Protein AF-0000000067996525 (afdb_homodimer)

InterPro domains:
  IPR005900 6-phosphogluconolactonase, DevB-type [TIGR01198] (11-217)
  IPR005900 6-phosphogluconolactonase, DevB-type [cd01400] (18-246)
  IPR006148 Glucosamine/galactosamine-6-phosphate isomerase [PF01182] (11-219)
  IPR037171 NagB/RpiA transferase-like [SSF100950] (8-218)
  IPR039104 6-phosphogluconolactonase [PTHR11054] (10-235)

pLDDT: mean 97.34, std 2.39, range [84.0, 98.94]

Radius of gyration: 24.31 Å; Cα contacts (8 Å, |Δi|>4): 1209; chains: 2; bounding box: 45×73×51 Å

Nearest PDB structures (foldseek):
  3ico-assembly2_B  TM=9.596E-01  e=7.341E-30  Mycobacterium tuberculosis
  3tx2-assembly1_A  TM=9.517E-01  e=4.190E-28  Mycobacteroides abscessus ATCC 19977
  4tm7-assembly1_A  TM=9.467E-01  e=6.052E-28  Mycolicibacterium smegmatis MC2 155
  3oc6-assembly1_A  TM=9.452E-01  e=4.736E-28  Mycolicibacterium smegmatis MC2 155
  1y89-assembly1_B  TM=8.451E-01  e=5.159E-20  Vibrio cholerae O1 biovar El Tor str. N16961

Organism: NCBI:txid85336

Secondary structure (DSSP, 8-state):
-PPPEEEEESSHHHHHHHHHHHHHHHHHHHHHHHS-EEEEE--HHHHHHHHHHHHH-GGGGGS-GGGEEEEESEEE-S-TT-TT-HHHHHIIIIIHHHT--GGGB-PPPPTTT-SSHHHHHHHHHHHHHTTPPTT-SS--EEEEEE---TT--BTTB-TTSSGGG--S-SEEEE-S-SSSSS-EEEE-HHHHHSEEEEEEEE-SGGGHHHHHHHHHHHTS-GGG--HHHHHH-GGGG---SSEEEEEEEGGG--/-PPPEEEEESSHHHHHHHHHHHHHHHHHHHHHHHS-EEEEE--HHHHHHHHHHHHH-GGGGGS-GGGEEEEESEEE-S-TT-TT-HHHHHIIIIIHHHT--GGGB-PPPPTTT-SSHHHHHHHHHHHHHTTPPTT-SS--EEEEEE---TT--BTTB-TTSSGGG--S-SEEEE-S-SSSSS-EEEE-HHHHHSEEEEEEEE-SGGGHHHHHHHHHHHTS-GGG--HHHHHH-GGGG---SSEEEEEEEGGG--

Sequence (508 aa):
MPKPVLVPHHDKAQLRLAGATRIINVAATAVAARGIAHISLTGGTMGIAVLAGIAEHPLAETVDWSRVHFWWSDERFVAAGHADRNEQQARDAWLTSLGLPEGNLHVMGAADVFDTAEAAAAAYSQELARFAPAGELSPLFTLTLLGMGPDGHIASLFPARDEILHAEGVALAIHDSPKPPPTRVTLTLPVINFSERIWFLVAGSDKAEATSRLQAAAALPESELTAQILTETPAAGARGLLETLVLVTDDALGMPKPVLVPHHDKAQLRLAGATRIINVAATAVAARGIAHISLTGGTMGIAVLAGIAEHPLAETVDWSRVHFWWSDERFVAAGHADRNEQQARDAWLTSLGLPEGNLHVMGAADVFDTAEAAAAAYSQELARFAPAGELSPLFTLTLLGMGPDGHIASLFPARDEILHAEGVALAIHDSPKPPPTRVTLTLPVINFSERIWFLVAGSDKAEATSRLQAAAALPESELTAQILTETPAAGARGLLETLVLVTDDALG

Solvent-accessible surface area (backbone atoms only — not comparable to full-atom values): 25072 Å² total; per-residue (Å²): 100,46,54,54,30,60,36,66,24,82,36,67,68,52,42,25,51,53,48,17,53,51,49,42,52,52,46,27,47,36,30,50,62,69,60,40,32,32,37,27,40,40,41,63,72,58,43,36,46,17,43,33,37,32,66,70,36,81,65,47,74,56,35,70,58,77,37,39,33,40,35,56,41,39,37,47,49,42,46,77,82,36,82,76,27,31,67,43,45,42,33,73,44,29,52,59,80,67,64,58,55,73,91,27,61,52,73,69,49,25,48,78,78,27,95,41,48,56,56,19,15,53,51,39,32,51,57,32,38,74,58,22,54,91,95,47,69,36,41,69,21,54,31,31,43,34,44,58,44,54,63,14,18,29,70,70,29,47,44,84,42,65,63,58,70,38,73,73,74,46,41,37,54,38,70,76,42,96,51,86,69,35,40,24,28,18,50,24,50,61,54,61,30,42,10,40,24,29,38,34,47,38,69,41,59,71,26,16,66,27,43,51,52,35,52,60,46,32,74,43,58,67,93,68,62,44,71,65,52,33,23,56,26,28,48,55,66,66,38,6,64,69,33,17,38,33,40,29,18,44,51,14,72,102,100,46,54,54,31,62,36,66,24,83,37,68,70,52,42,23,51,52,48,18,53,51,51,43,52,52,47,27,49,36,31,49,63,68,62,41,34,33,36,26,40,40,40,62,71,58,42,34,47,16,43,32,39,29,67,71,37,81,65,45,73,58,35,68,60,77,36,38,32,40,38,56,40,38,38,49,50,43,46,77,81,37,82,76,26,31,65,43,46,41,32,74,44,29,54,59,81,65,63,57,56,74,91,28,60,52,72,70,52,26,48,77,79,29,94,41,48,56,56,20,15,54,51,40,34,52,56,32,39,74,59,22,54,92,94,45,69,37,42,70,22,54,31,32,43,33,42,57,43,55,63,13,19,30,70,68,30,45,43,84,41,65,64,58,68,36,73,72,73,47,41,38,53,37,68,75,43,96,51,85,69,36,41,23,28,20,50,25,51,62,52,61,28,43,10,41,25,28,39,34,48,39,69,40,60,71,26,16,68,26,43,50,52,36,54,62,46,33,74,42,58,68,92,66,62,43,70,65,53,31,23,56,25,28,48,53,64,67,39,6,64,70,32,17,38,34,41,27,18,46,53,14,73,101

Structure (mmCIF, N/CA/C/O backbone):
data_AF-0000000067996525-model_v1
#
loop_
_entity.id
_entity.type
_entity.pdbx_description
1 polymer 6-phosphogluconolactonase
#
loop_
_atom_site.group_PDB
_atom_site.id
_atom_site.type_symbol
_atom_site.label_atom_id
_atom_site.label_alt_id
_atom_site.label_comp_id
_atom_site.label_asym_id
_atom_site.label_entity_id
_atom_site.label_seq_id
_atom_site.pdbx_PDB_ins_code
_atom_site.Cartn_x
_atom_site.Cartn_y
_atom_site.Cartn_z
_atom_site.occupancy
_atom_site.B_iso_or_equiv
_atom_site.auth_seq_id
_atom_site.auth_comp_id
_atom_site.auth_asym_id
_atom_site.auth_atom_id
_atom_site.pdbx_PDB_model_num
ATOM 1 N N . MET A 1 1 ? -6.309 13.578 -10.078 1 89.12 1 MET A N 1
ATOM 2 C CA . MET A 1 1 ? -5.801 12.758 -8.984 1 89.12 1 MET A CA 1
ATOM 3 C C . MET A 1 1 ? -6.867 11.789 -8.484 1 89.12 1 MET A C 1
ATOM 5 O O . MET A 1 1 ? -8.062 12.062 -8.617 1 89.12 1 MET A O 1
ATOM 9 N N . PRO A 1 2 ? -6.422 10.672 -7.969 1 91.25 2 PRO A N 1
ATOM 10 C CA . PRO A 1 2 ? -7.438 9.727 -7.496 1 91.25 2 PRO A CA 1
ATOM 11 C C . PRO A 1 2 ? -8.336 10.312 -6.41 1 91.25 2 PRO A C 1
ATOM 13 O O . PRO A 1 2 ? -7.891 11.164 -5.637 1 91.25 2 PRO A O 1
ATOM 16 N N . LYS A 1 3 ? -9.555 9.984 -6.367 1 95.44 3 LYS A N 1
ATOM 17 C CA . LYS A 1 3 ? -10.508 10.414 -5.348 1 95.44 3 LYS A CA 1
ATOM 18 C C . LYS A 1 3 ? -10.172 9.812 -3.988 1 95.44 3 LYS A C 1
ATOM 20 O O . LYS A 1 3 ? -9.734 8.656 -3.908 1 95.44 3 LYS A O 1
ATOM 25 N N . PRO A 1 4 ? -10.461 10.492 -2.945 1 97.88 4 PRO A N 1
ATOM 26 C CA . PRO A 1 4 ? -10.227 9.938 -1.608 1 97.88 4 PRO A CA 1
ATOM 27 C C . PRO A 1 4 ? -11.062 8.695 -1.328 1 97.88 4 PRO A C 1
ATOM 29 O O . PRO A 1 4 ? -12.219 8.609 -1.768 1 97.88 4 PRO A O 1
ATOM 32 N N . VAL A 1 5 ? -10.523 7.727 -0.678 1 98.25 5 VAL A N 1
ATOM 33 C CA . VAL A 1 5 ? -11.211 6.5 -0.282 1 98.25 5 VAL A CA 1
ATOM 34 C C . VAL A 1 5 ? -11.328 6.445 1.239 1 98.25 5 VAL A C 1
ATOM 36 O O . VAL A 1 5 ? -10.336 6.559 1.954 1 98.25 5 VAL A O 1
ATOM 39 N N . LEU A 1 6 ? -12.516 6.332 1.754 1 98.25 6 LEU A N 1
ATOM 40 C CA . LEU A 1 6 ? -12.734 6.137 3.184 1 98.25 6 LEU A CA 1
ATOM 41 C C . LEU A 1 6 ? -12.523 4.676 3.57 1 98.25 6 LEU A C 1
ATOM 43 O O . LEU A 1 6 ? -13.133 3.781 2.979 1 98.25 6 LEU A O 1
ATOM 47 N N . VAL A 1 7 ? -11.68 4.398 4.465 1 98.69 7 VAL A N 1
ATOM 48 C CA . VAL A 1 7 ? -11.391 3.068 4.988 1 98.69 7 VAL A CA 1
ATOM 49 C C . VAL A 1 7 ? -11.797 2.986 6.457 1 98.69 7 VAL A C 1
ATOM 51 O O . VAL A 1 7 ? -11.086 3.469 7.336 1 98.69 7 VAL A O 1
ATOM 54 N N . PRO A 1 8 ? -12.844 2.395 6.793 1 98.38 8 PRO A N 1
ATOM 55 C CA . PRO A 1 8 ? -13.391 2.406 8.148 1 98.38 8 PRO A CA 1
ATOM 56 C C . PRO A 1 8 ? -12.633 1.484 9.102 1 98.38 8 PRO A C 1
ATOM 58 O O . PRO A 1 8 ? -12.109 0.449 8.68 1 98.38 8 PRO A O 1
ATOM 61 N N . HIS A 1 9 ? -12.555 1.847 10.328 1 98.69 9 HIS A N 1
ATOM 62 C CA . HIS A 1 9 ? -12.047 1.086 11.469 1 98.69 9 HIS A CA 1
ATOM 63 C C . HIS A 1 9 ? -13.008 1.158 12.648 1 98.69 9 HIS A C 1
ATOM 65 O O . HIS A 1 9 ? -13.648 2.189 12.875 1 98.69 9 HIS A O 1
ATOM 71 N N . HIS A 1 10 ? -13.047 0.137 13.406 1 97.69 10 HIS A N 1
ATOM 72 C CA . HIS A 1 10 ? -14.062 0.056 14.445 1 97.69 10 HIS A CA 1
ATOM 73 C C . HIS A 1 10 ? -13.797 1.062 15.555 1 97.69 10 HIS A C 1
ATOM 75 O O . HIS A 1 10 ? -14.734 1.64 16.109 1 97.69 10 HIS A O 1
ATOM 81 N N . ASP A 1 11 ? -12.469 1.26 15.953 1 98.19 11 ASP A N 1
ATOM 82 C CA . ASP A 1 11 ? -12.117 2.182 17.031 1 98.19 11 ASP A CA 1
ATOM 83 C C . ASP A 1 11 ? -10.711 2.738 16.844 1 98.19 11 ASP A C 1
ATOM 85 O O . ASP A 1 11 ? -10.055 2.457 15.828 1 98.19 11 ASP A O 1
ATOM 89 N N . LYS A 1 12 ? -10.281 3.578 17.797 1 98.5 12 LYS A N 1
ATOM 90 C CA . LYS A 1 12 ? -8.992 4.258 17.719 1 98.5 12 LYS A CA 1
ATOM 91 C C . LYS A 1 12 ? -7.84 3.254 17.75 1 98.5 12 LYS A C 1
ATOM 93 O O . LYS A 1 12 ? -6.824 3.451 17.078 1 98.5 12 LYS A O 1
ATOM 98 N N . ALA A 1 13 ? -8.016 2.172 18.547 1 98.5 13 ALA A N 1
ATOM 99 C CA . ALA A 1 13 ? -6.961 1.169 18.656 1 98.5 13 ALA A CA 1
ATOM 100 C C . ALA A 1 13 ? -6.715 0.488 17.312 1 98.5 13 ALA A C 1
ATOM 102 O O . ALA A 1 13 ? -5.562 0.292 16.922 1 98.5 13 ALA A O 1
ATOM 103 N N . GLN A 1 14 ? -7.824 0.155 16.656 1 98.62 14 GLN A N 1
ATOM 104 C CA . GLN A 1 14 ? -7.715 -0.481 15.344 1 98.62 14 GLN A CA 1
ATOM 105 C C . GLN A 1 14 ? -7.113 0.475 14.32 1 98.62 14 GLN A C 1
ATOM 107 O O . GLN A 1 14 ? -6.262 0.081 13.516 1 98.62 14 GLN A O 1
ATOM 112 N N . LEU A 1 15 ? -7.547 1.721 14.281 1 98.81 15 LEU A N 1
ATOM 113 C CA . LEU A 1 15 ? -7.012 2.727 13.375 1 98.81 15 LEU A CA 1
ATOM 114 C C . LEU A 1 15 ? -5.523 2.953 13.633 1 98.81 15 LEU A C 1
ATOM 116 O O . LEU A 1 15 ? -4.738 3.08 12.695 1 98.81 15 LEU A O 1
ATOM 120 N N . ARG A 1 16 ? -5.141 2.979 14.898 1 98.75 16 ARG A N 1
ATOM 121 C CA . ARG A 1 16 ? -3.744 3.129 15.289 1 98.75 16 ARG A CA 1
ATOM 122 C C . ARG A 1 16 ? -2.887 2.016 14.695 1 98.75 16 ARG A C 1
ATOM 124 O O . ARG A 1 16 ? -1.846 2.283 14.086 1 98.75 16 ARG A O 1
ATOM 131 N N . LEU A 1 17 ? -3.348 0.803 14.852 1 98.81 17 LEU A N 1
ATOM 132 C CA . LEU A 1 17 ? -2.609 -0.359 14.367 1 98.81 17 LEU A CA 1
ATOM 133 C C . LEU A 1 17 ? -2.545 -0.367 12.844 1 98.81 17 LEU A C 1
ATOM 135 O O . LEU A 1 17 ? -1.479 -0.593 12.266 1 98.81 17 LEU A O 1
ATOM 139 N N . ALA A 1 18 ? -3.664 -0.084 12.227 1 98.75 18 ALA A N 1
ATOM 140 C CA . ALA A 1 18 ? -3.73 -0.053 10.766 1 98.75 18 ALA A CA 1
ATOM 141 C C . ALA A 1 18 ? -2.838 1.047 10.203 1 98.75 18 ALA A C 1
ATOM 143 O O . ALA A 1 18 ? -2.094 0.821 9.242 1 98.75 18 ALA A O 1
ATOM 144 N N . GLY A 1 19 ? -2.934 2.207 10.773 1 98.81 19 GLY A N 1
ATOM 145 C CA . GLY A 1 19 ? -2.082 3.305 10.344 1 98.81 19 GLY A CA 1
ATOM 146 C C . GLY A 1 19 ? -0.601 2.998 10.477 1 98.81 19 GLY A C 1
ATOM 147 O O . GLY A 1 19 ? 0.176 3.256 9.555 1 98.81 19 GLY A O 1
ATOM 148 N N . ALA A 1 20 ? -0.201 2.447 11.602 1 98.81 20 ALA A N 1
ATOM 149 C CA . ALA A 1 20 ? 1.202 2.129 11.852 1 98.81 20 ALA A CA 1
ATOM 150 C C . ALA A 1 20 ? 1.732 1.138 10.82 1 98.81 20 ALA A C 1
ATOM 152 O O . ALA A 1 20 ? 2.795 1.354 10.234 1 98.81 20 ALA A O 1
ATOM 153 N N . THR A 1 21 ? 0.985 0.077 10.578 1 98.69 21 THR A N 1
ATOM 154 C CA . THR A 1 21 ? 1.447 -0.958 9.664 1 98.69 21 THR A CA 1
ATOM 155 C C . THR A 1 21 ? 1.507 -0.427 8.234 1 98.69 21 THR A C 1
ATOM 157 O O . THR A 1 21 ? 2.428 -0.754 7.48 1 98.69 21 THR A O 1
ATOM 160 N N . ARG A 1 22 ? 0.535 0.394 7.867 1 98.81 22 ARG A N 1
ATOM 161 C CA . ARG A 1 22 ? 0.554 1.003 6.539 1 98.81 22 ARG A CA 1
ATOM 162 C C . ARG A 1 22 ? 1.799 1.863 6.352 1 98.81 22 ARG A C 1
ATOM 164 O O . ARG A 1 22 ? 2.469 1.776 5.32 1 98.81 22 ARG A O 1
ATOM 171 N N . ILE A 1 23 ? 2.098 2.672 7.312 1 98.94 23 ILE A N 1
ATOM 172 C CA . ILE A 1 23 ? 3.232 3.584 7.215 1 98.94 23 ILE A CA 1
ATOM 173 C C . ILE A 1 23 ? 4.531 2.783 7.129 1 98.94 23 ILE A C 1
ATOM 175 O O . ILE A 1 23 ? 5.398 3.084 6.309 1 98.94 23 ILE A O 1
ATOM 179 N N . ILE A 1 24 ? 4.699 1.757 7.973 1 98.81 24 ILE A N 1
ATOM 180 C CA . ILE A 1 24 ? 5.883 0.905 7.949 1 98.81 24 ILE A CA 1
ATOM 181 C C . ILE A 1 24 ? 6.062 0.311 6.555 1 98.81 24 ILE A C 1
ATOM 183 O O . ILE A 1 24 ? 7.152 0.375 5.984 1 98.81 24 ILE A O 1
ATOM 187 N N . ASN A 1 25 ? 4.984 -0.201 6.016 1 98.62 25 ASN A N 1
ATOM 188 C CA . ASN A 1 25 ? 5.043 -0.854 4.711 1 98.62 25 ASN A CA 1
ATOM 189 C C . ASN A 1 25 ? 5.41 0.131 3.605 1 98.62 25 ASN A C 1
ATOM 191 O O . ASN A 1 25 ? 6.242 -0.174 2.75 1 98.62 25 ASN A O 1
ATOM 195 N N . VAL A 1 26 ? 4.852 1.3 3.646 1 98.69 26 VAL A N 1
ATOM 196 C CA . VAL A 1 26 ? 5.109 2.32 2.637 1 98.69 26 VAL A CA 1
ATOM 197 C C . VAL A 1 26 ? 6.559 2.795 2.744 1 98.69 26 VAL A C 1
ATOM 199 O O . VAL A 1 26 ? 7.246 2.951 1.731 1 98.69 26 VAL A O 1
ATOM 202 N N . ALA A 1 27 ? 7.02 3 3.961 1 98.81 27 ALA A N 1
ATOM 203 C CA . ALA A 1 27 ? 8.391 3.445 4.18 1 98.81 27 ALA A CA 1
ATOM 204 C C . ALA A 1 27 ? 9.391 2.385 3.725 1 98.81 27 ALA A C 1
ATOM 206 O O . ALA A 1 27 ? 10.367 2.699 3.039 1 98.81 27 ALA A O 1
ATOM 207 N N . ALA A 1 28 ? 9.141 1.127 4.082 1 98.75 28 ALA A N 1
ATOM 208 C CA . ALA A 1 28 ? 10.031 0.031 3.695 1 98.75 28 ALA A CA 1
ATOM 209 C C . ALA A 1 28 ? 10.148 -0.067 2.178 1 98.75 28 ALA A C 1
ATOM 211 O O . ALA A 1 28 ? 11.258 -0.203 1.646 1 98.75 28 ALA A O 1
ATOM 212 N N . THR A 1 29 ? 9.031 0.04 1.517 1 98.62 29 THR A N 1
ATOM 213 C CA . THR A 1 29 ? 9 -0.08 0.063 1 98.62 29 THR A CA 1
ATOM 214 C C . THR A 1 29 ? 9.711 1.103 -0.59 1 98.62 29 THR A C 1
ATOM 216 O O . THR A 1 29 ? 10.492 0.925 -1.531 1 98.62 29 THR A O 1
ATOM 219 N N . ALA A 1 30 ? 9.43 2.324 -0.09 1 98.69 30 ALA A N 1
ATOM 220 C CA . ALA A 1 30 ? 10.047 3.525 -0.653 1 98.69 30 ALA A CA 1
ATOM 221 C C . ALA A 1 30 ? 11.562 3.494 -0.488 1 98.69 30 ALA A C 1
ATOM 223 O O . ALA A 1 30 ? 12.297 3.803 -1.426 1 98.69 30 ALA A O 1
ATOM 224 N N . VAL A 1 31 ? 12.047 3.131 0.707 1 98.69 31 VAL A N 1
ATOM 225 C CA . VAL A 1 31 ? 13.477 3.068 0.979 1 98.69 31 VAL A CA 1
ATOM 226 C C . VAL A 1 31 ? 14.117 1.993 0.106 1 98.69 31 VAL A C 1
ATOM 228 O O . VAL A 1 31 ? 15.195 2.203 -0.454 1 98.69 31 VAL A O 1
ATOM 231 N N . ALA A 1 32 ? 13.445 0.874 -0.053 1 97.94 32 ALA A N 1
ATOM 232 C CA . ALA A 1 32 ? 13.961 -0.207 -0.89 1 97.94 32 ALA A CA 1
ATOM 233 C C . ALA A 1 32 ? 14.039 0.221 -2.3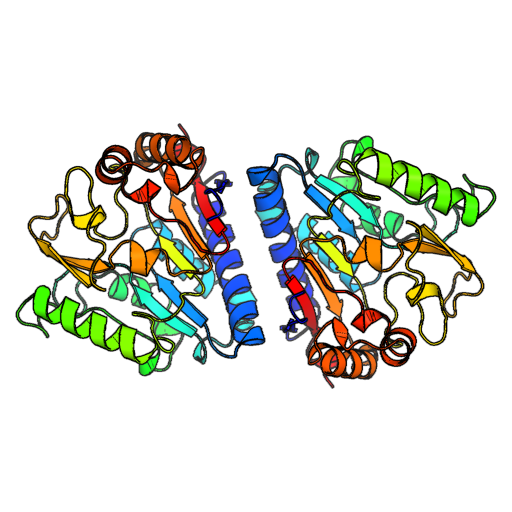54 1 97.94 32 ALA A C 1
ATOM 235 O O . ALA A 1 32 ? 14.992 -0.122 -3.059 1 97.94 32 ALA A O 1
ATOM 236 N N . ALA A 1 33 ? 13.07 0.967 -2.801 1 97.25 33 ALA A N 1
ATOM 237 C CA . ALA A 1 33 ? 12.938 1.323 -4.211 1 97.25 33 ALA A CA 1
ATOM 238 C C . ALA A 1 33 ? 13.906 2.436 -4.594 1 97.25 33 ALA A C 1
ATOM 240 O O . ALA A 1 33 ? 14.492 2.414 -5.68 1 97.25 33 ALA A O 1
ATOM 241 N N . ARG A 1 34 ? 14.094 3.412 -3.67 1 96.31 34 ARG A N 1
ATOM 242 C CA . ARG A 1 34 ? 14.789 4.605 -4.145 1 96.31 34 ARG A CA 1
ATOM 243 C C . ARG A 1 34 ? 15.867 5.039 -3.16 1 96.31 34 ARG A C 1
ATOM 245 O O . ARG A 1 34 ? 16.547 6.051 -3.377 1 96.31 34 ARG A O 1
ATOM 252 N N . GLY A 1 35 ? 16.047 4.34 -2.027 1 97.75 35 GLY A N 1
ATOM 253 C CA . GLY A 1 35 ? 17.094 4.602 -1.055 1 97.75 35 GLY A CA 1
ATOM 254 C C . GLY A 1 35 ? 16.766 5.738 -0.108 1 97.75 35 GLY A C 1
ATOM 255 O O . GLY A 1 35 ? 17.594 6.129 0.721 1 97.75 35 GLY A O 1
ATOM 256 N N . ILE A 1 36 ? 15.547 6.355 -0.24 1 98.06 36 ILE A N 1
ATOM 257 C CA . ILE A 1 36 ? 15.164 7.5 0.576 1 98.06 36 ILE A CA 1
ATOM 258 C C . ILE A 1 36 ? 13.641 7.605 0.627 1 98.06 36 ILE A C 1
ATOM 260 O O . ILE A 1 36 ? 12.945 7.172 -0.3 1 98.06 36 ILE A O 1
ATOM 264 N N . ALA A 1 37 ? 13.055 8.078 1.669 1 98.69 37 ALA A N 1
ATOM 265 C CA . ALA A 1 37 ? 11.641 8.406 1.797 1 98.69 37 ALA A CA 1
ATOM 266 C C . ALA A 1 37 ? 11.445 9.727 2.537 1 98.69 37 ALA A C 1
ATOM 268 O O . ALA A 1 37 ? 12.156 10.016 3.504 1 98.69 37 ALA A O 1
ATOM 269 N N . HIS A 1 38 ? 10.555 10.555 2.049 1 98.88 38 HIS A N 1
ATOM 270 C CA . HIS A 1 38 ? 10.125 11.773 2.729 1 98.88 38 HIS A CA 1
ATOM 271 C C . HIS A 1 38 ? 8.703 11.625 3.273 1 98.88 38 HIS A C 1
ATOM 273 O O . HIS A 1 38 ? 7.762 11.414 2.508 1 98.88 38 HIS A O 1
ATOM 279 N N . ILE A 1 39 ? 8.57 11.719 4.57 1 98.94 39 ILE A N 1
ATOM 280 C CA . ILE A 1 39 ? 7.262 11.57 5.203 1 98.94 39 ILE A CA 1
ATOM 281 C C . ILE A 1 39 ? 6.902 12.852 5.953 1 98.94 39 ILE A C 1
ATOM 283 O O . ILE A 1 39 ? 7.645 13.289 6.832 1 98.94 39 ILE A O 1
ATOM 287 N N . SER A 1 40 ? 5.797 13.469 5.562 1 98.94 40 SER A N 1
ATOM 288 C CA . SER A 1 40 ? 5.266 14.633 6.27 1 98.94 40 SER A CA 1
ATOM 289 C C . SER A 1 40 ? 4.301 14.211 7.375 1 98.94 40 SER A C 1
ATOM 291 O O . SER A 1 40 ? 3.289 13.555 7.109 1 98.94 40 SER A O 1
ATOM 293 N N . LEU A 1 41 ? 4.594 14.586 8.578 1 98.81 41 LEU A N 1
ATOM 294 C CA . LEU A 1 41 ? 3.85 14.156 9.766 1 98.81 41 LEU A CA 1
ATOM 295 C C . LEU A 1 41 ? 2.816 15.211 10.156 1 98.81 41 LEU A C 1
ATOM 297 O O . LEU A 1 41 ? 2.867 16.344 9.688 1 98.81 41 LEU A O 1
ATOM 301 N N . THR A 1 42 ? 1.886 14.805 10.922 1 98.06 42 THR A N 1
ATOM 302 C CA . THR A 1 42 ? 0.872 15.672 11.516 1 98.06 42 THR A CA 1
ATOM 303 C C . THR A 1 42 ? 0.867 15.531 13.031 1 98.06 42 THR A C 1
ATOM 305 O O . THR A 1 42 ? 1.357 14.539 13.578 1 98.06 42 THR A O 1
ATOM 308 N N . GLY A 1 43 ? 0.465 16.578 13.703 1 95.56 43 GLY A N 1
ATOM 309 C CA . GLY A 1 43 ? 0.184 16.453 15.125 1 95.56 43 GLY A CA 1
ATOM 310 C C . GLY A 1 43 ? -1.166 15.812 15.406 1 95.56 43 GLY A C 1
ATOM 311 O O . GLY A 1 43 ? -1.675 15.031 14.609 1 95.56 43 GLY A O 1
ATOM 312 N N . GLY A 1 44 ? -1.647 16.094 16.656 1 93.88 44 GLY A N 1
ATOM 313 C CA . GLY A 1 44 ? -2.959 15.609 17.047 1 93.88 44 GLY A CA 1
ATOM 314 C C . GLY A 1 44 ? -2.912 14.227 17.672 1 93.88 44 GLY A C 1
ATOM 315 O O . GLY A 1 44 ? -1.945 13.484 17.484 1 93.88 44 GLY A O 1
ATOM 316 N N . THR A 1 45 ? -3.947 13.867 18.266 1 95.62 45 THR A N 1
ATOM 317 C CA . THR A 1 45 ? -4.027 12.664 19.094 1 95.62 45 THR A CA 1
ATOM 318 C C . THR A 1 45 ? -3.787 11.414 18.25 1 95.62 45 THR A C 1
ATOM 320 O O . THR A 1 45 ? -2.945 10.578 18.594 1 95.62 45 THR A O 1
ATOM 323 N N . MET A 1 46 ? -4.398 11.25 17.141 1 97.88 46 MET A N 1
ATOM 324 C CA . MET A 1 46 ? -4.285 10.031 16.344 1 97.88 46 MET A CA 1
ATOM 325 C C . MET A 1 46 ? -2.934 9.969 15.641 1 97.88 46 MET A C 1
ATOM 327 O O . MET A 1 46 ? -2.357 8.891 15.492 1 97.88 46 MET A O 1
ATOM 331 N N . GLY A 1 47 ? -2.51 11.195 15.117 1 98.25 47 GLY A N 1
ATOM 332 C CA . GLY A 1 47 ? -1.185 11.219 14.516 1 98.25 47 GLY A CA 1
ATOM 333 C C . GLY A 1 47 ? -0.099 10.711 15.445 1 98.25 47 GLY A C 1
ATOM 334 O O . GLY A 1 47 ? 0.729 9.891 15.047 1 98.25 47 GLY A O 1
ATOM 335 N N . ILE A 1 48 ? -0.152 11.148 16.641 1 98.25 48 ILE A N 1
ATOM 336 C CA . ILE A 1 48 ? 0.854 10.797 17.641 1 98.25 48 ILE A CA 1
ATOM 337 C C . ILE A 1 48 ? 0.666 9.344 18.078 1 98.25 48 ILE A C 1
ATOM 339 O O . ILE A 1 48 ? 1.642 8.609 18.25 1 98.25 48 ILE A O 1
ATOM 343 N N . ALA A 1 49 ? -0.582 8.906 18.219 1 98.56 49 ALA A N 1
ATOM 344 C CA . ALA A 1 49 ? -0.875 7.52 18.562 1 98.56 49 ALA A CA 1
ATOM 345 C C . ALA A 1 49 ? -0.302 6.559 17.531 1 98.56 49 ALA A C 1
ATOM 347 O O . ALA A 1 49 ? 0.245 5.512 17.875 1 98.56 49 ALA A O 1
ATOM 348 N N . VAL A 1 50 ? -0.408 6.883 16.281 1 98.81 50 VAL A N 1
ATOM 349 C CA . VAL A 1 50 ? 0.09 6.039 15.203 1 98.81 50 VAL A CA 1
ATOM 350 C C . VAL A 1 50 ? 1.614 5.973 15.258 1 98.81 50 VAL A C 1
ATOM 352 O O . VAL A 1 50 ? 2.203 4.906 15.07 1 98.81 50 VAL A O 1
ATOM 355 N N . LEU A 1 51 ? 2.305 7.141 15.492 1 98.56 51 LEU A N 1
ATOM 356 C CA . LEU A 1 51 ? 3.758 7.145 15.641 1 98.56 51 LEU A CA 1
ATOM 357 C C . LEU A 1 51 ? 4.195 6.227 16.781 1 98.56 51 LEU A C 1
ATOM 359 O O . LEU A 1 51 ? 5.145 5.457 16.625 1 98.56 51 LEU A O 1
ATOM 363 N N . ALA A 1 52 ? 3.477 6.328 17.906 1 98.44 52 ALA A N 1
ATOM 364 C CA . ALA A 1 52 ? 3.762 5.43 19.031 1 98.44 52 ALA A CA 1
ATOM 365 C C . ALA A 1 52 ? 3.559 3.973 18.625 1 98.44 52 ALA A C 1
ATOM 367 O O . ALA A 1 52 ? 4.316 3.094 19.031 1 98.44 52 ALA A O 1
ATOM 368 N N . GLY A 1 53 ? 2.502 3.723 17.844 1 98.56 53 GLY A N 1
ATOM 369 C CA . GLY A 1 53 ? 2.248 2.391 17.328 1 98.56 53 GLY A CA 1
ATOM 370 C C . GLY A 1 53 ? 3.385 1.857 16.484 1 98.56 53 GLY A C 1
ATOM 371 O O . GLY A 1 53 ? 3.711 0.67 16.547 1 98.56 53 GLY A O 1
ATOM 372 N N . ILE A 1 54 ? 3.975 2.705 15.625 1 98.56 54 ILE A N 1
ATOM 373 C CA . ILE A 1 54 ? 5.121 2.301 14.82 1 98.56 54 ILE A CA 1
ATOM 374 C C . ILE A 1 54 ? 6.273 1.888 15.734 1 98.56 54 ILE A C 1
ATOM 376 O O . ILE A 1 54 ? 6.879 0.832 15.539 1 98.56 54 ILE A O 1
ATOM 380 N N . ALA A 1 55 ? 6.535 2.721 16.734 1 97.5 55 ALA A N 1
ATOM 381 C CA . ALA A 1 55 ? 7.645 2.496 17.656 1 97.5 55 ALA A CA 1
ATOM 382 C C . ALA A 1 55 ? 7.539 1.126 18.312 1 97.5 55 ALA A C 1
ATOM 384 O O . ALA A 1 55 ? 8.555 0.488 18.609 1 97.5 55 ALA A O 1
ATOM 385 N N . GLU A 1 56 ? 6.336 0.642 18.531 1 97.56 56 GLU A N 1
ATOM 386 C CA . GLU A 1 56 ? 6.09 -0.576 19.297 1 97.56 56 GLU A CA 1
ATOM 387 C C . GLU A 1 56 ? 5.969 -1.79 18.375 1 97.56 56 GLU A C 1
ATOM 389 O O . GLU A 1 56 ? 5.984 -2.932 18.844 1 97.56 56 GLU A O 1
ATOM 394 N N . HIS A 1 57 ? 5.832 -1.571 17.141 1 98.06 57 HIS A N 1
ATOM 395 C CA . HIS A 1 57 ? 5.512 -2.67 16.25 1 98.06 57 HIS A CA 1
ATOM 396 C C . HIS A 1 57 ? 6.77 -3.408 15.805 1 98.06 57 HIS A C 1
ATOM 398 O O . HIS A 1 57 ? 7.758 -2.779 15.414 1 98.06 57 HIS A O 1
ATOM 404 N N . PRO A 1 58 ? 6.742 -4.703 15.672 1 97.88 58 PRO A N 1
ATOM 405 C CA . PRO A 1 58 ? 7.938 -5.469 15.312 1 97.88 58 PRO A CA 1
ATOM 406 C C . PRO A 1 58 ? 8.398 -5.195 13.883 1 97.88 58 PRO A C 1
ATOM 408 O O . PRO A 1 58 ? 9.602 -5.281 13.594 1 97.88 58 PRO A O 1
ATOM 411 N N . LEU A 1 59 ? 7.535 -4.812 13.023 1 98.31 59 LEU A N 1
ATOM 412 C CA . LEU A 1 59 ? 7.887 -4.59 11.625 1 98.31 59 LEU A CA 1
ATOM 413 C C . LEU A 1 59 ? 8.648 -3.279 11.461 1 98.31 59 LEU A C 1
ATOM 415 O O . LEU A 1 59 ? 9.18 -2.998 10.383 1 98.31 59 LEU A O 1
ATOM 419 N N . ALA A 1 60 ? 8.656 -2.451 12.492 1 98.06 60 ALA A N 1
ATOM 420 C CA . ALA A 1 60 ? 9.406 -1.2 12.406 1 98.06 60 ALA A CA 1
ATOM 421 C C . ALA A 1 60 ? 10.867 -1.459 12.039 1 98.06 60 ALA A C 1
ATOM 423 O O . ALA A 1 60 ? 11.492 -0.643 11.359 1 98.06 60 ALA A O 1
ATOM 424 N N . GLU A 1 61 ? 11.383 -2.588 12.383 1 96.81 61 GLU A N 1
ATOM 425 C CA . GLU A 1 61 ? 12.789 -2.916 12.148 1 96.81 61 GLU A CA 1
ATOM 426 C C . GLU A 1 61 ? 13.047 -3.219 10.68 1 96.81 61 GLU A C 1
ATOM 428 O O . GLU A 1 61 ? 14.195 -3.299 10.25 1 96.81 61 GLU A O 1
ATOM 433 N N . THR A 1 62 ? 12.008 -3.422 9.891 1 97.75 62 THR A N 1
ATOM 434 C CA . THR A 1 62 ? 12.172 -3.729 8.469 1 97.75 62 THR A CA 1
ATOM 435 C C . THR A 1 62 ? 12.539 -2.471 7.684 1 97.75 62 THR A C 1
ATOM 437 O O . THR A 1 62 ? 12.875 -2.549 6.504 1 97.75 62 THR A O 1
ATOM 440 N N . VAL A 1 63 ? 12.469 -1.33 8.266 1 98.38 63 VAL A N 1
ATOM 441 C CA . VAL A 1 63 ? 12.758 -0.054 7.617 1 98.38 63 VAL A CA 1
ATOM 442 C C . VAL A 1 63 ? 14.109 0.468 8.086 1 98.38 63 VAL A C 1
ATOM 444 O O . VAL A 1 63 ? 14.391 0.49 9.289 1 98.38 63 VAL A O 1
ATOM 447 N N . ASP A 1 64 ? 14.984 0.777 7.203 1 97.88 64 ASP A N 1
ATOM 448 C CA . ASP A 1 64 ? 16.141 1.59 7.551 1 97.88 64 ASP A CA 1
ATOM 449 C C . ASP A 1 64 ? 15.75 3.053 7.746 1 97.88 64 ASP A C 1
ATOM 451 O O . ASP A 1 64 ? 15.828 3.852 6.812 1 97.88 64 ASP A O 1
ATOM 455 N N . TRP A 1 65 ? 15.422 3.428 8.938 1 98.25 65 TRP A N 1
ATOM 456 C CA . TRP A 1 65 ? 14.844 4.734 9.234 1 98.25 65 TRP A CA 1
ATOM 457 C C . TRP A 1 65 ? 15.875 5.844 9.031 1 98.25 65 TRP A C 1
ATOM 459 O O . TRP A 1 65 ? 15.516 7.023 8.961 1 98.25 65 TRP A O 1
ATOM 469 N N . SER A 1 66 ? 17.125 5.488 8.984 1 97.94 66 SER A N 1
ATOM 470 C CA . SER A 1 66 ? 18.141 6.496 8.703 1 97.94 66 SER A CA 1
ATOM 471 C C . SER A 1 66 ? 18 7.043 7.289 1 97.94 66 SER A C 1
ATOM 473 O O . SER A 1 66 ? 18.609 8.062 6.945 1 97.94 66 SER A O 1
ATOM 475 N N . ARG A 1 67 ? 17.203 6.344 6.465 1 98.25 67 ARG A N 1
ATOM 476 C CA . ARG A 1 67 ? 16.984 6.754 5.082 1 98.25 67 ARG A CA 1
ATOM 477 C C . ARG A 1 67 ? 15.656 7.5 4.941 1 98.25 67 ARG A C 1
ATOM 479 O O . ARG A 1 67 ? 15.242 7.832 3.83 1 98.25 67 ARG A O 1
ATOM 486 N N . VAL A 1 68 ? 14.984 7.781 6.012 1 98.75 68 VAL A N 1
ATOM 487 C CA . VAL A 1 68 ? 13.695 8.453 6.008 1 98.75 68 VAL A CA 1
ATOM 488 C C . VAL A 1 68 ? 13.852 9.875 6.547 1 98.75 68 VAL A C 1
ATOM 490 O O . VAL A 1 68 ? 14.453 10.078 7.605 1 98.75 68 VAL A O 1
ATOM 493 N N . HIS A 1 69 ? 13.398 10.852 5.797 1 98.81 69 HIS A N 1
ATOM 494 C CA . HIS A 1 69 ? 13.312 12.242 6.223 1 98.81 69 HIS A CA 1
ATOM 495 C C . HIS A 1 69 ? 11.906 12.594 6.684 1 98.81 69 HIS A C 1
ATOM 497 O O . HIS A 1 69 ? 10.93 12.297 5.992 1 98.81 69 HIS A O 1
ATOM 503 N N . PHE A 1 70 ? 11.844 13.211 7.852 1 98.81 70 PHE A N 1
ATOM 504 C CA . PHE A 1 70 ? 10.555 13.586 8.414 1 98.81 70 PHE A CA 1
ATOM 505 C C . PHE A 1 70 ? 10.336 15.086 8.312 1 98.81 70 PHE A C 1
ATOM 507 O O . PHE A 1 70 ? 11.234 15.875 8.617 1 98.81 70 PHE A O 1
ATOM 514 N N . TRP A 1 71 ? 9.188 15.414 7.895 1 98.81 71 TRP A N 1
ATOM 515 C CA . TRP A 1 71 ? 8.711 16.781 7.719 1 98.81 71 TRP A CA 1
ATOM 516 C C . TRP A 1 71 ? 7.387 17 8.453 1 98.81 71 TRP A C 1
ATOM 518 O O . TRP A 1 71 ? 6.836 16.062 9.039 1 98.81 71 TRP A O 1
ATOM 528 N N . TRP A 1 72 ? 6.879 18.25 8.438 1 98.75 72 TRP A N 1
ATOM 529 C CA . TRP A 1 72 ? 5.574 18.594 9.008 1 98.75 72 TRP A CA 1
ATOM 530 C C . TRP A 1 72 ? 4.785 19.484 8.07 1 98.75 72 TRP A C 1
ATOM 532 O O . TRP A 1 72 ? 5.348 20.391 7.438 1 98.75 72 TRP A O 1
ATOM 542 N N . SER A 1 73 ? 3.488 19.234 8.039 1 98.69 73 SER A N 1
ATOM 543 C CA . SER A 1 73 ? 2.627 20.047 7.195 1 98.69 73 SER A CA 1
ATOM 544 C C . SER A 1 73 ? 2.309 21.391 7.859 1 98.69 73 SER A C 1
ATOM 546 O O . SER A 1 73 ? 1.924 22.344 7.188 1 98.69 73 SER A O 1
ATOM 548 N N . ASP A 1 74 ? 2.363 21.438 9.156 1 98.69 74 ASP A N 1
ATOM 549 C CA . ASP A 1 74 ? 2.189 22.688 9.891 1 98.69 74 ASP A CA 1
ATOM 550 C C . ASP A 1 74 ? 2.814 22.594 11.281 1 98.69 74 ASP A C 1
ATOM 552 O O . ASP A 1 74 ? 3.213 21.516 11.719 1 98.69 74 ASP A O 1
ATOM 556 N N . GLU A 1 75 ? 2.945 23.719 11.891 1 98.62 75 GLU A N 1
ATOM 557 C CA . GLU A 1 75 ? 3.486 23.812 13.242 1 98.62 75 GLU A CA 1
ATOM 558 C C . GLU A 1 75 ? 2.924 25.031 13.977 1 98.62 75 GLU A C 1
ATOM 560 O O . GLU A 1 75 ? 2.633 26.047 13.352 1 98.62 75 GLU A O 1
ATOM 565 N N . ARG A 1 76 ? 2.738 24.828 15.242 1 98.44 76 ARG A N 1
ATOM 566 C CA . ARG A 1 76 ? 2.432 25.984 16.094 1 98.44 76 ARG A CA 1
ATOM 567 C C . ARG A 1 76 ? 3.678 26.828 16.344 1 98.44 76 ARG A C 1
ATOM 569 O O . ARG A 1 76 ? 4.738 26.297 16.672 1 98.44 76 ARG A O 1
ATOM 576 N N . PHE A 1 77 ? 3.555 28.125 16.156 1 98.69 77 PHE A N 1
ATOM 577 C CA . PHE A 1 77 ? 4.699 29.016 16.297 1 98.69 77 PHE A CA 1
ATOM 578 C C . PHE A 1 77 ? 4.883 29.438 17.766 1 98.69 77 PHE A C 1
ATOM 580 O O . PHE A 1 77 ? 4.555 30.562 18.141 1 98.69 77 PHE A O 1
ATOM 587 N N . VAL A 1 78 ? 5.371 28.516 18.578 1 98.56 78 VAL A N 1
ATOM 588 C CA . VAL A 1 78 ? 5.723 28.672 19.984 1 98.56 78 VAL A CA 1
ATOM 589 C C . VAL A 1 78 ? 7.156 28.203 20.203 1 98.56 78 VAL A C 1
ATOM 591 O O . VAL A 1 78 ? 7.812 27.719 19.281 1 98.56 78 VAL A O 1
ATOM 594 N N . ALA A 1 79 ? 7.684 28.375 21.375 1 98.44 79 ALA A N 1
ATOM 595 C CA . ALA A 1 79 ? 9.094 28.125 21.656 1 98.44 79 ALA A CA 1
ATOM 596 C C . ALA A 1 79 ? 9.445 26.656 21.469 1 98.44 79 ALA A C 1
ATOM 598 O O . ALA A 1 79 ? 8.586 25.781 21.609 1 98.44 79 ALA A O 1
ATOM 599 N N . ALA A 1 80 ? 10.719 26.375 21.125 1 97.25 80 ALA A N 1
ATOM 600 C CA . ALA A 1 80 ? 11.219 25 21.016 1 97.25 80 ALA A CA 1
ATOM 601 C C . ALA A 1 80 ? 10.961 24.234 22.312 1 97.25 80 ALA A C 1
ATOM 603 O O . ALA A 1 80 ? 11.117 24.781 23.406 1 97.25 80 ALA A O 1
ATOM 604 N N . GLY A 1 81 ? 10.484 22.984 22.125 1 96 81 GLY A N 1
ATOM 605 C CA . GLY A 1 81 ? 10.273 22.141 23.297 1 96 81 GLY A CA 1
ATOM 606 C C . GLY A 1 81 ? 8.898 22.297 23.891 1 96 81 GLY A C 1
ATOM 607 O O . GLY A 1 81 ? 8.5 21.5 24.75 1 96 81 GLY A O 1
ATOM 608 N N . HIS A 1 82 ? 8.18 23.375 23.516 1 96.94 82 HIS A N 1
ATOM 609 C CA . HIS A 1 82 ? 6.824 23.562 24.016 1 96.94 82 HIS A CA 1
ATOM 610 C C . HIS A 1 82 ? 5.949 22.359 23.688 1 96.94 82 HIS A C 1
ATOM 612 O O . HIS A 1 82 ? 6.023 21.812 22.578 1 96.94 82 HIS A O 1
ATOM 618 N N . ALA A 1 83 ? 5.016 21.953 24.531 1 95.12 83 ALA A N 1
ATOM 619 C CA . ALA A 1 83 ? 4.188 20.766 24.406 1 95.12 83 ALA A CA 1
ATOM 620 C C . ALA A 1 83 ? 3.215 20.906 23.234 1 95.12 83 ALA A C 1
ATOM 622 O O . ALA A 1 83 ? 2.75 19.891 22.688 1 95.12 83 ALA A O 1
ATOM 623 N N . ASP A 1 84 ? 2.984 22.141 22.797 1 95.5 84 ASP A N 1
ATOM 624 C CA . ASP A 1 84 ? 2.029 22.375 21.719 1 95.5 84 ASP A CA 1
ATOM 625 C C . ASP A 1 84 ? 2.664 22.125 20.344 1 95.5 84 ASP A C 1
ATOM 627 O O . ASP A 1 84 ? 1.965 22.047 19.328 1 95.5 84 ASP A O 1
ATOM 631 N N . ARG A 1 85 ? 3.988 22.062 20.328 1 97.56 85 ARG A N 1
ATOM 632 C CA . ARG A 1 85 ? 4.652 21.828 19.047 1 97.56 85 ARG A CA 1
ATOM 633 C C . ARG A 1 85 ? 4.391 20.406 18.547 1 97.56 85 ARG A C 1
ATOM 635 O O . ARG A 1 85 ? 4.574 19.438 19.281 1 97.56 85 ARG A O 1
ATOM 642 N N . ASN A 1 86 ? 3.961 20.281 17.281 1 97.94 86 ASN A N 1
ATOM 643 C CA . ASN A 1 86 ? 3.762 18.984 16.672 1 97.94 86 ASN A CA 1
ATOM 644 C C . ASN A 1 86 ? 5.035 18.141 16.703 1 97.94 86 ASN A C 1
ATOM 646 O O . ASN A 1 86 ? 4.988 16.953 17 1 97.94 86 ASN A O 1
ATOM 650 N N . GLU A 1 87 ? 6.184 18.797 16.406 1 97.25 87 GLU A N 1
ATOM 651 C CA . GLU A 1 87 ? 7.445 18.062 16.344 1 97.25 87 GLU A CA 1
ATOM 652 C C . GLU A 1 87 ? 7.82 17.516 17.719 1 97.25 87 GLU A C 1
ATOM 654 O O . GLU A 1 87 ? 8.367 16.406 17.828 1 97.25 87 GLU A O 1
ATOM 659 N N . GLN A 1 88 ? 7.5 18.266 18.828 1 97.19 88 GLN A N 1
ATOM 660 C CA . GLN A 1 88 ? 7.793 17.781 20.172 1 97.19 88 GLN A CA 1
ATOM 661 C C . GLN A 1 88 ? 6.969 16.531 20.484 1 97.19 88 GLN A C 1
ATOM 663 O O . GLN A 1 88 ? 7.488 15.578 21.078 1 97.19 88 GLN A O 1
ATOM 668 N N . GLN A 1 89 ? 5.746 16.594 20.109 1 97.5 89 GLN A N 1
ATOM 669 C CA . GLN A 1 89 ? 4.879 15.438 20.312 1 97.5 89 GLN A CA 1
ATOM 670 C C . GLN A 1 89 ? 5.41 14.211 19.578 1 97.5 89 GLN A C 1
ATOM 672 O O . GLN A 1 89 ? 5.426 13.109 20.125 1 97.5 89 GLN A O 1
ATOM 677 N N . ALA A 1 90 ? 5.812 14.414 18.359 1 97.62 90 ALA A N 1
ATOM 678 C CA . ALA A 1 90 ? 6.352 13.32 17.562 1 97.62 90 ALA A CA 1
ATOM 679 C C . ALA A 1 90 ? 7.637 12.773 18.172 1 97.62 90 ALA A C 1
ATOM 681 O O . ALA A 1 90 ? 7.844 11.562 18.219 1 97.62 90 ALA A O 1
ATOM 682 N N . ARG A 1 91 ? 8.539 13.711 18.594 1 96.25 91 ARG A N 1
ATOM 683 C CA . ARG A 1 91 ? 9.781 13.32 19.25 1 96.25 91 ARG A CA 1
ATOM 684 C C . ARG A 1 91 ? 9.5 12.453 20.484 1 96.25 91 ARG A C 1
ATOM 686 O O . ARG A 1 91 ? 10.102 11.398 20.656 1 96.25 91 ARG A O 1
ATOM 693 N N . ASP A 1 92 ? 8.578 12.883 21.281 1 96.38 92 ASP A N 1
ATOM 694 C CA . ASP A 1 92 ? 8.242 12.18 22.516 1 96.38 92 ASP A CA 1
ATOM 695 C C . ASP A 1 92 ? 7.656 10.797 22.219 1 96.38 92 ASP A C 1
ATOM 697 O O . ASP A 1 92 ? 7.93 9.844 22.953 1 96.38 92 ASP A O 1
ATOM 701 N N . ALA A 1 93 ? 6.871 10.734 21.219 1 97 93 ALA A N 1
ATOM 702 C CA . ALA A 1 93 ? 6.156 9.5 20.906 1 97 93 ALA A CA 1
ATOM 703 C C . ALA A 1 93 ? 7.094 8.461 20.312 1 97 93 ALA A C 1
ATOM 705 O O . ALA A 1 93 ? 6.926 7.258 20.531 1 97 93 ALA A O 1
ATOM 706 N N . TRP A 1 94 ? 8.062 8.922 19.469 1 97.56 94 TRP A N 1
ATOM 707 C CA . TRP A 1 94 ? 8.789 7.895 18.719 1 97.56 94 TRP A CA 1
ATOM 708 C C . TRP A 1 94 ? 10.148 8.414 18.266 1 97.56 94 TRP A C 1
ATOM 710 O O . TRP A 1 94 ? 11.172 7.75 18.469 1 97.56 94 TRP A O 1
ATOM 720 N N . LEU A 1 95 ? 10.32 9.625 17.734 1 96.62 95 LEU A N 1
ATOM 721 C CA . LEU A 1 95 ? 11.453 10.039 16.906 1 96.62 95 LEU A CA 1
ATOM 722 C C . LEU A 1 95 ? 12.727 10.148 17.734 1 96.62 95 LEU A C 1
ATOM 724 O O . LEU A 1 95 ? 13.82 9.891 17.234 1 96.62 95 LEU A O 1
ATOM 728 N N . THR A 1 96 ? 12.562 10.516 19 1 94 96 THR A N 1
ATOM 729 C CA . THR A 1 96 ? 13.734 10.594 19.875 1 94 96 THR A CA 1
ATOM 730 C C . THR A 1 96 ? 14.367 9.219 20.062 1 94 96 THR A C 1
ATOM 732 O O . THR A 1 96 ? 15.578 9.07 19.938 1 94 96 THR A O 1
ATOM 735 N N . SER A 1 97 ? 13.586 8.188 20.266 1 93.94 97 SER A N 1
ATOM 736 C CA . SER A 1 97 ? 14.094 6.844 20.531 1 93.94 97 SER A CA 1
ATOM 737 C C . SER A 1 97 ? 14.625 6.191 19.25 1 93.94 97 SER A C 1
ATOM 739 O O . SER A 1 97 ? 15.406 5.242 19.312 1 93.94 97 SER A O 1
ATOM 741 N N . LEU A 1 98 ? 14.172 6.66 18.172 1 92.75 98 LEU A N 1
ATOM 742 C CA . LEU A 1 98 ? 14.578 6.102 16.875 1 92.75 98 LEU A CA 1
ATOM 743 C C . LEU A 1 98 ? 16.031 6.426 16.594 1 92.75 98 LEU A C 1
ATOM 745 O O . LEU A 1 98 ? 16.703 5.688 15.859 1 92.75 98 LEU A O 1
ATOM 749 N N . GLY A 1 99 ? 16.562 7.504 17.156 1 90.5 99 GLY A N 1
ATOM 750 C CA . GLY A 1 99 ? 17.969 7.871 16.953 1 90.5 99 GLY A CA 1
ATOM 751 C C . GLY A 1 99 ? 18.281 8.25 15.523 1 90.5 99 GLY A C 1
ATOM 752 O O . GLY A 1 99 ? 19.266 7.785 14.961 1 90.5 99 GLY A O 1
ATOM 753 N N . LEU A 1 100 ? 17.484 9.062 14.906 1 92.88 100 LEU A N 1
ATOM 754 C CA . LEU A 1 100 ? 17.656 9.5 13.531 1 92.88 100 LEU A CA 1
ATOM 755 C C . LEU A 1 100 ? 18.875 10.406 13.383 1 92.88 100 LEU A C 1
ATOM 757 O O . LEU A 1 100 ? 19.25 11.109 14.328 1 92.88 100 LEU A O 1
ATOM 761 N N . PRO A 1 101 ? 19.469 10.367 12.188 1 92.44 101 PRO A N 1
ATOM 762 C CA . PRO A 1 101 ? 20.422 11.43 11.883 1 92.44 101 PRO A CA 1
ATOM 763 C C . PRO A 1 101 ? 19.797 12.828 11.984 1 92.44 101 PRO A C 1
ATOM 765 O O . PRO A 1 101 ? 18.641 13.016 11.617 1 92.44 101 PRO A O 1
ATOM 768 N N . GLU A 1 102 ? 20.469 13.797 12.547 1 85.75 102 GLU A N 1
ATOM 769 C CA . GLU A 1 102 ? 19.984 15.156 12.75 1 85.75 102 GLU A CA 1
ATOM 770 C C . GLU A 1 102 ? 19.422 15.75 11.461 1 85.75 102 GLU A C 1
ATOM 772 O O . GLU A 1 102 ? 18.406 16.438 11.469 1 85.75 102 GLU A O 1
ATOM 777 N N . GLY A 1 103 ? 20.047 15.414 10.32 1 93.5 103 GLY A N 1
ATOM 778 C CA . GLY A 1 103 ? 19.656 15.992 9.047 1 93.5 103 GLY A CA 1
ATOM 779 C C . GLY A 1 103 ? 18.375 15.383 8.484 1 93.5 103 GLY A C 1
ATOM 780 O O . GLY A 1 103 ? 17.859 15.844 7.465 1 93.5 103 GLY A O 1
ATOM 781 N N . ASN A 1 104 ? 17.766 14.453 9.281 1 97.25 104 ASN A N 1
ATOM 782 C CA . ASN A 1 104 ? 16.578 13.781 8.758 1 97.25 104 ASN A CA 1
ATOM 783 C C . ASN A 1 104 ? 15.305 14.344 9.367 1 97.25 104 ASN A C 1
ATOM 785 O O . ASN A 1 104 ? 14.203 14.008 8.938 1 97.25 104 ASN A O 1
ATOM 789 N N . LEU A 1 105 ? 15.438 15.172 10.391 1 97 105 LEU A N 1
ATOM 790 C CA . LEU A 1 105 ? 14.289 15.844 10.992 1 97 105 LEU A CA 1
ATOM 791 C C . LEU A 1 105 ? 14.211 17.297 10.547 1 97 105 LEU A C 1
ATOM 793 O O . LEU A 1 105 ? 15.055 18.109 10.93 1 97 105 LEU A O 1
ATOM 797 N N . HIS A 1 106 ? 13.219 17.578 9.75 1 98.31 106 HIS A N 1
ATOM 798 C CA . HIS A 1 106 ? 13.07 18.906 9.188 1 98.31 106 HIS A CA 1
ATOM 799 C C . HIS A 1 106 ? 11.953 19.672 9.883 1 98.31 106 HIS A C 1
ATOM 801 O O . HIS A 1 106 ? 10.82 19.719 9.391 1 98.31 106 HIS A O 1
ATOM 807 N N . VAL A 1 107 ? 12.328 20.359 10.93 1 96.81 107 VAL A N 1
ATOM 808 C CA . VAL A 1 107 ? 11.344 20.984 11.812 1 96.81 107 VAL A CA 1
ATOM 809 C C . VAL A 1 107 ? 11.125 22.438 11.398 1 96.81 107 VAL A C 1
ATOM 811 O O . VAL A 1 107 ? 12.062 23.125 11.016 1 96.81 107 VAL A O 1
ATOM 814 N N . MET A 1 108 ? 9.906 22.891 11.492 1 98.19 108 MET A N 1
ATOM 815 C CA . MET A 1 108 ? 9.602 24.297 11.289 1 98.19 108 MET A CA 1
ATOM 816 C C . MET A 1 108 ? 10.148 25.141 12.43 1 98.19 108 MET A C 1
ATOM 818 O O . MET A 1 108 ? 10.172 24.703 13.586 1 98.19 108 MET A O 1
ATOM 822 N N . GLY A 1 109 ? 10.477 26.344 12.078 1 98.31 109 GLY A N 1
ATOM 823 C CA . GLY A 1 109 ? 11.125 27.25 13.023 1 98.31 109 GLY A CA 1
ATOM 824 C C . GLY A 1 109 ? 10.281 27.531 14.242 1 98.31 109 GLY A C 1
ATOM 825 O O . GLY A 1 109 ? 9.062 27.672 14.141 1 98.31 109 GLY A O 1
ATOM 826 N N . ALA A 1 110 ? 10.945 27.766 15.391 1 98.44 110 ALA A N 1
ATOM 827 C CA . ALA A 1 110 ? 10.305 28.062 16.672 1 98.44 110 ALA A CA 1
ATOM 828 C C . ALA A 1 110 ? 10.367 29.562 16.984 1 98.44 110 ALA A C 1
ATOM 830 O O . ALA A 1 110 ? 11.195 30.281 16.422 1 98.44 110 ALA A O 1
ATOM 831 N N . ALA A 1 111 ? 9.492 29.922 17.891 1 98.5 111 ALA A N 1
ATOM 832 C CA . ALA A 1 111 ? 9.312 31.344 18.172 1 98.5 111 ALA A CA 1
ATOM 833 C C . ALA A 1 111 ? 10.5 31.906 18.938 1 98.5 111 ALA A C 1
ATOM 835 O O . ALA A 1 111 ? 10.664 33.125 19.047 1 98.5 111 ALA A O 1
ATOM 836 N N . ASP A 1 112 ? 11.344 31.062 19.562 1 98.5 112 ASP A N 1
ATOM 837 C CA . ASP A 1 112 ? 12.539 31.531 20.266 1 98.5 112 ASP A CA 1
ATOM 838 C C . ASP A 1 112 ? 13.758 31.516 19.344 1 98.5 112 ASP A C 1
ATOM 840 O O . ASP A 1 112 ? 14.844 31.938 19.734 1 98.5 112 ASP A O 1
ATOM 844 N N . VAL A 1 113 ? 13.656 31.031 18.156 1 98.06 113 VAL A N 1
ATOM 845 C CA . VAL A 1 113 ? 14.727 30.953 17.172 1 98.06 113 VAL A CA 1
ATOM 846 C C . VAL A 1 113 ? 14.5 31.984 16.078 1 98.06 113 VAL A C 1
ATOM 848 O O . VAL A 1 113 ? 15.438 32.625 15.625 1 98.06 113 VAL A O 1
ATOM 851 N N . PHE A 1 114 ? 13.297 32.125 15.648 1 98.69 114 PHE A N 1
ATOM 852 C CA . PHE A 1 114 ? 12.922 33.094 14.617 1 98.69 114 PHE A CA 1
ATOM 853 C C . PHE A 1 114 ? 12.086 34.219 15.219 1 98.69 114 PHE A C 1
ATOM 855 O O . PHE A 1 114 ? 11.227 33.969 16.062 1 98.69 114 PHE A O 1
ATOM 862 N N . ASP A 1 115 ? 12.195 35.375 14.695 1 98.25 115 ASP A N 1
ATOM 863 C CA . ASP A 1 115 ? 11.492 36.562 15.219 1 98.25 115 ASP A CA 1
ATOM 864 C C . ASP A 1 115 ? 10.023 36.562 14.797 1 98.25 115 ASP A C 1
ATOM 866 O O . ASP A 1 115 ? 9.172 37.062 15.508 1 98.25 115 ASP A O 1
ATOM 870 N N . THR A 1 116 ? 9.781 36.062 13.609 1 98.69 116 THR A N 1
ATOM 871 C CA . THR A 1 116 ? 8.422 36.062 13.086 1 98.69 116 THR A CA 1
ATOM 872 C C . THR A 1 116 ? 8.078 34.719 12.461 1 98.69 116 THR A C 1
ATOM 874 O O . THR A 1 116 ? 8.969 33.938 12.07 1 98.69 116 THR A O 1
ATOM 877 N N . ALA A 1 117 ? 6.766 34.469 12.406 1 98.69 117 ALA A N 1
ATOM 878 C CA . ALA A 1 117 ? 6.301 33.25 11.727 1 98.69 117 ALA A CA 1
ATOM 879 C C . ALA A 1 117 ? 6.648 33.312 10.242 1 98.69 117 ALA A C 1
ATOM 881 O O . ALA A 1 117 ? 6.906 32.281 9.625 1 98.69 117 ALA A O 1
ATOM 882 N N . GLU A 1 118 ? 6.652 34.531 9.625 1 98.56 118 GLU A N 1
ATOM 883 C CA . GLU A 1 118 ? 7.051 34.688 8.227 1 98.56 118 GLU A CA 1
ATOM 884 C C . GLU A 1 118 ? 8.492 34.25 8.008 1 98.56 118 GLU A C 1
ATOM 886 O O . GLU A 1 118 ? 8.789 33.562 7.02 1 98.56 118 GLU A O 1
ATOM 891 N N . ALA A 1 119 ? 9.344 34.625 8.93 1 98.75 119 ALA A N 1
ATOM 892 C CA . ALA A 1 119 ? 10.742 34.219 8.82 1 98.75 119 ALA A CA 1
ATOM 893 C C . ALA A 1 119 ? 10.891 32.688 8.953 1 98.75 119 ALA A C 1
ATOM 895 O O . ALA A 1 119 ? 11.688 32.094 8.234 1 98.75 119 ALA A O 1
ATOM 896 N N . ALA A 1 120 ? 10.148 32.125 9.875 1 98.75 120 ALA A N 1
ATOM 897 C CA . ALA A 1 120 ? 10.141 30.688 10.039 1 98.75 120 ALA A CA 1
ATOM 898 C C . ALA A 1 120 ? 9.648 29.984 8.773 1 98.75 120 ALA A C 1
ATOM 900 O O . ALA A 1 120 ? 10.227 29 8.336 1 98.75 120 ALA A O 1
ATOM 901 N N . ALA A 1 121 ? 8.562 30.5 8.188 1 98.62 121 ALA A N 1
ATOM 902 C CA . ALA A 1 121 ? 8.008 29.938 6.953 1 98.62 121 ALA A CA 1
ATOM 903 C C . ALA A 1 121 ? 9.023 30.016 5.816 1 98.62 121 ALA A C 1
ATOM 905 O O . ALA A 1 121 ? 9.172 29.062 5.051 1 98.62 121 ALA A O 1
ATOM 906 N N . ALA A 1 122 ? 9.656 31.156 5.723 1 98.31 122 ALA A N 1
ATOM 907 C CA . ALA A 1 122 ? 10.672 31.328 4.688 1 98.31 122 ALA A CA 1
ATOM 908 C C . ALA A 1 122 ? 11.812 30.344 4.863 1 98.31 122 ALA A C 1
ATOM 910 O O . ALA A 1 122 ? 12.281 29.75 3.887 1 98.31 122 ALA A O 1
ATOM 911 N N . ALA A 1 123 ? 12.234 30.172 6.094 1 98.5 123 ALA A N 1
ATOM 912 C CA . ALA A 1 123 ? 13.32 29.234 6.375 1 98.5 123 ALA A CA 1
ATOM 913 C C . ALA A 1 123 ? 12.906 27.812 6.031 1 98.5 123 ALA A C 1
ATOM 915 O O . ALA A 1 123 ? 13.711 27.031 5.496 1 98.5 123 ALA A O 1
ATOM 916 N N . TYR A 1 124 ? 11.711 27.469 6.367 1 98.69 124 TYR A N 1
ATOM 917 C CA . TYR A 1 124 ? 11.211 26.141 6.078 1 98.69 124 TYR A CA 1
ATOM 918 C C . TYR A 1 124 ? 11.125 25.906 4.574 1 98.69 124 TYR A C 1
ATOM 920 O O . TYR A 1 124 ? 11.43 24.812 4.09 1 98.69 124 TYR A O 1
ATOM 928 N N . SER A 1 125 ? 10.672 26.906 3.83 1 98.44 125 SER A N 1
ATOM 929 C CA . SER A 1 125 ? 10.609 26.844 2.373 1 98.44 125 SER A CA 1
ATOM 930 C C . SER A 1 125 ? 11.984 26.562 1.778 1 98.44 125 SER A C 1
ATOM 932 O O . SER A 1 125 ? 12.117 25.766 0.849 1 98.44 125 SER A O 1
ATOM 934 N N . GLN A 1 126 ? 12.953 27.203 2.328 1 97.94 126 GLN A N 1
ATOM 935 C CA . GLN A 1 126 ? 14.32 27 1.87 1 97.94 126 GLN A CA 1
ATOM 936 C C . GLN A 1 126 ? 14.789 25.578 2.17 1 97.94 126 GLN A C 1
ATOM 938 O O . GLN A 1 126 ? 15.477 24.953 1.354 1 97.94 126 GLN A O 1
ATOM 943 N N . GLU A 1 127 ? 14.438 25.109 3.355 1 98.06 127 GLU A N 1
ATOM 944 C CA . GLU A 1 127 ? 14.797 23.75 3.725 1 98.06 127 GLU A CA 1
ATOM 945 C C . GLU A 1 127 ? 14.18 22.734 2.766 1 98.06 127 GLU A C 1
ATOM 947 O O . GLU A 1 127 ? 14.844 21.797 2.322 1 98.06 127 GLU A O 1
ATOM 952 N N . LEU A 1 128 ? 12.922 22.891 2.436 1 98.62 128 LEU A N 1
ATOM 953 C CA . LEU A 1 128 ? 12.227 22.016 1.483 1 98.62 128 LEU A CA 1
ATOM 954 C C . LEU A 1 128 ? 12.906 22.062 0.118 1 98.62 128 LEU A C 1
ATOM 956 O O . LEU A 1 128 ? 13.102 21.031 -0.519 1 98.62 128 LEU A O 1
ATOM 960 N N . ALA A 1 129 ? 13.289 23.234 -0.334 1 97.69 129 ALA A N 1
ATOM 961 C CA . ALA A 1 129 ? 13.906 23.438 -1.644 1 97.69 129 ALA A CA 1
ATOM 962 C C . ALA A 1 129 ? 15.211 22.656 -1.758 1 97.69 129 ALA A C 1
ATOM 964 O O . ALA A 1 129 ? 15.562 22.172 -2.84 1 97.69 129 ALA A O 1
ATOM 965 N N . ARG A 1 130 ? 15.867 22.469 -0.625 1 97.38 130 ARG A N 1
ATOM 966 C CA . ARG A 1 130 ? 17.141 21.781 -0.613 1 97.38 130 ARG A CA 1
ATOM 967 C C . ARG A 1 130 ? 16.969 20.312 -1.026 1 97.38 130 ARG A C 1
ATOM 969 O O . ARG A 1 130 ? 17.922 19.688 -1.5 1 97.38 130 ARG A O 1
ATOM 976 N N . PHE A 1 131 ? 15.781 19.812 -0.857 1 97.62 131 PHE A N 1
ATOM 977 C CA . PHE A 1 131 ? 15.539 18.406 -1.146 1 97.62 131 PHE A CA 1
ATOM 978 C C . PHE A 1 131 ? 14.617 18.25 -2.346 1 97.62 131 PHE A C 1
ATOM 980 O O . PHE A 1 131 ? 14.18 17.141 -2.654 1 97.62 131 PHE A O 1
ATOM 987 N N . ALA A 1 132 ? 14.344 19.344 -2.949 1 97.56 132 ALA A N 1
ATOM 988 C CA . ALA A 1 132 ? 13.398 19.328 -4.059 1 97.56 132 ALA A CA 1
ATOM 989 C C . ALA A 1 132 ? 14.07 18.875 -5.348 1 97.56 132 ALA A C 1
ATOM 991 O O . ALA A 1 132 ? 15.195 19.281 -5.652 1 97.56 132 ALA A O 1
ATOM 992 N N . PRO A 1 133 ? 13.477 17.906 -6.062 1 96 133 PRO A N 1
ATOM 993 C CA . PRO A 1 133 ? 13.969 17.688 -7.426 1 96 133 PRO A CA 1
ATOM 994 C C . PRO A 1 133 ? 13.938 18.953 -8.273 1 96 133 PRO A C 1
ATOM 996 O O . PRO A 1 133 ? 13.305 19.953 -7.891 1 96 133 PRO A O 1
ATOM 999 N N . ALA A 1 134 ? 14.688 18.969 -9.383 1 93.25 134 ALA A N 1
ATOM 1000 C CA . ALA A 1 134 ? 14.781 20.125 -10.258 1 93.25 134 ALA A CA 1
ATOM 1001 C C . ALA A 1 134 ? 13.391 20.594 -10.695 1 93.25 134 ALA A C 1
ATOM 1003 O O . ALA A 1 134 ? 12.578 19.797 -11.156 1 93.25 134 ALA A O 1
ATOM 1004 N N . GLY A 1 135 ? 13.156 21.875 -10.406 1 93.56 135 GLY A N 1
ATOM 1005 C CA . GLY A 1 135 ? 11.93 22.484 -10.883 1 93.56 135 GLY A CA 1
ATOM 1006 C C . GLY A 1 135 ? 10.789 22.406 -9.875 1 93.56 135 GLY A C 1
ATOM 1007 O O . GLY A 1 135 ? 9.703 22.938 -10.117 1 93.56 135 GLY A O 1
ATOM 1008 N N . GLU A 1 136 ? 11.031 21.734 -8.805 1 95.12 136 GLU A N 1
ATOM 1009 C CA . GLU A 1 136 ? 9.984 21.578 -7.801 1 95.12 136 GLU A CA 1
ATOM 1010 C C . GLU A 1 136 ? 10.258 22.438 -6.57 1 95.12 136 GLU A C 1
ATOM 1012 O O . GLU A 1 136 ? 11.375 22.922 -6.391 1 95.12 136 GLU A O 1
ATOM 1017 N N . LEU A 1 137 ? 9.25 22.656 -5.758 1 94.75 137 LEU A N 1
ATOM 1018 C CA . LEU A 1 137 ? 9.328 23.531 -4.602 1 94.75 137 LEU A CA 1
ATOM 1019 C C . LEU A 1 137 ? 9.664 22.75 -3.338 1 94.75 137 LEU A C 1
ATOM 1021 O O . LEU A 1 137 ? 10.109 23.328 -2.344 1 94.75 137 LEU A O 1
ATOM 1025 N N . SER A 1 138 ? 9.422 21.547 -3.336 1 97.94 138 SER A N 1
ATOM 1026 C CA . SER A 1 138 ? 9.602 20.641 -2.195 1 97.94 138 SER A CA 1
ATOM 1027 C C . SER A 1 138 ? 9.992 19.25 -2.65 1 97.94 138 SER A C 1
ATOM 1029 O O . SER A 1 138 ? 9.891 18.922 -3.834 1 97.94 138 SER A O 1
ATOM 1031 N N . PRO A 1 139 ? 10.516 18.484 -1.728 1 98.31 139 PRO A N 1
ATOM 1032 C CA . PRO A 1 139 ? 10.633 17.078 -2.105 1 98.31 139 PRO A CA 1
ATOM 1033 C C . PRO A 1 139 ? 9.273 16.438 -2.402 1 98.31 139 PRO A C 1
ATOM 1035 O O . PRO A 1 139 ? 8.242 16.922 -1.938 1 98.31 139 PRO A O 1
ATOM 1038 N N . LEU A 1 140 ? 9.289 15.453 -3.275 1 98.56 140 LEU A N 1
ATOM 1039 C CA . LEU A 1 140 ? 8.102 14.617 -3.385 1 98.56 140 LEU A CA 1
ATOM 1040 C C . LEU A 1 140 ? 7.906 13.781 -2.123 1 98.56 140 LEU A C 1
ATOM 1042 O O . LEU A 1 140 ? 8.719 12.906 -1.82 1 98.56 140 LEU A O 1
ATOM 1046 N N . PHE A 1 141 ? 6.867 14.117 -1.408 1 98.88 141 PHE A N 1
ATOM 1047 C CA . PHE A 1 141 ? 6.602 13.328 -0.215 1 98.88 141 PHE A CA 1
ATOM 1048 C C . PHE A 1 141 ? 6.105 11.938 -0.589 1 98.88 141 PHE A C 1
ATOM 1050 O O . PHE A 1 141 ? 5.18 11.797 -1.388 1 98.88 141 PHE A O 1
ATOM 1057 N N . THR A 1 142 ? 6.758 10.93 0.022 1 98.88 142 THR A N 1
ATOM 1058 C CA . THR A 1 142 ? 6.242 9.57 -0.096 1 98.88 142 THR A CA 1
ATOM 1059 C C . THR A 1 142 ? 4.855 9.461 0.53 1 98.88 142 THR A C 1
ATOM 1061 O O . THR A 1 142 ? 3.979 8.781 -0.009 1 98.88 142 THR A O 1
ATOM 1064 N N . LEU A 1 143 ? 4.73 10.125 1.609 1 98.94 143 LEU A N 1
ATOM 1065 C CA . LEU A 1 143 ? 3.496 10.117 2.387 1 98.94 143 LEU A CA 1
ATOM 1066 C C . LEU A 1 143 ? 3.33 11.422 3.164 1 98.94 143 LEU A C 1
ATOM 1068 O O . LEU A 1 143 ? 4.285 11.906 3.775 1 98.94 143 LEU A O 1
ATOM 1072 N N . THR A 1 144 ? 2.195 11.984 3.025 1 98.94 144 THR A N 1
ATOM 1073 C CA . THR A 1 144 ? 1.767 13.039 3.936 1 98.94 144 THR A CA 1
ATOM 1074 C C . THR A 1 144 ? 0.617 12.562 4.816 1 98.94 144 THR A C 1
ATOM 1076 O O . THR A 1 144 ? -0.419 12.125 4.312 1 98.94 144 THR A O 1
ATOM 1079 N N . LEU A 1 145 ? 0.853 12.609 6.109 1 98.94 145 LEU A N 1
ATOM 1080 C CA . LEU A 1 145 ? -0.194 12.336 7.086 1 98.94 145 LEU A CA 1
ATOM 1081 C C . LEU A 1 145 ? -0.922 13.609 7.484 1 98.94 145 LEU A C 1
ATOM 1083 O O . LEU A 1 145 ? -0.287 14.633 7.754 1 98.94 145 LEU A O 1
ATOM 1087 N N . LEU A 1 146 ? -2.197 13.531 7.477 1 98.88 146 LEU A N 1
ATOM 1088 C CA . LEU A 1 146 ? -3.006 14.688 7.871 1 98.88 146 LEU A CA 1
ATOM 1089 C C . LEU A 1 146 ? -4.02 14.297 8.945 1 98.88 146 LEU A C 1
ATOM 1091 O O . LEU A 1 146 ? -4.598 13.211 8.891 1 98.88 146 LEU A O 1
ATOM 1095 N N . GLY A 1 147 ? -4.117 15.117 9.969 1 98.25 147 GLY A N 1
ATOM 1096 C CA . GLY A 1 147 ? -5.363 15.148 10.719 1 98.25 147 GLY A CA 1
ATOM 1097 C C . GLY A 1 147 ? -6.441 15.984 10.055 1 98.25 147 GLY A C 1
ATOM 1098 O O . GLY A 1 147 ? -6.191 16.641 9.039 1 98.25 147 GLY A O 1
ATOM 1099 N N . MET A 1 148 ? -7.648 15.875 10.617 1 98.19 148 MET A N 1
ATOM 1100 C CA . MET A 1 148 ? -8.758 16.734 10.203 1 98.19 148 MET A CA 1
ATOM 1101 C C . MET A 1 148 ? -9.508 17.281 11.406 1 98.19 148 MET A C 1
ATOM 1103 O O . MET A 1 148 ? -9.969 16.5 12.258 1 98.19 148 MET A O 1
ATOM 1107 N N . GLY A 1 149 ? -9.508 18.594 11.531 1 97.56 149 GLY A N 1
ATOM 1108 C CA . GLY A 1 149 ? -10.281 19.188 12.617 1 97.56 149 GLY A CA 1
ATOM 1109 C C . GLY A 1 149 ? -11.773 18.969 12.469 1 97.56 149 GLY A C 1
ATOM 1110 O O . GLY A 1 149 ? -12.258 18.625 11.391 1 97.56 149 GLY A O 1
ATOM 1111 N N . PRO A 1 150 ? -12.508 19.203 13.633 1 97.5 150 PRO A N 1
ATOM 1112 C CA . PRO A 1 150 ? -13.969 19.109 13.531 1 97.5 150 PRO A CA 1
ATOM 1113 C C . PRO A 1 150 ? -14.555 20.109 12.539 1 97.5 150 PRO A C 1
ATOM 1115 O O . PRO A 1 150 ? -15.68 19.922 12.07 1 97.5 150 PRO A O 1
ATOM 1118 N N . ASP A 1 151 ? -13.773 21.141 12.211 1 97.94 151 ASP A N 1
ATOM 1119 C CA . ASP A 1 151 ? -14.227 22.156 11.273 1 97.94 151 ASP A CA 1
ATOM 1120 C C . ASP A 1 151 ? -13.781 21.844 9.852 1 97.94 151 ASP A C 1
ATOM 1122 O O . ASP A 1 151 ? -14.094 22.578 8.914 1 97.94 151 ASP A O 1
ATOM 1126 N N . GLY A 1 152 ? -13.031 20.766 9.703 1 98.12 152 GLY A N 1
ATOM 1127 C CA . GLY A 1 152 ? -12.609 20.328 8.375 1 98.12 152 GLY A CA 1
ATOM 1128 C C . GLY A 1 152 ? -11.258 20.875 7.973 1 98.12 152 GLY A C 1
ATOM 1129 O O . GLY A 1 152 ? -10.82 20.703 6.836 1 98.12 152 GLY A O 1
ATOM 1130 N N . HIS A 1 153 ? -10.578 21.578 8.828 1 98.62 153 HIS A N 1
ATOM 1131 C CA . HIS A 1 153 ? -9.266 22.109 8.461 1 98.62 153 HIS A CA 1
ATOM 1132 C C . HIS A 1 153 ? -8.234 20.984 8.352 1 98.62 153 HIS A C 1
ATOM 1134 O O . HIS A 1 153 ? -8.414 19.906 8.93 1 98.62 153 HIS A O 1
ATOM 1140 N N . ILE A 1 154 ? -7.203 21.172 7.688 1 98.5 154 ILE A N 1
ATOM 1141 C CA . ILE A 1 154 ? -5.988 20.375 7.629 1 98.5 154 ILE A CA 1
ATOM 1142 C C . ILE A 1 154 ? -4.77 21.266 7.816 1 98.5 154 ILE A C 1
ATOM 1144 O O . ILE A 1 154 ? -4.793 22.438 7.453 1 98.5 154 ILE A O 1
ATOM 1148 N N . ALA A 1 155 ? -3.754 20.688 8.383 1 98.38 155 ALA A N 1
ATOM 1149 C CA . ALA A 1 155 ? -2.617 21.547 8.719 1 98.38 155 ALA A CA 1
ATOM 1150 C C . ALA A 1 155 ? -3.076 22.797 9.445 1 98.38 155 ALA A C 1
ATOM 1152 O O . ALA A 1 155 ? -3.744 22.734 10.477 1 98.38 155 ALA A O 1
ATOM 1153 N N . SER A 1 156 ? -2.764 23.906 9.07 1 98.38 156 SER A N 1
ATOM 1154 C CA . SER A 1 156 ? -3.275 25.156 9.602 1 98.38 156 SER A CA 1
ATOM 1155 C C . SER A 1 156 ? -4.008 25.953 8.516 1 98.38 156 SER A C 1
ATOM 1157 O O . SER A 1 156 ? -3.92 27.188 8.477 1 98.38 156 SER A O 1
ATOM 1159 N N . LEU A 1 157 ? -4.641 25.172 7.598 1 98.44 157 LEU A N 1
ATOM 1160 C CA . LEU A 1 157 ? -5.566 25.734 6.621 1 98.44 157 LEU A CA 1
ATOM 1161 C C . LEU A 1 157 ? -7.012 25.578 7.094 1 98.44 157 LEU A C 1
ATOM 1163 O O . LEU A 1 157 ? -7.539 24.469 7.129 1 98.44 157 LEU A O 1
ATOM 1167 N N . PHE A 1 158 ? -7.598 26.734 7.43 1 98.5 158 PHE A N 1
ATOM 1168 C CA . PHE A 1 158 ? -8.875 26.719 8.141 1 98.5 158 PHE A CA 1
ATOM 1169 C C . PHE A 1 158 ? -10.008 27.156 7.219 1 98.5 158 PHE A C 1
ATOM 1171 O O . PHE A 1 158 ? -9.789 27.875 6.242 1 98.5 158 PHE A O 1
ATOM 1178 N N . PRO A 1 159 ? -11.195 26.656 7.605 1 98.19 159 PRO A N 1
ATOM 1179 C CA . PRO A 1 159 ? -12.359 27.109 6.84 1 98.19 159 PRO A CA 1
ATOM 1180 C C . PRO A 1 159 ? -12.578 28.609 6.938 1 98.19 159 PRO A C 1
ATOM 1182 O O . PRO A 1 159 ? -12.148 29.25 7.906 1 98.19 159 PRO A O 1
ATOM 1185 N N . ALA A 1 160 ? -13.227 29.156 5.957 1 97.44 160 ALA A N 1
ATOM 1186 C CA . ALA A 1 160 ? -13.641 30.547 5.891 1 97.44 160 ALA A CA 1
ATOM 1187 C C . ALA A 1 160 ? -12.43 31.484 5.863 1 97.44 160 ALA A C 1
ATOM 1189 O O . ALA A 1 160 ? -12.469 32.594 6.418 1 97.44 160 ALA A O 1
ATOM 1190 N N . ARG A 1 161 ? -11.344 30.984 5.395 1 96.69 161 ARG A N 1
ATOM 1191 C CA . ARG A 1 161 ? -10.117 31.75 5.176 1 96.69 161 ARG A CA 1
ATOM 1192 C C . ARG A 1 161 ? -9.547 31.484 3.789 1 96.69 161 ARG A C 1
ATOM 1194 O O . ARG A 1 161 ? -9.852 30.469 3.172 1 96.69 161 ARG A O 1
ATOM 1201 N N . ASP A 1 162 ? -8.711 32.344 3.322 1 95.38 162 ASP A N 1
ATOM 1202 C CA . ASP A 1 162 ? -8.305 32.281 1.92 1 95.38 162 ASP A CA 1
ATOM 1203 C C . ASP A 1 162 ? -7.008 31.5 1.749 1 95.38 162 ASP A C 1
ATOM 1205 O O . ASP A 1 162 ? -6.605 31.203 0.625 1 95.38 162 ASP A O 1
ATOM 1209 N N . GLU A 1 163 ? -6.391 31.141 2.854 1 96.81 163 GLU A N 1
ATOM 1210 C CA . GLU A 1 163 ? -5.07 30.531 2.754 1 96.81 163 GLU A CA 1
ATOM 1211 C C . GLU A 1 163 ? -5.117 29.25 1.938 1 96.81 163 GLU A C 1
ATOM 1213 O O . GLU A 1 163 ? -4.16 28.922 1.232 1 96.81 163 GLU A O 1
ATOM 1218 N N . ILE A 1 164 ? -6.277 28.531 2.004 1 97.62 164 ILE A N 1
ATOM 1219 C CA . ILE A 1 164 ? -6.43 27.266 1.298 1 97.62 164 ILE A CA 1
ATOM 1220 C C . ILE A 1 164 ? -6.367 27.5 -0.209 1 97.62 164 ILE A C 1
ATOM 1222 O O . ILE A 1 164 ? -6.047 26.594 -0.975 1 97.62 164 ILE A O 1
ATOM 1226 N N . LEU A 1 165 ? -6.617 28.734 -0.595 1 96.75 165 LEU A N 1
ATOM 1227 C CA . LEU A 1 165 ? -6.656 29.062 -2.016 1 96.75 165 LEU A CA 1
ATOM 1228 C C . LEU A 1 165 ? -5.305 29.578 -2.488 1 96.75 165 LEU A C 1
ATOM 1230 O O . LEU A 1 165 ? -5.113 29.844 -3.68 1 96.75 165 LEU A O 1
ATOM 1234 N N . HIS A 1 166 ? -4.43 29.766 -1.498 1 90.19 166 HIS A N 1
ATOM 1235 C CA . HIS A 1 166 ? -3.102 30.25 -1.849 1 90.19 166 HIS A CA 1
ATOM 1236 C C . HIS A 1 166 ? -2.326 29.203 -2.648 1 90.19 166 HIS A C 1
ATOM 1238 O O . HIS A 1 166 ? -1.996 28.141 -2.129 1 90.19 166 HIS A O 1
ATOM 1244 N N . ALA A 1 167 ? -2.049 29.5 -3.883 1 84.12 167 ALA A N 1
ATOM 1245 C CA . ALA A 1 167 ? -1.467 28.5 -4.777 1 84.12 167 ALA A CA 1
ATOM 1246 C C . ALA A 1 167 ? 0.01 28.781 -5.031 1 84.12 167 ALA A C 1
ATOM 1248 O O . ALA A 1 167 ? 0.723 27.953 -5.59 1 84.12 167 ALA A O 1
ATOM 1249 N N . GLU A 1 168 ? 0.257 29.984 -4.508 1 84.62 168 GLU A N 1
ATOM 1250 C CA . GLU A 1 168 ? 1.65 30.359 -4.746 1 84.62 168 GLU A CA 1
ATOM 1251 C C . GLU A 1 168 ? 2.475 30.25 -3.465 1 84.62 168 GLU A C 1
ATOM 1253 O O . GLU A 1 168 ? 1.94 30.391 -2.363 1 84.62 168 GLU A O 1
ATOM 1258 N N . GLY A 1 169 ? 3.635 29.703 -3.562 1 87.62 169 GLY A N 1
ATOM 1259 C CA . GLY A 1 169 ? 4.539 29.594 -2.43 1 87.62 169 GLY A CA 1
ATOM 1260 C C . GLY A 1 169 ? 4.629 28.188 -1.869 1 87.62 169 GLY A C 1
ATOM 1261 O O . GLY A 1 169 ? 4.02 27.266 -2.406 1 87.62 169 GLY A O 1
ATOM 1262 N N . VAL A 1 170 ? 5.398 28.094 -0.748 1 96.5 170 VAL A N 1
ATOM 1263 C CA . VAL A 1 170 ? 5.699 26.781 -0.183 1 96.5 170 VAL A CA 1
ATOM 1264 C C . VAL A 1 170 ? 5.121 26.688 1.228 1 96.5 170 VAL A C 1
ATOM 1266 O O . VAL A 1 170 ? 4.23 25.875 1.483 1 96.5 170 VAL A O 1
ATOM 1269 N N . ALA A 1 171 ? 5.449 27.609 2.102 1 98.25 171 ALA A N 1
ATOM 1270 C CA . ALA A 1 171 ? 4.984 27.703 3.482 1 98.25 171 ALA A CA 1
ATOM 1271 C C . ALA A 1 171 ? 4.477 29.109 3.803 1 98.25 171 ALA A C 1
ATOM 1273 O O . ALA A 1 171 ? 5 30.094 3.281 1 98.25 171 ALA A O 1
ATOM 1274 N N . LEU A 1 172 ? 3.457 29.172 4.668 1 97.31 172 LEU A N 1
ATOM 1275 C CA . LEU A 1 172 ? 2.793 30.422 5.023 1 97.31 172 LEU A CA 1
ATOM 1276 C C . LEU A 1 172 ? 2.775 30.609 6.539 1 97.31 172 LEU A C 1
ATOM 1278 O O . LEU A 1 172 ? 2.621 29.641 7.289 1 97.31 172 LEU A O 1
ATOM 1282 N N . ALA A 1 173 ? 2.885 31.875 6.922 1 98.06 173 ALA A N 1
ATOM 1283 C CA . ALA A 1 173 ? 2.523 32.25 8.289 1 98.06 173 ALA A CA 1
ATOM 1284 C C . ALA A 1 173 ? 1.012 32.375 8.438 1 98.06 173 ALA A C 1
ATOM 1286 O O . ALA A 1 173 ? 0.347 32.969 7.574 1 98.06 173 ALA A O 1
ATOM 1287 N N . ILE A 1 174 ? 0.496 31.797 9.445 1 98.06 174 ILE A N 1
ATOM 1288 C CA . ILE A 1 174 ? -0.916 31.922 9.781 1 98.06 174 ILE A CA 1
ATOM 1289 C C . ILE A 1 174 ? -1.064 32.75 11.055 1 98.06 174 ILE A C 1
ATOM 1291 O O . ILE A 1 174 ? -0.429 32.469 12.07 1 98.06 174 ILE A O 1
ATOM 1295 N N . HIS A 1 175 ? -1.809 33.781 10.93 1 97.75 175 HIS A N 1
ATOM 1296 C CA . HIS A 1 175 ? -2.123 34.625 12.102 1 97.75 175 HIS A CA 1
ATOM 1297 C C . HIS A 1 175 ? -3.607 34.531 12.438 1 97.75 175 HIS A C 1
ATOM 1299 O O . HIS A 1 175 ? -4.43 34.219 11.586 1 97.75 175 HIS A O 1
ATOM 1305 N N . ASP A 1 176 ? -3.955 34.688 13.742 1 97.25 176 ASP A N 1
ATOM 1306 C CA . ASP A 1 176 ? -5.328 34.688 14.234 1 97.25 176 ASP A CA 1
ATOM 1307 C C . ASP A 1 176 ? -6.027 33.375 13.922 1 97.25 176 ASP A C 1
ATOM 1309 O O . ASP A 1 176 ? -7.148 33.344 13.414 1 97.25 176 ASP A O 1
ATOM 1313 N N . SER A 1 177 ? -5.219 32.281 14.07 1 96.5 177 SER A N 1
ATOM 1314 C CA . SER A 1 177 ? -5.84 30.969 13.938 1 96.5 177 SER A CA 1
ATOM 1315 C C . SER A 1 177 ? -7.074 30.844 14.828 1 96.5 177 SER A C 1
ATOM 1317 O O . SER A 1 177 ? -7.07 31.312 15.969 1 96.5 177 SER A O 1
ATOM 1319 N N . PRO A 1 178 ? -8.109 30.203 14.32 1 96.44 178 PRO A N 1
ATOM 1320 C CA . PRO A 1 178 ? -9.305 30.016 15.148 1 96.44 178 PRO A CA 1
ATOM 1321 C C . PRO A 1 178 ? -9.055 29.125 16.359 1 96.44 178 PRO A C 1
ATOM 1323 O O . PRO A 1 178 ? -9.859 29.109 17.297 1 96.44 178 PRO A O 1
ATOM 1326 N N . LYS A 1 179 ? -8 28.328 16.312 1 93.75 179 LYS A N 1
ATOM 1327 C CA . LYS A 1 179 ? -7.582 27.469 17.422 1 93.75 179 LYS A CA 1
ATOM 1328 C C . LYS A 1 179 ? -6.238 27.922 18 1 93.75 179 LYS A C 1
ATOM 1330 O O . LYS A 1 179 ? -5.336 28.297 17.25 1 93.75 179 LYS A O 1
ATOM 1335 N N . PRO A 1 180 ? -6.133 27.875 19.25 1 93.75 180 PRO A N 1
ATOM 1336 C CA . PRO A 1 180 ? -4.848 28.266 19.828 1 93.75 180 PRO A CA 1
ATOM 1337 C C . PRO A 1 180 ? -3.729 27.281 19.484 1 93.75 180 PRO A C 1
ATOM 1339 O O . PRO A 1 180 ? -3.99 26.094 19.266 1 93.75 180 PRO A O 1
ATOM 1342 N N . PRO A 1 181 ? -2.486 27.766 19.609 1 96.5 181 PRO A N 1
ATOM 1343 C CA . PRO A 1 181 ? -2.004 29.156 19.609 1 96.5 181 PRO A CA 1
ATOM 1344 C C . PRO A 1 181 ? -2.293 29.875 18.297 1 96.5 181 PRO A C 1
ATOM 1346 O O . PRO A 1 181 ? -2.418 29.234 17.25 1 96.5 181 PRO A O 1
ATOM 1349 N N . PRO A 1 182 ? -2.426 31.156 18.281 1 97.12 182 PRO A N 1
ATOM 1350 C CA . PRO A 1 182 ? -2.98 31.906 17.156 1 97.12 182 PRO A CA 1
ATOM 1351 C C . PRO A 1 182 ? -2 32.031 15.984 1 97.12 182 PRO A C 1
ATOM 1353 O O . PRO A 1 182 ? -2.408 32.312 14.859 1 97.12 182 PRO A O 1
ATOM 1356 N N . THR A 1 183 ? -0.697 31.953 16.297 1 98.56 183 THR A N 1
ATOM 1357 C CA . THR A 1 183 ? 0.308 32.062 15.242 1 98.56 183 THR A CA 1
ATOM 1358 C C . THR A 1 183 ? 0.896 30.703 14.891 1 98.56 183 THR A C 1
ATOM 1360 O O . THR A 1 183 ? 1.327 29.969 15.773 1 98.56 183 THR A O 1
ATOM 1363 N N . ARG A 1 184 ? 0.858 30.359 13.57 1 98.56 184 ARG A N 1
ATOM 1364 C CA . ARG A 1 184 ? 1.301 29.062 13.078 1 98.56 184 ARG A CA 1
ATOM 1365 C C . ARG A 1 184 ? 2.035 29.203 11.75 1 98.56 184 ARG A C 1
ATOM 1367 O O . ARG A 1 184 ? 2.107 30.297 11.188 1 98.56 184 ARG A O 1
ATOM 1374 N N . VAL A 1 185 ? 2.678 28.188 11.359 1 98.62 185 VAL A N 1
ATOM 1375 C CA . VAL A 1 185 ? 3.24 28.031 10.023 1 98.62 185 VAL A CA 1
ATOM 1376 C C . VAL A 1 185 ? 2.613 26.828 9.336 1 98.62 185 VAL A C 1
ATOM 1378 O O . VAL A 1 185 ? 2.42 25.781 9.969 1 98.62 185 VAL A O 1
ATOM 1381 N N . THR A 1 186 ? 2.244 26.953 8.078 1 98.69 186 THR A N 1
ATOM 1382 C CA . THR A 1 186 ? 1.607 25.859 7.367 1 98.69 186 THR A CA 1
ATOM 1383 C C . THR A 1 186 ? 2.152 25.734 5.945 1 98.69 186 THR A C 1
ATOM 1385 O O . THR A 1 186 ? 2.549 26.75 5.348 1 98.69 186 THR A O 1
ATOM 1388 N N . LEU A 1 187 ? 2.211 24.5 5.457 1 98.81 187 LEU A N 1
ATOM 1389 C CA . LEU A 1 187 ? 2.422 24.297 4.027 1 98.81 187 LEU A CA 1
ATOM 1390 C C . LEU A 1 187 ? 1.191 24.719 3.232 1 98.81 187 LEU A C 1
ATOM 1392 O O . LEU A 1 187 ? 0.07 24.672 3.74 1 98.81 187 LEU A O 1
ATOM 1396 N N . THR A 1 188 ? 1.396 25.172 2.01 1 98.5 188 THR A N 1
ATOM 1397 C CA . THR A 1 188 ? 0.295 25.438 1.093 1 98.5 188 THR A CA 1
ATOM 1398 C C . THR A 1 188 ? -0.274 24.141 0.522 1 98.5 188 THR A C 1
ATOM 1400 O O . THR A 1 188 ? 0.376 23.094 0.578 1 98.5 188 THR A O 1
ATOM 1403 N N . LEU A 1 189 ? -1.459 24.234 -0.006 1 98 189 LEU A N 1
ATOM 1404 C CA . LEU A 1 189 ? -2.154 23.062 -0.528 1 98 189 LEU A CA 1
ATOM 1405 C C . LEU A 1 189 ? -1.364 22.422 -1.665 1 98 189 LEU A C 1
ATOM 1407 O O . LEU A 1 189 ? -1.205 21.203 -1.706 1 98 189 LEU A O 1
ATOM 1411 N N . PRO A 1 190 ? -0.756 23.203 -2.619 1 97.44 190 PRO A N 1
ATOM 1412 C CA . PRO A 1 190 ? 0.007 22.562 -3.697 1 97.44 190 PRO A CA 1
ATOM 1413 C C . PRO A 1 190 ? 1.189 21.75 -3.184 1 97.44 190 PRO A C 1
ATOM 1415 O O . PRO A 1 190 ? 1.491 20.688 -3.727 1 97.44 190 PRO A O 1
ATOM 1418 N N . VAL A 1 191 ? 1.841 22.219 -2.141 1 98.5 191 VAL A N 1
ATOM 1419 C CA . VAL A 1 191 ? 2.977 21.5 -1.579 1 98.5 191 VAL A CA 1
ATOM 1420 C C . VAL A 1 191 ? 2.486 20.234 -0.871 1 98.5 191 VAL A C 1
ATOM 1422 O O . VAL A 1 191 ? 3.09 19.172 -1.002 1 98.5 191 VAL A O 1
ATOM 1425 N N . ILE A 1 192 ? 1.363 20.328 -0.132 1 98.62 192 ILE A N 1
ATOM 1426 C CA . ILE A 1 192 ? 0.761 19.172 0.5 1 98.62 192 ILE A CA 1
ATOM 1427 C C . ILE A 1 192 ? 0.414 18.125 -0.562 1 98.62 192 ILE A C 1
ATOM 1429 O O . ILE A 1 192 ? 0.703 16.938 -0.396 1 98.62 192 ILE A O 1
ATOM 1433 N N . ASN A 1 193 ? -0.125 18.594 -1.696 1 98 193 ASN A N 1
ATOM 1434 C CA . ASN A 1 193 ? -0.615 17.688 -2.736 1 98 193 ASN A CA 1
ATOM 1435 C C . ASN A 1 193 ? 0.531 17.109 -3.555 1 98 193 ASN A C 1
ATOM 1437 O O . ASN A 1 193 ? 0.337 16.141 -4.301 1 98 193 ASN A O 1
ATOM 1441 N N . PHE A 1 194 ? 1.735 17.703 -3.457 1 98.19 194 PHE A N 1
ATOM 1442 C CA . PHE A 1 194 ? 2.896 17.094 -4.086 1 98.19 194 PHE A CA 1
ATOM 1443 C C . PHE A 1 194 ? 3.418 15.93 -3.246 1 98.19 194 PHE A C 1
ATOM 1445 O O . PHE A 1 194 ? 4.551 15.969 -2.76 1 98.19 194 PHE A O 1
ATOM 1452 N N . SER A 1 195 ? 2.551 14.977 -3 1 98.69 195 SER A N 1
ATOM 1453 C CA . SER A 1 195 ? 2.713 13.734 -2.24 1 98.69 195 SER A CA 1
ATOM 1454 C C . SER A 1 195 ? 2.223 12.531 -3.037 1 98.69 195 SER A C 1
ATOM 1456 O O . SER A 1 195 ? 1.18 12.594 -3.689 1 98.69 195 SER A O 1
ATOM 1458 N N . GLU A 1 196 ? 3.039 11.445 -2.986 1 98.56 196 GLU A N 1
ATOM 1459 C CA . GLU A 1 196 ? 2.535 10.227 -3.598 1 98.56 196 GLU A CA 1
ATOM 1460 C C . GLU A 1 196 ? 1.242 9.766 -2.928 1 98.56 196 GLU A C 1
ATOM 1462 O O . GLU A 1 196 ? 0.274 9.414 -3.605 1 98.56 196 GLU A O 1
ATOM 1467 N N . ARG A 1 197 ? 1.241 9.852 -1.601 1 98.81 197 ARG A N 1
ATOM 1468 C CA . ARG A 1 197 ? 0.124 9.398 -0.779 1 98.81 197 ARG A CA 1
ATOM 1469 C C . ARG A 1 197 ? -0.255 10.453 0.258 1 98.81 197 ARG A C 1
ATOM 1471 O O . ARG A 1 197 ? 0.619 11.07 0.866 1 98.81 197 ARG A O 1
ATOM 1478 N N . ILE A 1 198 ? -1.507 10.633 0.405 1 98.94 198 ILE A N 1
ATOM 1479 C CA . ILE A 1 198 ? -2.037 11.414 1.515 1 98.94 198 ILE A CA 1
ATOM 1480 C C . ILE A 1 198 ? -3.016 10.57 2.326 1 98.94 198 ILE A C 1
ATOM 1482 O O . ILE A 1 198 ? -3.971 10.016 1.776 1 98.94 198 ILE A O 1
ATOM 1486 N N . TRP A 1 199 ? -2.73 10.406 3.6 1 98.94 199 TRP A N 1
ATOM 1487 C CA . TRP A 1 199 ? -3.621 9.656 4.477 1 98.94 199 TRP A CA 1
ATOM 1488 C C . TRP A 1 199 ? -4.141 10.539 5.609 1 98.94 199 TRP A C 1
ATOM 1490 O O . TRP A 1 199 ? -3.354 11.172 6.32 1 98.94 199 TRP A O 1
ATOM 1500 N N . PHE A 1 200 ? -5.449 10.586 5.77 1 98.88 200 PHE A N 1
ATOM 1501 C CA . PHE A 1 200 ? -6.105 11.219 6.91 1 98.88 200 PHE A CA 1
ATOM 1502 C C . PHE A 1 200 ? -6.254 10.234 8.062 1 98.88 200 PHE A C 1
ATOM 1504 O O . PHE A 1 200 ? -6.602 9.07 7.852 1 98.88 200 PHE A O 1
ATOM 1511 N N . LEU A 1 201 ? -5.941 10.672 9.188 1 98.88 201 LEU A N 1
ATOM 1512 C CA . LEU A 1 201 ? -6.238 9.953 10.422 1 98.88 201 LEU A CA 1
ATOM 1513 C C . LEU A 1 201 ? -7.383 10.617 11.18 1 98.88 201 LEU A C 1
ATOM 1515 O O . LEU A 1 201 ? -7.184 11.633 11.844 1 98.88 201 LEU A O 1
ATOM 1519 N N . VAL A 1 202 ? -8.57 10.031 11.086 1 98.75 202 VAL A N 1
ATOM 1520 C CA . VAL A 1 202 ? -9.781 10.703 11.547 1 98.75 202 VAL A CA 1
ATOM 1521 C C . VAL A 1 202 ? -10.516 9.812 12.555 1 98.75 202 VAL A C 1
ATOM 1523 O O . VAL A 1 202 ? -11.031 8.758 12.188 1 98.75 202 VAL A O 1
ATOM 1526 N N . ALA A 1 203 ? -10.578 10.281 13.82 1 98.56 203 ALA A N 1
ATOM 1527 C CA . ALA A 1 203 ? -11.242 9.5 14.859 1 98.56 203 ALA A CA 1
ATOM 1528 C C . ALA A 1 203 ? -12.055 10.398 15.789 1 98.56 203 ALA A C 1
ATOM 1530 O O . ALA A 1 203 ? -11.617 11.492 16.141 1 98.56 203 ALA A O 1
ATOM 1531 N N . GLY A 1 204 ? -13.242 9.945 16.156 1 98 204 GLY A N 1
ATOM 1532 C CA . GLY A 1 204 ? -14.062 10.641 17.125 1 98 204 GLY A CA 1
ATOM 1533 C C . GLY A 1 204 ? -15.352 11.188 16.547 1 98 204 GLY A C 1
ATOM 1534 O O . GLY A 1 204 ? -15.375 11.648 15.406 1 98 204 GLY A O 1
ATOM 1535 N N . SER A 1 205 ? -16.375 11.242 17.391 1 98.12 205 SER A N 1
ATOM 1536 C CA . SER A 1 205 ? -17.703 11.68 16.953 1 98.12 205 SER A CA 1
ATOM 1537 C C . SER A 1 205 ? -17.703 13.156 16.578 1 98.12 205 SER A C 1
ATOM 1539 O O . SER A 1 205 ? -18.516 13.602 15.766 1 98.12 205 SER A O 1
ATOM 1541 N N . ASP A 1 206 ? -16.797 13.891 17.156 1 97.88 206 ASP A N 1
ATOM 1542 C CA . ASP A 1 206 ? -16.719 15.328 16.891 1 97.88 206 ASP A CA 1
ATOM 1543 C C . ASP A 1 206 ? -16.25 15.594 15.461 1 97.88 206 ASP A C 1
ATOM 1545 O O . ASP A 1 206 ? -16.328 16.734 14.984 1 97.88 206 ASP A O 1
ATOM 1549 N N . LYS A 1 207 ? -15.805 14.539 14.742 1 98.12 207 LYS A N 1
ATOM 1550 C CA . LYS A 1 207 ? -15.328 14.695 13.367 1 98.12 207 LYS A CA 1
ATOM 1551 C C . LYS A 1 207 ? -16.422 14.336 12.367 1 98.12 207 LYS A C 1
ATOM 1553 O O . LYS A 1 207 ? -16.219 14.477 11.156 1 98.12 207 LYS A O 1
ATOM 1558 N N . ALA A 1 208 ? -17.531 13.938 12.805 1 98.31 208 ALA A N 1
ATOM 1559 C CA . ALA A 1 208 ? -18.547 13.328 11.945 1 98.31 208 ALA A CA 1
ATOM 1560 C C . ALA A 1 208 ? -19 14.297 10.859 1 98.31 208 ALA A C 1
ATOM 1562 O O . ALA A 1 208 ? -19.109 13.93 9.688 1 98.31 208 ALA A O 1
ATOM 1563 N N . GLU A 1 209 ? -19.281 15.531 11.211 1 98 209 GLU A N 1
ATOM 1564 C CA . GLU A 1 209 ? -19.781 16.516 10.25 1 98 209 GLU A CA 1
ATOM 1565 C C . GLU A 1 209 ? -18.719 16.812 9.188 1 98 209 GLU A C 1
ATOM 1567 O O . GLU A 1 209 ? -19.016 16.844 7.996 1 98 209 GLU A O 1
ATOM 1572 N N . ALA A 1 210 ? -17.5 17.078 9.648 1 98.25 210 ALA A N 1
ATOM 1573 C CA . ALA A 1 210 ? -16.406 17.344 8.719 1 98.25 210 ALA A CA 1
ATOM 1574 C C . ALA A 1 210 ? -16.172 16.156 7.801 1 98.25 210 ALA A C 1
ATOM 1576 O O . ALA A 1 210 ? -15.906 16.312 6.609 1 98.25 210 ALA A O 1
ATOM 1577 N N . THR A 1 211 ? -16.266 14.93 8.367 1 98.44 211 THR A N 1
ATOM 1578 C CA . THR A 1 211 ? -16.078 13.711 7.586 1 98.44 211 THR A CA 1
ATOM 1579 C C . THR A 1 211 ? -17.156 13.578 6.512 1 98.44 211 THR A C 1
ATOM 1581 O O . THR A 1 211 ? -16.859 13.203 5.375 1 98.44 211 THR A O 1
ATOM 1584 N N . SER A 1 212 ? -18.344 13.922 6.855 1 98.12 212 SER A N 1
ATOM 1585 C CA . SER A 1 212 ? -19.438 13.891 5.891 1 98.12 212 SER A CA 1
ATOM 1586 C C . SER A 1 212 ? -19.188 14.852 4.734 1 98.12 212 SER A C 1
ATOM 1588 O O . SER A 1 212 ? -19.406 14.508 3.572 1 98.12 212 SER A O 1
ATOM 1590 N N . ARG A 1 213 ? -18.719 16.047 5.055 1 97.75 213 ARG A N 1
ATOM 1591 C CA . ARG A 1 213 ? -18.406 17.016 4.02 1 97.75 213 ARG A CA 1
ATOM 1592 C C . ARG A 1 213 ? -17.266 16.547 3.139 1 97.75 213 ARG A C 1
ATOM 1594 O O . ARG A 1 213 ? -17.312 16.688 1.915 1 97.75 213 ARG A O 1
ATOM 1601 N N . LEU A 1 214 ? -16.25 16 3.797 1 98.06 214 LEU A N 1
ATOM 1602 C CA . LEU A 1 214 ? -15.125 15.445 3.043 1 98.06 214 LEU A CA 1
ATOM 1603 C C . LEU A 1 214 ? -15.594 14.328 2.115 1 98.06 214 LEU A C 1
ATOM 1605 O O . LEU A 1 214 ? -15.172 14.258 0.959 1 98.06 214 LEU A O 1
ATOM 1609 N N . GLN A 1 215 ? -16.453 13.477 2.605 1 97.19 215 GLN A N 1
ATOM 1610 C CA . GLN A 1 215 ? -17 12.367 1.814 1 97.19 215 GLN A CA 1
ATOM 1611 C C . GLN A 1 215 ? -17.766 12.883 0.597 1 97.19 215 GLN A C 1
ATOM 1613 O O . GLN A 1 215 ? -17.625 12.344 -0.501 1 97.19 215 GLN A O 1
ATOM 1618 N N . ALA A 1 216 ? -18.547 13.891 0.798 1 97 216 ALA A N 1
ATOM 1619 C CA . ALA A 1 216 ? -19.281 14.492 -0.31 1 97 216 ALA A CA 1
ATOM 1620 C C . ALA A 1 216 ? -18.328 15.062 -1.356 1 97 216 ALA A C 1
ATOM 1622 O O . ALA A 1 216 ? -18.531 14.875 -2.559 1 97 216 ALA A O 1
ATOM 1623 N N . ALA A 1 217 ? -17.297 15.727 -0.886 1 96.38 217 ALA A N 1
ATOM 1624 C CA . ALA A 1 217 ? -16.297 16.312 -1.789 1 96.38 217 ALA A CA 1
ATOM 1625 C C . ALA A 1 217 ? -15.5 15.219 -2.496 1 96.38 217 ALA A C 1
ATOM 1627 O O . ALA A 1 217 ? -15.078 15.398 -3.643 1 96.38 217 ALA A O 1
ATOM 1628 N N . ALA A 1 218 ? -15.32 14.109 -1.841 1 94.12 218 ALA A N 1
ATOM 1629 C CA . ALA A 1 218 ? -14.539 12.992 -2.365 1 94.12 218 ALA A CA 1
ATOM 1630 C C . ALA A 1 218 ? -15.203 12.383 -3.598 1 94.12 218 ALA A C 1
ATOM 1632 O O . ALA A 1 218 ? -14.539 11.727 -4.406 1 94.12 218 ALA A O 1
ATOM 1633 N N . ALA A 1 219 ? -16.469 12.602 -3.707 1 94.62 219 ALA A N 1
ATOM 1634 C CA . ALA A 1 219 ? -17.203 12.086 -4.852 1 94.62 219 ALA A CA 1
ATOM 1635 C C . ALA A 1 219 ? -16.922 12.898 -6.109 1 94.62 219 ALA A C 1
ATOM 1637 O O . ALA A 1 219 ? -17.203 12.453 -7.223 1 94.62 219 ALA A O 1
ATOM 1638 N N . LEU A 1 220 ? -16.312 14.062 -5.957 1 95.56 220 LEU A N 1
ATOM 1639 C CA . LEU A 1 220 ? -16.078 14.984 -7.062 1 95.56 220 LEU A CA 1
ATOM 1640 C C . LEU A 1 220 ? -14.664 14.82 -7.613 1 95.56 220 LEU A C 1
ATOM 1642 O O . LEU A 1 220 ? -13.719 14.578 -6.859 1 95.56 220 LEU A O 1
ATOM 1646 N N . PRO A 1 221 ? -14.539 14.953 -8.977 1 94.5 221 PRO A N 1
ATOM 1647 C CA . PRO A 1 221 ? -13.172 15.102 -9.492 1 94.5 221 PRO A CA 1
ATOM 1648 C C . PRO A 1 221 ? -12.492 16.375 -9.008 1 94.5 221 PRO A C 1
ATOM 1650 O O . PRO A 1 221 ? -13.172 17.344 -8.633 1 94.5 221 PRO A O 1
ATOM 1653 N N . GLU A 1 222 ? -11.211 16.297 -8.953 1 92.5 222 GLU A N 1
ATOM 1654 C CA . GLU A 1 222 ? -10.438 17.422 -8.453 1 92.5 222 GLU A CA 1
ATOM 1655 C C . GLU A 1 222 ? -10.828 18.719 -9.156 1 92.5 222 GLU A C 1
ATOM 1657 O O . GLU A 1 222 ? -10.891 19.781 -8.539 1 92.5 222 GLU A O 1
ATOM 1662 N N . SER A 1 223 ? -11.133 18.688 -10.477 1 94.06 223 SER A N 1
ATOM 1663 C CA . SER A 1 223 ? -11.438 19.844 -11.297 1 94.06 223 SER A CA 1
ATOM 1664 C C . SER A 1 223 ? -12.742 20.5 -10.867 1 94.06 223 SER A C 1
ATOM 1666 O O . SER A 1 223 ? -13.031 21.641 -11.25 1 94.06 223 SER A O 1
ATOM 1668 N N . GLU A 1 224 ? -13.477 19.828 -10.031 1 96.81 224 GLU A N 1
ATOM 1669 C CA . GLU A 1 224 ? -14.781 20.328 -9.633 1 96.81 224 GLU A CA 1
ATOM 1670 C C . GLU A 1 224 ? -14.773 20.797 -8.18 1 96.81 224 GLU A C 1
ATOM 1672 O O . GLU A 1 224 ? -15.82 21.156 -7.629 1 96.81 224 GLU A O 1
ATOM 1677 N N . LEU A 1 225 ? -13.609 20.75 -7.59 1 97.19 225 LEU A N 1
ATOM 1678 C CA . LEU A 1 225 ? -13.477 21.344 -6.266 1 97.19 225 LEU A CA 1
ATOM 1679 C C . LEU A 1 225 ? -13.406 22.859 -6.352 1 97.19 225 LEU A C 1
ATOM 1681 O O . LEU A 1 225 ? -12.336 23.422 -6.582 1 97.19 225 LEU A O 1
ATOM 1685 N N . THR A 1 226 ? -14.531 23.547 -6.137 1 97.25 226 THR A N 1
ATOM 1686 C CA . THR A 1 226 ? -14.633 24.984 -6.246 1 97.25 226 THR A CA 1
ATOM 1687 C C . THR A 1 226 ? -13.984 25.672 -5.047 1 97.25 226 THR A C 1
ATOM 1689 O O . THR A 1 226 ? -13.734 25.031 -4.023 1 97.25 226 THR A O 1
ATOM 1692 N N . ALA A 1 227 ? -13.742 26.953 -5.191 1 97.25 227 ALA A N 1
ATOM 1693 C CA . ALA A 1 227 ? -13.242 27.766 -4.082 1 97.25 227 ALA A CA 1
ATOM 1694 C C . ALA A 1 227 ? -14.156 27.656 -2.867 1 97.25 227 ALA A C 1
ATOM 1696 O O . ALA A 1 227 ? -13.688 27.641 -1.727 1 97.25 227 ALA A O 1
ATOM 1697 N N . GLN A 1 228 ? -15.391 27.547 -3.135 1 97.31 228 GLN A N 1
ATOM 1698 C CA . GLN A 1 228 ? -16.375 27.453 -2.057 1 97.31 228 GLN A CA 1
ATOM 1699 C C . GLN A 1 228 ? -16.203 26.141 -1.279 1 97.31 228 GLN A C 1
ATOM 1701 O O . GLN A 1 228 ? -16.172 26.141 -0.047 1 97.31 228 GLN A O 1
ATOM 1706 N N . ILE A 1 229 ? -16.078 25.031 -1.97 1 97.75 229 ILE A N 1
ATOM 1707 C CA . ILE A 1 229 ? -15.898 23.734 -1.325 1 97.75 229 ILE A CA 1
ATOM 1708 C C . ILE A 1 229 ? -14.617 23.75 -0.494 1 97.75 229 ILE A C 1
ATOM 1710 O O . ILE A 1 229 ? -14.617 23.328 0.666 1 97.75 229 ILE A O 1
ATOM 1714 N N . LEU A 1 230 ? -13.562 24.297 -1.087 1 97.94 230 LEU A N 1
ATOM 1715 C CA . LEU A 1 230 ? -12.258 24.312 -0.437 1 97.94 230 LEU A CA 1
ATOM 1716 C C . LEU A 1 230 ? -12.273 25.188 0.802 1 97.94 230 LEU A C 1
ATOM 1718 O O . LEU A 1 230 ? -11.688 24.844 1.828 1 97.94 230 LEU A O 1
ATOM 1722 N N . THR A 1 231 ? -12.977 26.344 0.766 1 98.06 231 THR A N 1
ATOM 1723 C CA . THR A 1 231 ? -13 27.266 1.898 1 98.06 231 THR A CA 1
ATOM 1724 C C . THR A 1 231 ? -13.938 26.75 2.99 1 98.06 231 THR A C 1
ATOM 1726 O O . THR A 1 231 ? -13.75 27.062 4.168 1 98.06 231 THR A O 1
ATOM 1729 N N . GLU A 1 232 ? -14.867 25.906 2.611 1 97.56 232 GLU A N 1
ATOM 1730 C CA . GLU A 1 232 ? -15.773 25.312 3.592 1 97.56 232 GLU A CA 1
ATOM 1731 C C . GLU A 1 232 ? -15.141 24.094 4.262 1 97.56 232 GLU A C 1
ATOM 1733 O O . GLU A 1 232 ? -15.305 23.891 5.465 1 97.56 232 GLU A O 1
ATOM 1738 N N . THR A 1 233 ? -14.484 23.312 3.471 1 98.19 233 THR A N 1
ATOM 1739 C CA . THR A 1 233 ? -13.836 22.094 3.938 1 98.19 233 THR A CA 1
ATOM 1740 C C . THR A 1 233 ? -12.445 21.953 3.334 1 98.19 233 THR A C 1
ATOM 1742 O O . THR A 1 233 ? -12.242 21.172 2.402 1 98.19 233 THR A O 1
ATOM 1745 N N . PRO A 1 234 ? -11.445 22.625 3.902 1 98.62 234 PRO A N 1
ATOM 1746 C CA . PRO A 1 234 ? -10.086 22.562 3.371 1 98.62 234 PRO A CA 1
ATOM 1747 C C . PRO A 1 234 ? -9.602 21.141 3.137 1 98.62 234 PRO A C 1
ATOM 1749 O O . PRO A 1 234 ? -8.883 20.875 2.17 1 98.62 234 PRO A O 1
ATOM 1752 N N . ALA A 1 235 ? -10.047 20.203 3.924 1 98.69 235 ALA A N 1
ATOM 1753 C CA . ALA A 1 235 ? -9.656 18.797 3.799 1 98.69 235 ALA A CA 1
ATOM 1754 C C . ALA A 1 235 ? -10 18.266 2.414 1 98.69 235 ALA A C 1
ATOM 1756 O O . ALA A 1 235 ? -9.32 17.375 1.901 1 98.69 235 ALA A O 1
ATOM 1757 N N . ALA A 1 236 ? -10.984 18.812 1.782 1 98.25 236 ALA A N 1
ATOM 1758 C CA . ALA A 1 236 ? -11.453 18.359 0.475 1 98.25 236 ALA A CA 1
ATOM 1759 C C . ALA A 1 236 ? -10.383 18.562 -0.592 1 98.25 236 ALA A C 1
ATOM 1761 O O . ALA A 1 236 ? -10.406 17.906 -1.637 1 98.25 236 ALA A O 1
ATOM 1762 N N . GLY A 1 237 ? -9.477 19.469 -0.288 1 97.94 237 GLY A N 1
ATOM 1763 C CA . GLY A 1 237 ? -8.492 19.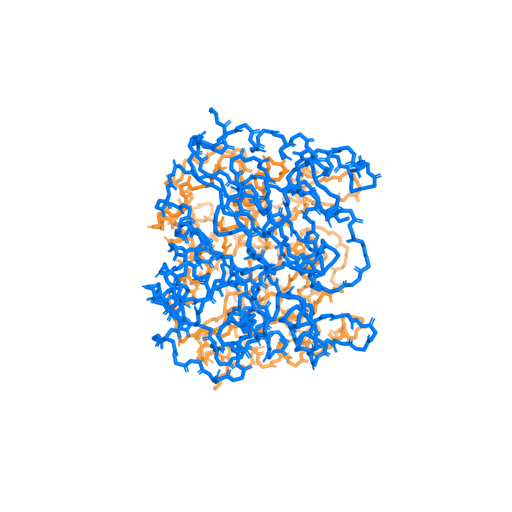844 -1.288 1 97.94 237 GLY A CA 1
ATOM 1764 C C . GLY A 1 237 ? -7.289 18.922 -1.315 1 97.94 237 GLY A C 1
ATOM 1765 O O . GLY A 1 237 ? -6.5 18.953 -2.262 1 97.94 237 GLY A O 1
ATOM 1766 N N . ALA A 1 238 ? -7.07 18.078 -0.294 1 98.44 238 ALA A N 1
ATOM 1767 C CA . ALA A 1 238 ? -5.898 17.219 -0.194 1 98.44 238 ALA A CA 1
ATOM 1768 C C . ALA A 1 238 ? -6.051 15.977 -1.077 1 98.44 238 ALA A C 1
ATOM 1770 O O . ALA A 1 238 ? -6.922 15.141 -0.838 1 98.44 238 ALA A O 1
ATOM 1771 N N . ARG A 1 239 ? -5.273 15.93 -2.111 1 98.25 239 ARG A N 1
ATOM 1772 C CA . ARG A 1 239 ? -5.27 14.844 -3.082 1 98.25 239 ARG A CA 1
ATOM 1773 C C . ARG A 1 239 ? -3.844 14.398 -3.4 1 98.25 239 ARG A C 1
ATOM 1775 O O . ARG A 1 239 ? -3.055 15.172 -3.947 1 98.25 239 ARG A O 1
ATOM 1782 N N . GLY A 1 240 ? -3.523 13.141 -3.012 1 98.25 240 GLY A N 1
ATOM 1783 C CA . GLY A 1 240 ? -2.219 12.594 -3.359 1 98.25 240 GLY A CA 1
ATOM 1784 C C . GLY A 1 240 ? -2.111 12.188 -4.816 1 98.25 240 GLY A C 1
ATOM 1785 O O . GLY A 1 240 ? -3.125 11.953 -5.477 1 98.25 240 GLY A O 1
ATOM 1786 N N . LEU A 1 241 ? -0.919 1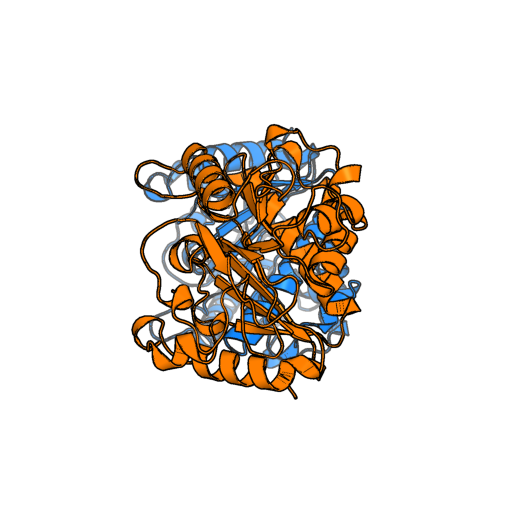2.055 -5.293 1 97.94 241 LEU A N 1
ATOM 1787 C CA . LEU A 1 241 ? -0.672 11.727 -6.691 1 97.94 241 LEU A CA 1
ATOM 1788 C C . LEU A 1 241 ? -1.067 10.289 -6.992 1 97.94 241 LEU A C 1
ATOM 1790 O O . LEU A 1 241 ? -1.547 9.984 -8.086 1 97.94 241 LEU A O 1
ATOM 1794 N N . LEU A 1 242 ? -0.896 9.383 -5.973 1 97.44 242 LEU A N 1
ATOM 1795 C CA . LEU A 1 242 ? -1.178 7.965 -6.18 1 97.44 242 LEU A CA 1
ATOM 1796 C C . LEU A 1 242 ? -2.441 7.547 -5.434 1 97.44 242 LEU A C 1
ATOM 1798 O O . LEU A 1 242 ? -3.211 6.719 -5.926 1 97.44 242 LEU A O 1
ATOM 1802 N N . GLU A 1 243 ? -2.594 8.133 -4.242 1 98 243 GLU A N 1
ATOM 1803 C CA . GLU A 1 243 ? -3.793 7.77 -3.492 1 98 243 GLU A CA 1
ATOM 1804 C C . GLU A 1 243 ? -4.062 8.766 -2.367 1 98 243 GLU A C 1
ATOM 1806 O O . GLU A 1 243 ? -3.143 9.43 -1.89 1 98 243 GLU A O 1
ATOM 1811 N N . THR A 1 244 ? -5.254 8.914 -2.008 1 98.75 244 THR A N 1
ATOM 1812 C CA . THR A 1 244 ? -5.742 9.594 -0.81 1 98.75 244 THR A CA 1
ATOM 1813 C C . THR A 1 244 ? -6.652 8.672 -0.004 1 98.75 244 THR A C 1
ATOM 1815 O O . THR A 1 244 ? -7.691 8.227 -0.5 1 98.75 244 THR A O 1
ATOM 1818 N N . LEU A 1 245 ? -6.199 8.359 1.203 1 98.88 245 LEU A N 1
ATOM 1819 C CA . LEU A 1 245 ? -7.004 7.527 2.092 1 98.88 245 LEU A CA 1
ATOM 1820 C C . LEU A 1 245 ? -7.48 8.32 3.301 1 98.88 245 LEU A C 1
ATOM 1822 O O . LEU A 1 245 ? -6.727 9.133 3.854 1 98.88 245 LEU A O 1
ATOM 1826 N N . VAL A 1 246 ? -8.711 8.117 3.635 1 98.88 246 VAL A N 1
ATOM 1827 C CA . VAL A 1 246 ? -9.25 8.578 4.91 1 98.88 246 VAL A CA 1
ATOM 1828 C C . VAL A 1 246 ? -9.445 7.391 5.848 1 98.88 246 VAL A C 1
ATOM 1830 O O . VAL A 1 246 ? -10.445 6.676 5.754 1 98.88 246 VAL A O 1
ATOM 1833 N N . LEU A 1 247 ? -8.438 7.137 6.672 1 98.88 247 LEU A N 1
ATOM 1834 C CA . LEU A 1 247 ? -8.594 6.137 7.723 1 98.88 247 LEU A CA 1
ATOM 1835 C C . LEU A 1 247 ? -9.461 6.672 8.859 1 98.88 247 LEU A C 1
ATOM 1837 O O . LEU A 1 247 ? -9.062 7.609 9.555 1 98.88 247 LEU A O 1
ATOM 1841 N N . VAL A 1 248 ? -10.57 6.086 9.055 1 98.81 248 VAL A N 1
ATOM 1842 C CA . VAL A 1 248 ? -11.602 6.75 9.844 1 98.81 248 VAL A CA 1
ATOM 1843 C C . VAL A 1 248 ? -12.258 5.746 10.797 1 98.81 248 VAL A C 1
ATOM 1845 O O . VAL A 1 248 ? -12.5 4.594 10.422 1 98.81 248 VAL A O 1
ATOM 1848 N N . THR A 1 249 ? -12.5 6.16 12.039 1 98.75 249 THR A N 1
ATOM 1849 C CA . THR A 1 249 ? -13.234 5.301 12.969 1 98.75 249 THR A CA 1
ATOM 1850 C C . THR A 1 249 ? -14.734 5.391 12.719 1 98.75 249 THR A C 1
ATOM 1852 O O . THR A 1 249 ? -15.227 6.402 12.211 1 98.75 249 THR A O 1
ATOM 1855 N N . ASP A 1 250 ? -15.414 4.402 13.172 1 98.25 250 ASP A N 1
ATOM 1856 C CA . ASP A 1 250 ? -16.859 4.305 12.945 1 98.25 250 ASP A CA 1
ATOM 1857 C C . ASP A 1 250 ? -17.594 5.5 13.547 1 98.25 250 ASP A C 1
ATOM 1859 O O . ASP A 1 250 ? -18.531 6.02 12.953 1 98.25 250 ASP A O 1
ATOM 1863 N N . ASP A 1 251 ? -17.172 5.965 14.656 1 98.06 251 ASP A N 1
ATOM 1864 C CA . ASP A 1 251 ? -17.859 7.055 15.344 1 98.06 251 ASP A CA 1
ATOM 1865 C C . ASP A 1 251 ? -17.672 8.375 14.609 1 98.06 251 ASP A C 1
ATOM 1867 O O . ASP A 1 251 ? -18.406 9.336 14.852 1 98.06 251 ASP A O 1
ATOM 1871 N N . ALA A 1 252 ? -16.703 8.438 13.711 1 98.12 252 ALA A N 1
ATOM 1872 C CA . ALA A 1 252 ? -16.484 9.641 12.922 1 98.12 252 ALA A CA 1
ATOM 1873 C C . ALA A 1 252 ? -17.328 9.625 11.656 1 98.12 252 ALA A C 1
ATOM 1875 O O . ALA A 1 252 ? -17.391 10.617 10.922 1 98.12 252 ALA A O 1
ATOM 1876 N N . LEU A 1 253 ? -17.922 8.516 11.281 1 95.62 253 LEU A N 1
ATOM 1877 C CA . LEU A 1 253 ? -18.781 8.375 10.102 1 95.62 253 LEU A CA 1
ATOM 1878 C C . LEU A 1 253 ? -20.219 8.703 10.438 1 95.62 253 LEU A C 1
ATOM 1880 O O . LEU A 1 253 ? -21.047 8.914 9.539 1 95.62 253 LEU A O 1
ATOM 1884 N N . GLY A 1 254 ? -20.656 9 11.805 1 84.12 254 GLY A N 1
ATOM 1885 C CA . GLY A 1 254 ? -22 9.336 12.219 1 84.12 254 GLY A CA 1
ATOM 1886 C C . GLY A 1 254 ? -22.828 8.117 12.586 1 84.12 254 GLY A C 1
ATOM 1887 O O . GLY A 1 254 ? -22.469 6.988 12.258 1 84.12 254 GLY A O 1
ATOM 1888 N N . MET B 1 1 ? 5.703 -0.822 -17.328 1 88.94 1 MET B N 1
ATOM 1889 C CA . MET B 1 1 ? 5.289 -1.162 -15.969 1 88.94 1 MET B CA 1
ATOM 1890 C C . MET B 1 1 ? 6.414 -0.9 -14.969 1 88.94 1 MET B C 1
ATOM 1892 O O . MET B 1 1 ? 7.59 -0.935 -15.336 1 88.94 1 MET B O 1
ATOM 1896 N N . PRO B 1 2 ? 6.027 -0.592 -13.742 1 91.12 2 PRO B N 1
ATOM 1897 C CA . PRO B 1 2 ? 7.102 -0.321 -12.781 1 91.12 2 PRO B CA 1
ATOM 1898 C C . PRO B 1 2 ? 8.047 -1.509 -12.602 1 91.12 2 PRO B C 1
ATOM 1900 O O . PRO B 1 2 ? 7.625 -2.66 -12.734 1 91.12 2 PRO B O 1
ATOM 1903 N N . LYS B 1 3 ? 9.281 -1.285 -12.406 1 95.38 3 LYS B N 1
ATOM 1904 C CA . LYS B 1 3 ? 10.281 -2.318 -12.156 1 95.38 3 LYS B CA 1
ATOM 1905 C C . LYS B 1 3 ? 10.055 -2.986 -10.805 1 95.38 3 LYS B C 1
ATOM 1907 O O . LYS B 1 3 ? 9.664 -2.328 -9.836 1 95.38 3 LYS B O 1
ATOM 1912 N N . PRO B 1 4 ? 10.383 -4.227 -10.68 1 97.81 4 PRO B N 1
ATOM 1913 C CA . PRO B 1 4 ? 10.25 -4.91 -9.391 1 97.81 4 PRO B CA 1
ATOM 1914 C C . PRO B 1 4 ? 11.141 -4.312 -8.312 1 97.81 4 PRO B C 1
ATOM 1916 O O . PRO B 1 4 ? 12.266 -3.887 -8.602 1 97.81 4 PRO B O 1
ATOM 1919 N N . VAL B 1 5 ? 10.672 -4.207 -7.117 1 98.19 5 VAL B N 1
ATOM 1920 C CA . VAL B 1 5 ? 11.414 -3.711 -5.965 1 98.19 5 VAL B CA 1
ATOM 1921 C C . VAL B 1 5 ? 11.641 -4.844 -4.965 1 98.19 5 VAL B C 1
ATOM 1923 O O . VAL B 1 5 ? 10.688 -5.496 -4.531 1 98.19 5 VAL B O 1
ATOM 1926 N N . LEU B 1 6 ? 12.859 -5.133 -4.629 1 98.19 6 LEU B N 1
ATOM 1927 C CA . LEU B 1 6 ? 13.18 -6.102 -3.584 1 98.19 6 LEU B CA 1
ATOM 1928 C C . LEU B 1 6 ? 13.039 -5.477 -2.199 1 98.19 6 LEU B C 1
ATOM 1930 O O . LEU B 1 6 ? 13.641 -4.434 -1.924 1 98.19 6 LEU B O 1
ATOM 1934 N N . VAL B 1 7 ? 12.258 -6.02 -1.371 1 98.69 7 VAL B N 1
ATOM 1935 C CA . VAL B 1 7 ? 12.047 -5.578 0.003 1 98.69 7 VAL B CA 1
ATOM 1936 C C . VAL B 1 7 ? 12.547 -6.645 0.973 1 98.69 7 VAL B C 1
ATOM 1938 O O . VAL B 1 7 ? 11.875 -7.652 1.203 1 98.69 7 VAL B O 1
ATOM 1941 N N . PRO B 1 8 ? 13.625 -6.492 1.578 1 98.31 8 PRO B N 1
ATOM 1942 C CA . PRO B 1 8 ? 14.258 -7.531 2.396 1 98.31 8 PRO B CA 1
ATOM 1943 C C . PRO B 1 8 ? 13.594 -7.699 3.758 1 98.31 8 PRO B C 1
ATOM 1945 O O . PRO B 1 8 ? 13.078 -6.73 4.32 1 98.31 8 PRO B O 1
ATOM 1948 N N . HIS B 1 9 ? 13.578 -8.883 4.27 1 98.69 9 HIS B N 1
ATOM 1949 C CA . HIS B 1 9 ? 13.172 -9.289 5.613 1 98.69 9 HIS B CA 1
ATOM 1950 C C . HIS B 1 9 ? 14.203 -10.211 6.242 1 98.69 9 HIS B C 1
ATOM 1952 O O . HIS B 1 9 ? 14.828 -11.023 5.551 1 98.69 9 HIS B O 1
ATOM 1958 N N . HIS B 1 10 ? 14.328 -10.133 7.512 1 97.69 10 HIS B N 1
ATOM 1959 C CA . HIS B 1 10 ? 15.414 -10.852 8.164 1 97.69 10 HIS B CA 1
ATOM 1960 C C . HIS B 1 10 ? 15.188 -12.359 8.125 1 97.69 10 HIS B C 1
ATOM 1962 O O . HIS B 1 10 ? 16.141 -13.133 7.984 1 97.69 10 HIS B O 1
ATOM 1968 N N . ASP B 1 11 ? 13.883 -12.828 8.305 1 98.19 11 ASP B N 1
ATOM 1969 C CA . ASP B 1 11 ? 13.57 -14.25 8.297 1 98.19 11 ASP B CA 1
ATOM 1970 C C . ASP B 1 11 ? 12.133 -14.5 7.844 1 98.19 11 ASP B C 1
ATOM 1972 O O . ASP B 1 11 ? 11.422 -13.562 7.469 1 98.19 11 ASP B O 1
ATOM 1976 N N . LYS B 1 12 ? 11.734 -15.781 7.828 1 98.5 12 LYS B N 1
ATOM 1977 C CA . LYS B 1 12 ? 10.422 -16.203 7.348 1 98.5 12 LYS B CA 1
ATOM 1978 C C . LYS B 1 12 ? 9.312 -15.609 8.211 1 98.5 12 LYS B C 1
ATOM 1980 O O . LYS B 1 12 ? 8.242 -15.258 7.707 1 98.5 12 LYS B O 1
ATOM 1985 N N . ALA B 1 13 ? 9.57 -15.531 9.539 1 98.5 13 ALA B N 1
ATOM 1986 C CA . ALA B 1 13 ? 8.562 -15 10.453 1 98.5 13 ALA B CA 1
ATOM 1987 C C . ALA B 1 13 ? 8.25 -13.539 10.141 1 98.5 13 ALA B C 1
ATOM 1989 O O . ALA B 1 13 ? 7.082 -13.141 10.109 1 98.5 13 ALA B O 1
ATOM 1990 N N . GLN B 1 14 ? 9.32 -12.789 9.906 1 98.62 14 GLN B N 1
ATOM 1991 C CA . GLN B 1 14 ? 9.148 -11.383 9.562 1 98.62 14 GLN B CA 1
ATOM 1992 C C . GLN B 1 14 ? 8.453 -11.219 8.219 1 98.62 14 GLN B C 1
ATOM 1994 O O . GLN B 1 14 ? 7.562 -10.375 8.07 1 98.62 14 GLN B O 1
ATOM 1999 N N . LEU B 1 15 ? 8.844 -11.984 7.211 1 98.75 15 LEU B N 1
ATOM 2000 C CA . LEU B 1 15 ? 8.219 -11.938 5.895 1 98.75 15 LEU B CA 1
ATOM 2001 C C . LEU B 1 15 ? 6.746 -12.328 5.98 1 98.75 15 LEU B C 1
ATOM 2003 O O . LEU B 1 15 ? 5.898 -11.703 5.34 1 98.75 15 LEU B O 1
ATOM 2007 N N . ARG B 1 16 ? 6.441 -13.32 6.789 1 98.75 16 ARG B N 1
ATOM 2008 C CA . ARG B 1 16 ? 5.07 -13.766 7.016 1 98.75 16 ARG B CA 1
ATOM 2009 C C . ARG B 1 16 ? 4.211 -12.617 7.551 1 98.75 16 ARG B C 1
ATOM 2011 O O . ARG B 1 16 ? 3.125 -12.359 7.031 1 98.75 16 ARG B O 1
ATOM 2018 N N . LEU B 1 17 ? 4.719 -11.945 8.555 1 98.81 17 LEU B N 1
ATOM 2019 C CA . LEU B 1 17 ? 3.99 -10.859 9.195 1 98.81 17 LEU B CA 1
ATOM 2020 C C . LEU B 1 17 ? 3.828 -9.68 8.234 1 98.81 17 LEU B C 1
ATOM 2022 O O . LEU B 1 17 ? 2.734 -9.125 8.109 1 98.81 17 LEU B O 1
ATOM 2026 N N . ALA B 1 18 ? 4.891 -9.352 7.547 1 98.75 18 ALA B N 1
ATOM 2027 C CA . ALA B 1 18 ? 4.859 -8.25 6.594 1 98.75 18 ALA B CA 1
ATOM 2028 C C . ALA B 1 18 ? 3.902 -8.547 5.441 1 98.75 18 ALA B C 1
ATOM 2030 O O . ALA B 1 18 ? 3.104 -7.688 5.059 1 98.75 18 ALA B O 1
ATOM 2031 N N . GLY B 1 19 ? 4.012 -9.727 4.91 1 98.81 19 GLY B N 1
ATOM 2032 C CA . GLY B 1 19 ? 3.102 -10.117 3.844 1 98.81 19 GLY B CA 1
ATOM 2033 C C . GLY B 1 19 ? 1.643 -10.07 4.258 1 98.81 19 GLY B C 1
ATOM 2034 O O . GLY B 1 19 ? 0.801 -9.555 3.52 1 98.81 19 GLY B O 1
ATOM 2035 N N . ALA B 1 20 ? 1.327 -10.602 5.426 1 98.81 20 ALA B N 1
ATOM 2036 C CA . ALA B 1 20 ? -0.048 -10.633 5.918 1 98.81 20 ALA B CA 1
ATOM 2037 C C . ALA B 1 20 ? -0.613 -9.227 6.059 1 98.81 20 ALA B C 1
ATOM 2039 O O . ALA B 1 20 ? -1.716 -8.938 5.586 1 98.81 20 ALA B O 1
ATOM 2040 N N . THR B 1 21 ? 0.146 -8.336 6.664 1 98.69 21 THR B N 1
ATOM 2041 C CA . THR B 1 21 ? -0.343 -6.98 6.906 1 98.69 21 THR B CA 1
ATOM 2042 C C . THR B 1 21 ? -0.507 -6.223 5.59 1 98.69 21 THR B C 1
ATOM 2044 O O . THR B 1 21 ? -1.465 -5.465 5.422 1 98.69 21 THR B O 1
ATOM 2047 N N . ARG B 1 22 ? 0.423 -6.438 4.672 1 98.88 22 ARG B N 1
ATOM 2048 C CA . ARG B 1 22 ? 0.303 -5.809 3.359 1 98.88 22 ARG B CA 1
ATOM 2049 C C . ARG B 1 22 ? -0.976 -6.246 2.654 1 98.88 22 ARG B C 1
ATOM 2051 O O . ARG B 1 22 ? -1.705 -5.418 2.107 1 98.88 22 ARG B O 1
ATOM 2058 N N . ILE B 1 23 ? -1.24 -7.508 2.662 1 98.94 23 ILE B N 1
ATOM 2059 C CA . ILE B 1 23 ? -2.404 -8.047 1.967 1 98.94 23 ILE B CA 1
ATOM 2060 C C . ILE B 1 23 ? -3.682 -7.508 2.607 1 98.94 23 ILE B C 1
ATOM 2062 O O . ILE B 1 23 ? -4.609 -7.098 1.907 1 98.94 23 ILE B O 1
ATOM 2066 N N . ILE B 1 24 ? -3.77 -7.516 3.945 1 98.81 24 ILE B N 1
ATOM 2067 C CA . ILE B 1 24 ? -4.926 -6.988 4.66 1 98.81 24 ILE B CA 1
ATOM 2068 C C . ILE B 1 24 ? -5.176 -5.539 4.242 1 98.81 24 ILE B C 1
ATOM 2070 O O . ILE B 1 24 ? -6.301 -5.172 3.896 1 98.81 24 ILE B O 1
ATOM 2074 N N . ASN B 1 25 ? -4.117 -4.762 4.227 1 98.62 25 ASN B N 1
ATOM 2075 C CA . ASN B 1 25 ? -4.238 -3.342 3.902 1 98.62 25 ASN B CA 1
ATOM 2076 C C . ASN B 1 25 ? -4.707 -3.133 2.465 1 98.62 25 ASN B C 1
ATOM 2078 O O . ASN B 1 25 ? -5.578 -2.303 2.205 1 98.62 25 ASN B O 1
ATOM 2082 N N . VAL B 1 26 ? -4.18 -3.904 1.56 1 98.69 26 VAL B N 1
ATOM 2083 C CA . VAL B 1 26 ? -4.535 -3.787 0.149 1 98.69 26 VAL B CA 1
ATOM 2084 C C . VAL B 1 26 ? -5.988 -4.215 -0.054 1 98.69 26 VAL B C 1
ATOM 2086 O O . VAL B 1 26 ? -6.738 -3.555 -0.774 1 98.69 26 VAL B O 1
ATOM 2089 N N . ALA B 1 27 ? -6.379 -5.293 0.588 1 98.81 27 ALA B N 1
ATOM 2090 C CA . ALA B 1 27 ? -7.75 -5.785 0.475 1 98.81 27 ALA B CA 1
ATOM 2091 C C . ALA B 1 27 ? -8.742 -4.785 1.064 1 98.81 27 ALA B C 1
ATOM 2093 O O . ALA B 1 27 ? -9.773 -4.488 0.454 1 98.81 27 ALA B O 1
ATOM 2094 N N . ALA B 1 28 ? -8.43 -4.242 2.242 1 98.75 28 ALA B N 1
ATOM 2095 C CA . ALA B 1 28 ? -9.305 -3.273 2.898 1 98.75 28 ALA B CA 1
ATOM 2096 C C . ALA B 1 28 ? -9.523 -2.047 2.016 1 98.75 28 ALA B C 1
ATOM 2098 O O . ALA B 1 28 ? -10.656 -1.586 1.852 1 98.75 28 ALA B O 1
ATOM 2099 N N . THR B 1 29 ? -8.445 -1.58 1.442 1 98.62 29 THR B N 1
ATOM 2100 C CA . THR B 1 29 ? -8.516 -0.385 0.609 1 98.62 29 THR B CA 1
ATOM 2101 C C . THR B 1 29 ? -9.297 -0.659 -0.669 1 98.62 29 THR B C 1
ATOM 2103 O O . THR B 1 29 ? -10.133 0.154 -1.08 1 98.62 29 THR B O 1
ATOM 2106 N N . ALA B 1 30 ? -9.023 -1.813 -1.311 1 98.69 30 ALA B N 1
ATOM 2107 C CA . ALA B 1 30 ? -9.711 -2.166 -2.551 1 98.69 30 ALA B CA 1
ATOM 2108 C C . ALA B 1 30 ? -11.211 -2.32 -2.324 1 98.69 30 ALA B C 1
ATOM 2110 O O . ALA B 1 30 ? -12.023 -1.819 -3.109 1 98.69 30 ALA B O 1
ATOM 2111 N N . VAL B 1 31 ? -11.609 -3.016 -1.26 1 98.69 31 VAL B N 1
ATOM 2112 C CA . VAL B 1 31 ? -13.016 -3.227 -0.944 1 98.69 31 VAL B CA 1
ATOM 2113 C C . VAL B 1 31 ? -13.68 -1.888 -0.631 1 98.69 31 VAL B C 1
ATOM 2115 O O . VAL B 1 31 ? -14.797 -1.623 -1.081 1 98.69 31 VAL B O 1
ATOM 2118 N N . ALA B 1 32 ? -12.992 -1.038 0.086 1 97.94 32 ALA B N 1
ATOM 2119 C CA . ALA B 1 32 ? -13.523 0.28 0.418 1 97.94 32 ALA B CA 1
ATOM 2120 C C . ALA B 1 32 ? -13.703 1.129 -0.837 1 97.94 32 ALA B C 1
ATOM 2122 O O . ALA B 1 32 ? -14.695 1.859 -0.961 1 97.94 32 ALA B O 1
ATOM 2123 N N . ALA B 1 33 ? -12.789 1.024 -1.76 1 97.31 33 ALA B N 1
ATOM 2124 C CA . ALA B 1 33 ? -12.758 1.885 -2.939 1 97.31 33 ALA B CA 1
ATOM 2125 C C . ALA B 1 33 ? -13.781 1.438 -3.977 1 97.31 33 ALA B C 1
ATOM 2127 O O . ALA B 1 33 ? -14.43 2.27 -4.613 1 97.31 33 ALA B O 1
ATOM 2128 N N . ARG B 1 34 ? -13.93 0.106 -4.125 1 96.38 34 ARG B N 1
ATOM 2129 C CA . ARG B 1 34 ? -14.695 -0.309 -5.301 1 96.38 34 ARG B CA 1
ATOM 2130 C C . ARG B 1 34 ? -15.719 -1.382 -4.938 1 96.38 34 ARG B C 1
ATOM 2132 O O . ARG B 1 34 ? -16.422 -1.889 -5.809 1 96.38 34 ARG B O 1
ATOM 2139 N N . GLY B 1 35 ? -15.812 -1.811 -3.674 1 97.75 35 GLY B N 1
ATOM 2140 C CA . GLY B 1 35 ? -16.797 -2.758 -3.189 1 97.75 35 GLY B CA 1
ATOM 2141 C C . GLY B 1 35 ? -16.438 -4.203 -3.484 1 97.75 35 GLY B C 1
ATOM 2142 O O . GLY B 1 35 ? -17.234 -5.113 -3.203 1 97.75 35 GLY B O 1
ATOM 2143 N N . ILE B 1 36 ? -15.266 -4.453 -4.117 1 98.06 36 ILE B N 1
ATOM 2144 C CA . ILE B 1 36 ? -14.859 -5.801 -4.504 1 98.06 36 ILE B CA 1
ATOM 2145 C C . ILE B 1 36 ? -13.336 -5.859 -4.645 1 98.06 36 ILE B C 1
ATOM 2147 O O . ILE B 1 36 ? -12.695 -4.848 -4.941 1 98.06 36 ILE B O 1
ATOM 2151 N N . ALA B 1 37 ? -12.711 -6.949 -4.391 1 98.69 37 ALA B N 1
ATOM 2152 C CA . ALA B 1 37 ? -11.297 -7.211 -4.652 1 98.69 37 ALA B CA 1
ATOM 2153 C C . ALA B 1 37 ? -11.094 -8.617 -5.211 1 98.69 37 ALA B C 1
ATOM 2155 O O . ALA B 1 37 ? -11.75 -9.562 -4.773 1 98.69 37 ALA B O 1
ATOM 2156 N N . HIS B 1 38 ? -10.266 -8.75 -6.215 1 98.88 38 HIS B N 1
ATOM 2157 C CA . HIS B 1 38 ? -9.828 -10.039 -6.75 1 98.88 38 HIS B CA 1
ATOM 2158 C C . HIS B 1 38 ? -8.375 -10.32 -6.383 1 98.88 38 HIS B C 1
ATOM 2160 O O . HIS B 1 38 ? -7.477 -9.57 -6.766 1 98.88 38 HIS B O 1
ATOM 2166 N N . ILE B 1 39 ? -8.156 -11.367 -5.641 1 98.94 39 ILE B N 1
ATOM 2167 C CA . ILE B 1 39 ? -6.809 -11.719 -5.203 1 98.94 39 ILE B CA 1
ATOM 2168 C C . ILE B 1 39 ? -6.438 -13.102 -5.738 1 98.94 39 ILE B C 1
ATOM 2170 O O . ILE B 1 39 ? -7.137 -14.086 -5.473 1 98.94 39 ILE B O 1
ATOM 2174 N N . SER B 1 40 ? -5.379 -13.164 -6.527 1 98.94 40 SER B N 1
ATOM 2175 C CA . SER B 1 40 ? -4.836 -14.438 -7.008 1 98.94 40 SER B CA 1
ATOM 2176 C C . SER B 1 40 ? -3.791 -14.984 -6.043 1 98.94 40 SER B C 1
ATOM 2178 O O . SER B 1 40 ? -2.781 -14.336 -5.773 1 98.94 40 SER B O 1
ATOM 2180 N N . LEU B 1 41 ? -4.023 -16.156 -5.547 1 98.81 41 LEU B N 1
ATOM 2181 C CA . LEU B 1 41 ? -3.189 -16.781 -4.52 1 98.81 41 LEU B CA 1
ATOM 2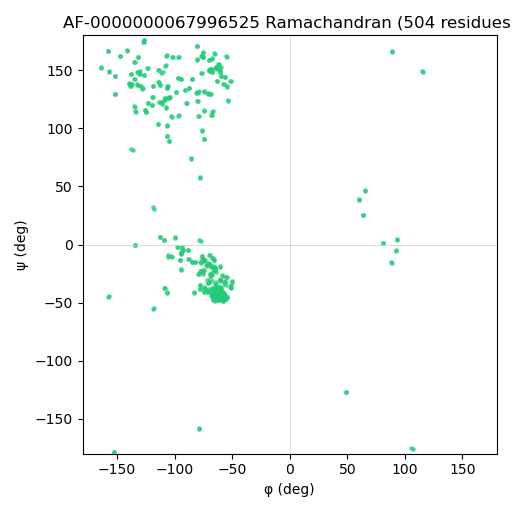182 C C . LEU B 1 41 ? -2.164 -17.719 -5.141 1 98.81 41 LEU B C 1
ATOM 2184 O O . LEU B 1 41 ? -2.279 -18.078 -6.312 1 98.81 41 LEU B O 1
ATOM 2188 N N . THR B 1 42 ? -1.167 -18.016 -4.402 1 98 42 THR B N 1
ATOM 2189 C CA . THR B 1 42 ? -0.146 -19 -4.75 1 98 42 THR B CA 1
ATOM 2190 C C . THR B 1 42 ? -0.045 -20.078 -3.68 1 98 42 THR B C 1
ATOM 2192 O O . THR B 1 42 ? -0.479 -19.891 -2.543 1 98 42 THR B O 1
ATOM 2195 N N . GLY B 1 43 ? 0.363 -21.25 -4.078 1 95.38 43 GLY B N 1
ATOM 2196 C CA . GLY B 1 43 ? 0.736 -22.25 -3.092 1 95.38 43 GLY B CA 1
ATOM 2197 C C . GLY B 1 43 ? 2.119 -22.031 -2.512 1 95.38 43 GLY B C 1
ATOM 2198 O O . GLY B 1 43 ? 2.598 -20.891 -2.443 1 95.38 43 GLY B O 1
ATOM 2199 N N . GLY B 1 44 ? 2.664 -23.156 -1.982 1 93.69 44 GLY B N 1
ATOM 2200 C CA . GLY B 1 44 ? 4.012 -23.094 -1.439 1 93.69 44 GLY B CA 1
ATOM 2201 C C . GLY B 1 44 ? 4.051 -22.703 0.026 1 93.69 44 GLY B C 1
ATOM 2202 O O . GLY B 1 44 ? 3.098 -22.125 0.543 1 93.69 44 GLY B O 1
ATOM 2203 N N . THR B 1 45 ? 5.133 -22.906 0.617 1 95.5 45 THR B N 1
ATOM 2204 C CA . THR B 1 45 ? 5.305 -22.766 2.059 1 95.5 45 THR B CA 1
ATOM 2205 C C . THR B 1 45 ? 5.051 -21.328 2.5 1 95.5 45 THR B C 1
ATOM 2207 O O . THR B 1 45 ? 4.262 -21.078 3.414 1 95.5 45 THR B O 1
ATOM 2210 N N . MET B 1 46 ? 5.594 -20.359 1.877 1 97.81 46 MET B N 1
ATOM 2211 C CA . MET B 1 46 ? 5.469 -18.969 2.314 1 97.81 46 MET B CA 1
ATOM 2212 C C . MET B 1 46 ? 4.078 -18.422 2.006 1 97.81 46 MET B C 1
ATOM 2214 O O . MET B 1 46 ? 3.527 -17.641 2.781 1 97.81 46 MET B O 1
ATOM 2218 N N . GLY B 1 47 ? 3.58 -18.812 0.757 1 98.19 47 GLY B N 1
ATOM 2219 C CA . GLY B 1 47 ? 2.219 -18.406 0.442 1 98.19 47 GLY B CA 1
ATOM 2220 C C . GLY B 1 47 ? 1.212 -18.828 1.495 1 98.19 47 GLY B C 1
ATOM 2221 O O . GLY B 1 47 ? 0.386 -18.031 1.931 1 98.19 47 GLY B O 1
ATOM 2222 N N . ILE B 1 48 ? 1.33 -20.031 1.919 1 98.25 48 ILE B N 1
ATOM 2223 C CA . ILE B 1 48 ? 0.402 -20.609 2.887 1 98.25 48 ILE B CA 1
ATOM 2224 C C . ILE B 1 48 ? 0.662 -20.016 4.27 1 98.25 48 ILE B C 1
ATOM 2226 O O . ILE B 1 48 ? -0.278 -19.719 5.008 1 98.25 48 ILE B O 1
ATOM 2230 N N . ALA B 1 49 ? 1.926 -19.797 4.617 1 98.56 49 ALA B N 1
ATOM 2231 C CA . ALA B 1 49 ? 2.283 -19.172 5.891 1 98.56 49 ALA B CA 1
ATOM 2232 C C . ALA B 1 49 ? 1.674 -17.781 6.004 1 98.56 49 ALA B C 1
ATOM 2234 O O . ALA B 1 49 ? 1.182 -17.391 7.066 1 98.56 49 ALA B O 1
ATOM 2235 N N . VAL B 1 50 ? 1.695 -17.016 4.957 1 98.75 50 VAL B N 1
ATOM 2236 C CA . VAL B 1 50 ? 1.155 -15.664 4.953 1 98.75 50 VAL B CA 1
ATOM 2237 C C . VAL B 1 50 ? -0.36 -15.711 5.133 1 98.75 50 VAL B C 1
ATOM 2239 O O . VAL B 1 50 ? -0.927 -14.898 5.871 1 98.75 50 VAL B O 1
ATOM 2242 N N . LEU B 1 51 ? -1.068 -16.656 4.43 1 98.56 51 LEU B N 1
ATOM 2243 C CA . LEU B 1 51 ? -2.508 -16.812 4.613 1 98.56 51 LEU B CA 1
ATOM 2244 C C . LEU B 1 51 ? -2.844 -17.125 6.066 1 98.56 51 LEU B C 1
ATOM 2246 O O . LEU B 1 51 ? -3.779 -16.547 6.625 1 98.56 51 LEU B O 1
ATOM 2250 N N . ALA B 1 52 ? -2.064 -18.047 6.664 1 98.44 52 ALA B N 1
ATOM 2251 C CA . ALA B 1 52 ? -2.252 -18.328 8.086 1 98.44 52 ALA B CA 1
ATOM 2252 C C . ALA B 1 52 ? -2.031 -17.094 8.938 1 98.44 52 ALA B C 1
ATOM 2254 O O . ALA B 1 52 ? -2.732 -16.875 9.922 1 98.44 52 ALA B O 1
ATOM 2255 N N . GLY B 1 53 ? -1.017 -16.297 8.57 1 98.56 53 GLY B N 1
ATOM 2256 C CA . GLY B 1 53 ? -0.755 -15.047 9.25 1 98.56 53 GLY B CA 1
ATOM 2257 C C . GLY B 1 53 ? -1.926 -14.078 9.195 1 98.56 53 GLY B C 1
ATOM 2258 O O . GLY B 1 53 ? -2.211 -13.383 10.164 1 98.56 53 GLY B O 1
ATOM 2259 N N . ILE B 1 54 ? -2.59 -13.984 8.039 1 98.56 54 ILE B N 1
ATOM 2260 C CA . ILE B 1 54 ? -3.771 -13.141 7.91 1 98.56 54 ILE B CA 1
ATOM 2261 C C . ILE B 1 54 ? -4.852 -13.617 8.883 1 98.56 54 ILE B C 1
ATOM 2263 O O . ILE B 1 54 ? -5.438 -12.805 9.609 1 98.56 54 ILE B O 1
ATOM 2267 N N . ALA B 1 55 ? -5.078 -14.914 8.891 1 97.5 55 ALA B N 1
ATOM 2268 C CA . ALA B 1 55 ? -6.121 -15.516 9.719 1 97.5 55 ALA B CA 1
ATOM 2269 C C . ALA B 1 55 ? -5.93 -15.148 11.188 1 97.5 55 ALA B C 1
ATOM 2271 O O . ALA B 1 55 ? -6.906 -14.992 11.93 1 97.5 55 ALA B O 1
ATOM 2272 N N . GLU B 1 56 ? -4.707 -14.961 11.617 1 97.56 56 GLU B N 1
ATOM 2273 C CA . GLU B 1 56 ? -4.375 -14.766 13.023 1 97.56 56 GLU B CA 1
ATOM 2274 C C . GLU B 1 56 ? -4.273 -13.281 13.367 1 97.56 56 GLU B C 1
ATOM 2276 O O . GLU B 1 56 ? -4.215 -12.914 14.547 1 97.56 56 GLU B O 1
ATOM 2281 N N . HIS B 1 57 ? -4.223 -12.484 12.406 1 98.06 57 HIS B N 1
ATOM 2282 C CA . HIS B 1 57 ? -3.924 -11.078 12.656 1 98.06 57 HIS B CA 1
ATOM 2283 C C . HIS B 1 57 ? -5.188 -10.305 13.023 1 98.06 57 HIS B C 1
ATOM 2285 O O . HIS B 1 57 ? -6.219 -10.438 12.359 1 98.06 57 HIS B O 1
ATOM 2291 N N . PRO B 1 58 ? -5.125 -9.367 13.938 1 97.81 58 PRO B N 1
ATOM 2292 C CA . PRO B 1 58 ? -6.316 -8.641 14.375 1 97.81 58 PRO B CA 1
ATOM 2293 C C . PRO B 1 58 ? -6.879 -7.727 13.289 1 97.81 58 PRO B C 1
ATOM 2295 O O . PRO B 1 58 ? -8.086 -7.48 13.25 1 97.81 58 PRO B O 1
ATOM 2298 N N . LEU B 1 59 ? -6.082 -7.285 12.391 1 98.31 59 LEU B N 1
ATOM 2299 C CA . LEU B 1 59 ? -6.527 -6.363 11.352 1 98.31 59 LEU B CA 1
ATOM 2300 C C . LEU B 1 59 ? -7.34 -7.094 10.289 1 98.31 59 LEU B C 1
ATOM 2302 O O . LEU B 1 59 ? -7.945 -6.461 9.422 1 98.31 59 LEU B O 1
ATOM 2306 N N . ALA B 1 60 ? -7.305 -8.414 10.305 1 98.12 60 ALA B N 1
ATOM 2307 C CA . ALA B 1 60 ? -8.094 -9.164 9.336 1 98.12 60 ALA B CA 1
ATOM 2308 C C . ALA B 1 60 ? -9.562 -8.758 9.391 1 98.12 60 ALA B C 1
ATOM 2310 O O . ALA B 1 60 ? -10.266 -8.773 8.375 1 98.12 60 ALA B O 1
ATOM 2311 N N . GLU B 1 61 ? -10.031 -8.32 10.516 1 96.81 61 GLU B N 1
ATOM 2312 C CA . GLU B 1 61 ? -11.43 -7.969 10.711 1 96.81 61 GLU B CA 1
ATOM 2313 C C . GLU B 1 61 ? -11.773 -6.648 10.023 1 96.81 61 GLU B C 1
ATOM 2315 O O . GLU B 1 61 ? -12.945 -6.301 9.883 1 96.81 61 GLU B O 1
ATOM 2320 N N . THR B 1 62 ? -10.773 -5.891 9.609 1 97.81 62 THR B N 1
ATOM 2321 C CA . THR B 1 62 ? -11.016 -4.609 8.953 1 97.81 62 THR B CA 1
ATOM 2322 C C . THR B 1 62 ? -11.477 -4.816 7.512 1 97.81 62 THR B C 1
ATOM 2324 O O . THR B 1 62 ? -11.891 -3.871 6.844 1 97.81 62 THR B O 1
ATOM 2327 N N . VAL B 1 63 ? -11.406 -5.992 7.004 1 98.38 63 VAL B N 1
ATOM 2328 C CA . VAL B 1 63 ? -11.773 -6.32 5.629 1 98.38 63 VAL B CA 1
ATOM 2329 C C . VAL B 1 63 ? -13.109 -7.051 5.617 1 98.38 63 VAL B C 1
ATOM 2331 O O . VAL B 1 63 ? -13.32 -7.996 6.383 1 98.38 63 VAL B O 1
ATOM 2334 N N . ASP B 1 64 ? -14.055 -6.594 4.875 1 97.88 64 ASP B N 1
ATOM 2335 C CA . ASP B 1 64 ? -15.219 -7.414 4.547 1 97.88 64 ASP B CA 1
ATOM 2336 C C . ASP B 1 64 ? -14.859 -8.484 3.52 1 97.88 64 ASP B C 1
ATOM 2338 O O . ASP B 1 64 ? -15.016 -8.273 2.316 1 97.88 64 ASP B O 1
ATOM 2342 N N . TRP B 1 65 ? -14.461 -9.633 3.961 1 98.25 65 TRP B N 1
ATOM 2343 C CA . TRP B 1 65 ? -13.906 -10.672 3.107 1 98.25 65 TRP B CA 1
ATOM 2344 C C . TRP B 1 65 ? -14.984 -11.258 2.193 1 98.25 65 TRP B C 1
ATOM 2346 O O . TRP B 1 65 ? -14.672 -11.953 1.224 1 98.25 65 TRP B O 1
ATOM 2356 N N . SER B 1 66 ? -16.234 -11.031 2.518 1 97.94 66 SER B N 1
ATOM 2357 C CA . SER B 1 66 ? -17.297 -11.484 1.625 1 97.94 66 SER B CA 1
ATOM 2358 C C . SER B 1 66 ? -17.266 -10.734 0.296 1 97.94 66 SER B C 1
ATOM 2360 O O . SER B 1 66 ? -17.906 -11.148 -0.668 1 97.94 66 SER B O 1
ATOM 2362 N N . ARG B 1 67 ? -16.5 -9.641 0.258 1 98.25 67 ARG B N 1
ATOM 2363 C CA . ARG B 1 67 ? -16.375 -8.836 -0.952 1 98.25 67 ARG B CA 1
ATOM 2364 C C . ARG B 1 67 ? -15.078 -9.172 -1.699 1 98.25 67 ARG B C 1
ATOM 2366 O O . ARG B 1 67 ? -14.75 -8.516 -2.691 1 98.25 67 ARG B O 1
ATOM 2373 N N . VAL B 1 68 ? -14.352 -10.148 -1.273 1 98.75 68 VAL B N 1
ATOM 2374 C CA . VAL B 1 68 ? -13.086 -10.539 -1.877 1 98.75 68 VAL B CA 1
ATOM 2375 C C . VAL B 1 68 ? -13.25 -11.867 -2.615 1 98.75 68 VAL B C 1
ATOM 2377 O O . VAL B 1 68 ? -13.789 -12.828 -2.062 1 98.75 68 VAL B O 1
ATOM 2380 N N . HIS B 1 69 ? -12.875 -11.891 -3.869 1 98.81 69 HIS B N 1
ATOM 2381 C CA . HIS B 1 69 ? -12.805 -13.109 -4.676 1 98.81 69 HIS B CA 1
ATOM 2382 C C . HIS B 1 69 ? -11.383 -13.648 -4.742 1 98.81 69 HIS B C 1
ATOM 2384 O O . HIS B 1 69 ? -10.445 -12.898 -5.016 1 98.81 69 HIS B O 1
ATOM 2390 N N . PHE B 1 70 ? -11.258 -14.938 -4.48 1 98.81 70 PHE B N 1
ATOM 2391 C CA . PHE B 1 70 ? -9.945 -15.57 -4.492 1 98.81 70 PHE B CA 1
ATOM 2392 C C . PHE B 1 70 ? -9.781 -16.453 -5.727 1 98.81 70 PHE B C 1
ATOM 2394 O O . PHE B 1 70 ? -10.68 -17.203 -6.082 1 98.81 70 PHE B O 1
ATOM 2401 N N . TRP B 1 71 ? -8.672 -16.312 -6.324 1 98.81 71 TRP B N 1
ATOM 2402 C CA . TRP B 1 71 ? -8.25 -17.031 -7.516 1 98.81 71 TRP B CA 1
ATOM 2403 C C . TRP B 1 71 ? -6.895 -17.688 -7.301 1 98.81 71 TRP B C 1
ATOM 2405 O O . TRP B 1 71 ? -6.281 -17.531 -6.242 1 98.81 71 TRP B O 1
ATOM 2415 N N . TRP B 1 72 ? -6.418 -18.469 -8.312 1 98.75 72 TRP B N 1
ATOM 2416 C CA . TRP B 1 72 ? -5.09 -19.078 -8.289 1 98.75 72 TRP B CA 1
ATOM 2417 C C . TRP B 1 72 ? -4.391 -18.906 -9.633 1 98.75 72 TRP B C 1
ATOM 2419 O O . TRP B 1 72 ? -5.023 -19.016 -10.688 1 98.75 72 TRP B O 1
ATOM 2429 N N . SER B 1 73 ? -3.096 -18.672 -9.539 1 98.69 73 SER B N 1
ATOM 2430 C CA . SER B 1 73 ? -2.318 -18.531 -10.766 1 98.69 73 SER B CA 1
ATOM 2431 C C . SER B 1 73 ? -1.999 -19.891 -11.383 1 98.69 73 SER B C 1
ATOM 2433 O O . SER B 1 73 ? -1.688 -19.969 -12.57 1 98.69 73 SER B O 1
ATOM 2435 N N . ASP B 1 74 ? -1.971 -20.922 -10.602 1 98.69 74 ASP B N 1
ATOM 2436 C CA . ASP B 1 74 ? -1.786 -22.281 -11.102 1 98.69 74 ASP B CA 1
ATOM 2437 C C . ASP B 1 74 ? -2.318 -23.312 -10.109 1 98.69 74 ASP B C 1
ATOM 2439 O O . ASP B 1 74 ? -2.648 -22.969 -8.969 1 98.69 74 ASP B O 1
ATOM 2443 N N . GLU B 1 75 ? -2.443 -24.484 -10.57 1 98.62 75 GLU B N 1
ATOM 2444 C CA . GLU B 1 75 ? -2.895 -25.609 -9.742 1 98.62 75 GLU B CA 1
ATOM 2445 C C . GLU B 1 75 ? -2.328 -26.922 -10.25 1 98.62 75 GLU B C 1
ATOM 2447 O O . GLU B 1 75 ? -2.119 -27.094 -11.453 1 98.62 75 GLU B O 1
ATOM 2452 N N . ARG B 1 76 ? -2.041 -27.781 -9.32 1 98.44 76 ARG B N 1
ATOM 2453 C CA . ARG B 1 76 ? -1.719 -29.156 -9.688 1 98.44 76 ARG B CA 1
ATOM 2454 C C . ARG B 1 76 ? -2.973 -29.922 -10.094 1 98.44 76 ARG B C 1
ATOM 2456 O O . ARG B 1 76 ? -3.996 -29.859 -9.414 1 98.44 76 ARG B O 1
ATOM 2463 N N . PHE B 1 77 ? -2.902 -30.609 -11.211 1 98.69 77 PHE B N 1
ATOM 2464 C CA . PHE B 1 77 ? -4.062 -31.328 -11.727 1 98.69 77 PHE B CA 1
ATOM 2465 C C . PHE B 1 77 ? -4.168 -32.719 -11.109 1 98.69 77 PHE B C 1
ATOM 2467 O O . PHE B 1 77 ? -3.855 -33.719 -11.758 1 98.69 77 PHE B O 1
ATOM 2474 N N . VAL B 1 78 ? -4.574 -32.781 -9.867 1 98.56 78 VAL B N 1
ATOM 2475 C CA . VAL B 1 78 ? -4.84 -33.969 -9.062 1 98.56 78 VAL B CA 1
ATOM 2476 C C . VAL B 1 78 ? -6.242 -33.875 -8.461 1 98.56 78 VAL B C 1
ATOM 2478 O O . VAL B 1 78 ? -6.938 -32.875 -8.633 1 98.56 78 VAL B O 1
ATOM 2481 N N . ALA B 1 79 ? -6.695 -34.875 -7.824 1 98.44 79 ALA B N 1
ATOM 2482 C CA . ALA B 1 79 ? -8.078 -35 -7.363 1 98.44 79 ALA B CA 1
ATOM 2483 C C . ALA B 1 79 ? -8.391 -33.906 -6.324 1 98.44 79 ALA B C 1
ATOM 2485 O O . ALA B 1 79 ? -7.492 -33.438 -5.617 1 98.44 79 ALA B O 1
ATOM 2486 N N . ALA B 1 80 ? -9.664 -33.5 -6.25 1 97.19 80 ALA B N 1
ATOM 2487 C CA . ALA B 1 80 ? -10.125 -32.562 -5.227 1 97.19 80 ALA B CA 1
ATOM 2488 C C . ALA B 1 80 ? -9.766 -33.062 -3.828 1 97.19 80 ALA B C 1
ATOM 2490 O O . ALA B 1 80 ? -9.875 -34.25 -3.541 1 97.19 80 ALA B O 1
ATOM 2491 N N . GLY B 1 81 ? -9.273 -32.125 -3.012 1 95.81 81 GLY B N 1
ATOM 2492 C CA . GLY B 1 81 ? -8.961 -32.469 -1.635 1 95.81 81 GLY B CA 1
ATOM 2493 C C . GLY B 1 81 ? -7.555 -33 -1.456 1 95.81 81 GLY B C 1
ATOM 2494 O O . GLY B 1 81 ? -7.082 -33.156 -0.328 1 95.81 81 GLY B O 1
ATOM 2495 N N . HIS B 1 82 ? -6.902 -33.375 -2.584 1 96.81 82 HIS B N 1
ATOM 2496 C CA . HIS B 1 82 ? -5.523 -33.844 -2.496 1 96.81 82 HIS B CA 1
ATOM 2497 C C . HIS B 1 82 ? -4.629 -32.812 -1.839 1 96.81 82 HIS B C 1
ATOM 2499 O O . HIS B 1 82 ? -4.758 -31.609 -2.115 1 96.81 82 HIS B O 1
ATOM 2505 N N . ALA B 1 83 ? -3.635 -33.156 -1.042 1 94.94 83 ALA B N 1
ATOM 2506 C CA . ALA B 1 83 ? -2.775 -32.281 -0.264 1 94.94 83 ALA B CA 1
ATOM 2507 C C . ALA B 1 83 ? -1.887 -31.438 -1.177 1 94.94 83 ALA B C 1
ATOM 2509 O O . ALA B 1 83 ? -1.429 -30.359 -0.788 1 94.94 83 ALA B O 1
ATOM 2510 N N . ASP B 1 84 ? -1.726 -31.875 -2.424 1 95.44 84 ASP B N 1
ATOM 2511 C CA . ASP B 1 84 ? -0.85 -31.156 -3.354 1 95.44 84 ASP B CA 1
ATOM 2512 C C . ASP B 1 84 ? -1.564 -29.969 -3.986 1 95.44 84 ASP B C 1
ATOM 2514 O O . ASP B 1 84 ? -0.931 -29.125 -4.617 1 95.44 84 ASP B O 1
ATOM 2518 N N . ARG B 1 85 ? -2.893 -29.953 -3.863 1 97.5 85 ARG B N 1
ATOM 2519 C CA . ARG B 1 85 ? -3.633 -28.844 -4.449 1 97.5 85 ARG B CA 1
ATOM 2520 C C . ARG B 1 85 ? -3.352 -27.547 -3.703 1 97.5 85 ARG B C 1
ATOM 2522 O O . ARG B 1 85 ? -3.451 -27.5 -2.475 1 97.5 85 ARG B O 1
ATOM 2529 N N . ASN B 1 86 ? -3 -26.5 -4.426 1 97.88 86 ASN B N 1
ATOM 2530 C CA . ASN B 1 86 ? -2.801 -25.172 -3.832 1 97.88 86 ASN B CA 1
ATOM 2531 C C . ASN B 1 86 ? -4.043 -24.703 -3.08 1 97.88 86 ASN B C 1
ATOM 2533 O O . ASN B 1 86 ? -3.939 -24.156 -1.981 1 97.88 86 ASN B O 1
ATOM 2537 N N . GLU B 1 87 ? -5.227 -24.922 -3.697 1 97.19 87 GLU B N 1
ATOM 2538 C CA . GLU B 1 87 ? -6.465 -24.453 -3.086 1 97.19 87 GLU B CA 1
ATOM 2539 C C . GLU B 1 87 ? -6.738 -25.156 -1.766 1 97.19 8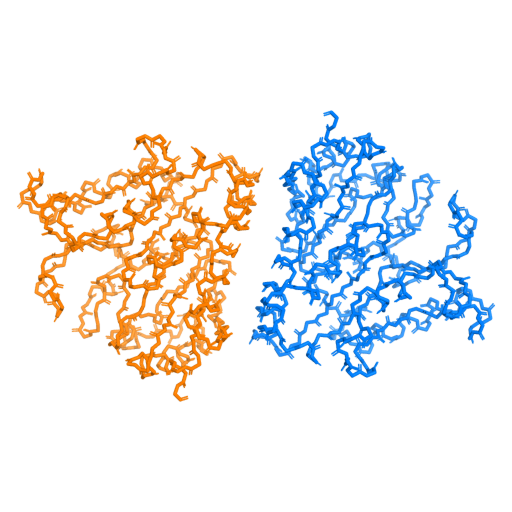7 GLU B C 1
ATOM 2541 O O . GLU B 1 87 ? -7.242 -24.562 -0.819 1 97.19 87 GLU B O 1
ATOM 2546 N N . GLN B 1 88 ? -6.375 -26.484 -1.668 1 97.06 88 GLN B N 1
ATOM 2547 C CA . GLN B 1 88 ? -6.57 -27.219 -0.419 1 97.06 88 GLN B CA 1
ATOM 2548 C C . GLN B 1 88 ? -5.691 -26.641 0.692 1 97.06 88 GLN B C 1
ATOM 2550 O O . GLN B 1 88 ? -6.141 -26.5 1.83 1 97.06 88 GLN B O 1
ATOM 2555 N N . GLN B 1 89 ? -4.492 -26.344 0.319 1 97.44 89 GLN B N 1
ATOM 2556 C CA . GLN B 1 89 ? -3.578 -25.734 1.282 1 97.44 89 GLN B CA 1
ATOM 2557 C C . GLN B 1 89 ? -4.117 -24.406 1.791 1 97.44 89 GLN B C 1
ATOM 2559 O O . GLN B 1 89 ? -4.066 -24.125 2.99 1 97.44 89 GLN B O 1
ATOM 2564 N N . ALA B 1 90 ? -4.605 -23.625 0.889 1 97.56 90 ALA B N 1
ATOM 2565 C CA . ALA B 1 90 ? -5.164 -22.312 1.254 1 97.56 90 ALA B CA 1
ATOM 2566 C C . ALA B 1 90 ? -6.395 -22.484 2.143 1 97.56 90 ALA B C 1
ATOM 2568 O O . ALA B 1 90 ? -6.559 -21.75 3.119 1 97.56 90 ALA B O 1
ATOM 2569 N N . ARG B 1 91 ? -7.293 -23.438 1.76 1 96.19 91 ARG B N 1
ATOM 2570 C CA . ARG B 1 91 ? -8.477 -23.719 2.561 1 96.19 91 ARG B CA 1
ATOM 2571 C C . ARG B 1 91 ? -8.094 -24.094 3.986 1 96.19 91 ARG B C 1
ATOM 2573 O O . ARG B 1 91 ? -8.656 -23.578 4.949 1 96.19 91 ARG B O 1
ATOM 2580 N N . ASP B 1 92 ? -7.145 -24.953 4.105 1 96.25 92 ASP B N 1
ATOM 2581 C CA . ASP B 1 92 ? -6.707 -25.453 5.41 1 96.25 92 ASP B CA 1
ATOM 2582 C C . ASP B 1 92 ? -6.102 -24.328 6.246 1 96.25 92 ASP B C 1
ATOM 2584 O O . ASP B 1 92 ? -6.305 -24.266 7.461 1 96.25 92 ASP B O 1
ATOM 2588 N N . ALA B 1 93 ? -5.375 -23.484 5.602 1 96.94 93 ALA B N 1
ATOM 2589 C CA . ALA B 1 93 ? -4.641 -22.438 6.301 1 96.94 93 ALA B CA 1
ATOM 2590 C C . ALA B 1 93 ? -5.586 -21.328 6.781 1 96.94 93 ALA B C 1
ATOM 2592 O O . ALA B 1 93 ? -5.367 -20.734 7.836 1 96.94 93 ALA B O 1
ATOM 2593 N N . TRP B 1 94 ? -6.621 -21.016 5.961 1 97.56 94 TRP B N 1
ATOM 2594 C CA . TRP B 1 94 ? -7.359 -19.797 6.316 1 97.56 94 TRP B CA 1
ATOM 2595 C C . TRP B 1 94 ? -8.766 -19.828 5.719 1 97.56 94 TRP B C 1
ATOM 2597 O O . TRP B 1 94 ? -9.75 -19.594 6.422 1 97.56 94 TRP B O 1
ATOM 2607 N N . LEU B 1 95 ? -9.008 -20.203 4.449 1 96.62 95 LEU B N 1
ATOM 2608 C CA . LEU B 1 95 ? -10.195 -19.859 3.682 1 96.62 95 LEU B CA 1
ATOM 2609 C C . LEU B 1 95 ? -11.414 -20.625 4.203 1 96.62 95 LEU B C 1
ATOM 2611 O O . LEU B 1 95 ? -12.539 -20.109 4.156 1 96.62 95 LEU B O 1
ATOM 2615 N N . THR B 1 96 ? -11.188 -21.812 4.719 1 93.94 96 THR B N 1
ATOM 2616 C CA . THR B 1 96 ? -12.297 -22.562 5.281 1 93.94 96 THR B CA 1
ATOM 2617 C C . THR B 1 96 ? -12.883 -21.844 6.496 1 93.94 96 THR B C 1
ATOM 2619 O O . THR B 1 96 ? -14.102 -21.688 6.605 1 93.94 96 THR B O 1
ATOM 2622 N N . SER B 1 97 ? -12.062 -21.328 7.379 1 93.94 97 SER B N 1
ATOM 2623 C CA . SER B 1 97 ? -12.523 -20.688 8.609 1 93.94 97 SER B CA 1
ATOM 2624 C C . SER B 1 97 ? -13.117 -19.312 8.328 1 93.94 97 SER B C 1
ATOM 2626 O O . SER B 1 97 ? -13.867 -18.766 9.141 1 93.94 97 SER B O 1
ATOM 2628 N N . LEU B 1 98 ? -12.742 -18.766 7.246 1 92.75 98 LEU B N 1
ATOM 2629 C CA . LEU B 1 98 ? -13.219 -17.438 6.887 1 92.75 98 LEU B CA 1
ATOM 2630 C C . LEU B 1 98 ? -14.703 -17.453 6.543 1 92.75 98 LEU B C 1
ATOM 2632 O O . LEU B 1 98 ? -15.398 -16.453 6.688 1 92.75 98 LEU B O 1
ATOM 2636 N N . GLY B 1 99 ? -15.227 -18.609 6.105 1 90.44 99 GLY B N 1
ATOM 2637 C CA . GLY B 1 99 ? -16.641 -18.734 5.785 1 90.44 99 GLY B CA 1
ATOM 2638 C C . GLY B 1 99 ? -17.062 -17.875 4.602 1 90.44 99 GLY B C 1
ATOM 2639 O O . GLY B 1 99 ? -18.062 -17.172 4.672 1 90.44 99 GLY B O 1
ATOM 2640 N N . LEU B 1 100 ? -16.328 -17.891 3.527 1 92.94 100 LEU B N 1
ATOM 2641 C CA . LEU B 1 100 ? -16.594 -17.109 2.324 1 92.94 100 LEU B CA 1
ATOM 2642 C C . LEU B 1 100 ? -17.859 -17.594 1.624 1 92.94 100 LEU B C 1
ATOM 2644 O O . LEU B 1 100 ? -18.188 -18.781 1.695 1 92.94 100 LEU B O 1
ATOM 2648 N N . PRO B 1 101 ? -18.516 -16.656 0.938 1 92.5 101 PRO B N 1
ATOM 2649 C CA . PRO B 1 101 ? -19.531 -17.125 -0.016 1 92.5 101 PRO B CA 1
ATOM 2650 C C . PRO B 1 101 ? -18.953 -18.062 -1.067 1 92.5 101 PRO B C 1
ATOM 2652 O O . PRO B 1 101 ? -17.828 -17.891 -1.52 1 92.5 101 PRO B O 1
ATOM 2655 N N . GLU B 1 102 ? -19.625 -19.156 -1.424 1 85.62 102 GLU B N 1
ATOM 2656 C CA . GLU B 1 102 ? -19.172 -20.172 -2.371 1 85.62 102 GLU B CA 1
ATOM 2657 C C . GLU B 1 102 ? -18.719 -19.531 -3.68 1 85.62 102 GLU B C 1
ATOM 2659 O O . GLU B 1 102 ? -17.719 -19.969 -4.27 1 85.62 102 GLU B O 1
ATOM 2664 N N . GLY B 1 103 ? -19.375 -18.438 -4.098 1 93.62 103 GLY B N 1
ATOM 2665 C CA . GLY B 1 103 ? -19.062 -17.828 -5.379 1 93.62 103 GLY B CA 1
ATOM 2666 C C . GLY B 1 103 ? -17.812 -16.984 -5.344 1 93.62 103 GLY B C 1
ATOM 2667 O O . GLY B 1 103 ? -17.375 -16.469 -6.379 1 93.62 103 GLY B O 1
ATOM 2668 N N . ASN B 1 104 ? -17.125 -16.984 -4.16 1 97.31 104 ASN B N 1
ATOM 2669 C CA . ASN B 1 104 ? -15.953 -16.125 -4.051 1 97.31 104 ASN B CA 1
ATOM 2670 C C . ASN B 1 104 ? -14.656 -16.922 -4.18 1 97.31 104 ASN B C 1
ATOM 2672 O O . ASN B 1 104 ? -13.57 -16.344 -4.273 1 97.31 104 ASN B O 1
ATOM 2676 N N . LEU B 1 105 ? -14.75 -18.234 -4.145 1 97 105 LEU B N 1
ATOM 2677 C CA . LEU B 1 105 ? -13.594 -19.109 -4.336 1 97 105 LEU B CA 1
ATOM 2678 C C . LEU B 1 105 ? -13.578 -19.688 -5.742 1 97 105 LEU B C 1
ATOM 2680 O O . LEU B 1 105 ? -14.414 -20.547 -6.066 1 97 105 LEU B O 1
ATOM 2684 N N . HIS B 1 106 ? -12.648 -19.234 -6.527 1 98.31 106 HIS B N 1
ATOM 2685 C CA . HIS B 1 106 ? -12.578 -19.641 -7.926 1 98.31 106 HIS B CA 1
ATOM 2686 C C . HIS B 1 106 ? -11.445 -20.641 -8.148 1 98.31 106 HIS B C 1
ATOM 2688 O O . HIS B 1 106 ? -10.344 -20.266 -8.562 1 98.31 106 HIS B O 1
ATOM 2694 N N . VAL B 1 107 ? -11.781 -21.891 -7.98 1 96.81 107 VAL B N 1
ATOM 2695 C CA . VAL B 1 107 ? -10.758 -22.938 -7.957 1 96.81 107 VAL B CA 1
ATOM 2696 C C . VAL B 1 107 ? -10.602 -23.547 -9.352 1 96.81 107 VAL B C 1
ATOM 2698 O O . VAL B 1 107 ? -11.586 -23.719 -10.078 1 96.81 107 VAL B O 1
ATOM 2701 N N . MET B 1 108 ? -9.391 -23.875 -9.719 1 98.12 108 MET B N 1
ATOM 2702 C CA . MET B 1 108 ? -9.148 -24.609 -10.961 1 98.12 108 MET B CA 1
ATOM 2703 C C . MET B 1 108 ? -9.641 -26.047 -10.852 1 98.12 108 MET B C 1
ATOM 2705 O O . MET B 1 108 ? -9.578 -26.641 -9.781 1 98.12 108 MET B O 1
ATOM 2709 N N . GLY B 1 109 ? -10.039 -26.531 -11.969 1 98.31 109 GLY B N 1
ATOM 2710 C CA . GLY B 1 109 ? -10.648 -27.844 -12.023 1 98.31 109 GLY B CA 1
ATOM 2711 C C . GLY B 1 109 ? -9.734 -28.953 -11.539 1 98.31 109 GLY B C 1
ATOM 2712 O O . GLY B 1 109 ? -8.531 -28.922 -11.789 1 98.31 109 GLY B O 1
ATOM 2713 N N . ALA B 1 110 ? -10.32 -30 -10.938 1 98.44 110 ALA B N 1
ATOM 2714 C CA . ALA B 1 110 ? -9.609 -31.156 -10.398 1 98.44 110 ALA B CA 1
ATOM 2715 C C . ALA B 1 110 ? -9.695 -32.344 -11.352 1 98.44 110 ALA B C 1
ATOM 2717 O O . ALA B 1 110 ? -10.578 -32.406 -12.211 1 98.44 110 ALA B O 1
ATOM 2718 N N . ALA B 1 111 ? -8.773 -33.25 -11.102 1 98.44 111 ALA B N 1
ATOM 2719 C CA . ALA B 1 111 ? -8.625 -34.375 -12.023 1 98.44 111 ALA B CA 1
ATOM 2720 C C . ALA B 1 111 ? -9.781 -35.344 -11.891 1 98.44 111 ALA B C 1
ATOM 2722 O O . ALA B 1 111 ? -9.969 -36.219 -12.75 1 98.44 111 ALA B O 1
ATOM 2723 N N . ASP B 1 112 ? -10.547 -35.312 -10.797 1 98.5 112 ASP B N 1
ATOM 2724 C CA . ASP B 1 112 ? -11.711 -36.188 -10.641 1 98.5 112 ASP B CA 1
ATOM 2725 C C . ASP B 1 112 ? -12.984 -35.5 -11.125 1 98.5 112 ASP B C 1
ATOM 2727 O O . ASP B 1 112 ? -14.055 -36.125 -11.148 1 98.5 112 ASP B O 1
ATOM 2731 N N . VAL B 1 113 ? -12.945 -34.281 -11.508 1 98.06 113 VAL B N 1
ATOM 2732 C CA . VAL B 1 113 ? -14.078 -33.5 -12 1 98.06 113 VAL B CA 1
ATOM 2733 C C . VAL B 1 113 ? -13.945 -33.312 -13.516 1 98.06 113 VAL B C 1
ATOM 2735 O O . VAL B 1 113 ? -14.938 -33.406 -14.242 1 98.06 113 VAL B O 1
ATOM 2738 N N . PHE B 1 114 ? -12.789 -33.062 -13.992 1 98.69 114 PHE B N 1
ATOM 2739 C CA . PHE B 1 114 ? -12.508 -32.875 -15.406 1 98.69 114 PHE B CA 1
ATOM 2740 C C . PHE B 1 114 ? -11.664 -34.031 -15.945 1 98.69 114 PHE B C 1
ATOM 2742 O O . PHE B 1 114 ? -10.75 -34.5 -15.266 1 98.69 114 PHE B O 1
ATOM 2749 N N . ASP B 1 115 ? -11.836 -34.375 -17.156 1 98.19 115 ASP B N 1
ATOM 2750 C CA . ASP B 1 115 ? -11.133 -35.5 -17.75 1 98.19 115 ASP B CA 1
ATOM 2751 C C . ASP B 1 115 ? -9.703 -35.125 -18.109 1 98.19 115 ASP B C 1
ATOM 2753 O O . ASP B 1 115 ? -8.812 -35.969 -18.109 1 98.19 115 ASP B O 1
ATOM 2757 N N . THR B 1 116 ? -9.523 -33.875 -18.516 1 98.69 116 THR B N 1
ATOM 2758 C CA . THR B 1 116 ? -8.195 -33.438 -18.953 1 98.69 116 THR B CA 1
ATOM 2759 C C . THR B 1 116 ? -7.855 -32.094 -18.328 1 98.69 116 THR B C 1
ATOM 2761 O O . THR B 1 116 ? -8.75 -31.344 -17.938 1 98.69 116 THR B O 1
ATOM 2764 N N . ALA B 1 117 ? -6.551 -31.875 -18.266 1 98.69 117 ALA B N 1
ATOM 2765 C CA . ALA B 1 117 ? -6.094 -30.562 -17.797 1 98.69 117 ALA B CA 1
ATOM 2766 C C . ALA B 1 117 ? -6.539 -29.453 -18.75 1 98.69 117 ALA B C 1
ATOM 2768 O O . ALA B 1 117 ? -6.809 -28.328 -18.328 1 98.69 117 ALA B O 1
ATOM 2769 N N . GLU B 1 118 ? -6.605 -29.75 -20.094 1 98.56 118 GLU B N 1
ATOM 2770 C CA . GLU B 1 118 ? -7.098 -28.797 -21.078 1 98.56 118 GLU B CA 1
ATOM 2771 C C . GLU B 1 118 ? -8.531 -28.375 -20.781 1 98.56 118 GLU B C 1
ATOM 2773 O O . GLU B 1 118 ? -8.875 -27.203 -20.875 1 98.56 118 GLU B O 1
ATOM 2778 N N . ALA B 1 119 ? -9.336 -29.359 -20.422 1 98.75 119 ALA B N 1
ATOM 2779 C CA . ALA B 1 119 ? -10.727 -29.062 -20.094 1 98.75 119 ALA B CA 1
ATOM 2780 C C . ALA B 1 119 ? -10.812 -28.188 -18.828 1 98.75 119 ALA B C 1
ATOM 2782 O O . ALA B 1 119 ? -11.633 -27.281 -18.766 1 98.75 119 ALA B O 1
ATOM 2783 N N . ALA B 1 120 ? -10.016 -28.531 -17.859 1 98.75 120 ALA B N 1
ATOM 2784 C CA . ALA B 1 120 ? -9.953 -27.719 -16.641 1 98.75 120 ALA B CA 1
ATOM 2785 C C . ALA B 1 120 ? -9.516 -26.297 -16.938 1 98.75 120 ALA B C 1
ATOM 2787 O O . ALA B 1 120 ? -10.094 -25.344 -16.422 1 98.75 120 ALA B O 1
ATOM 2788 N N . ALA B 1 121 ? -8.492 -26.141 -17.766 1 98.62 121 ALA B N 1
ATOM 2789 C CA . ALA B 1 121 ? -7.996 -24.812 -18.156 1 98.62 121 ALA B CA 1
ATOM 2790 C C . ALA B 1 121 ? -9.086 -24.016 -18.875 1 98.62 121 ALA B C 1
ATOM 2792 O O . ALA B 1 121 ? -9.25 -22.828 -18.609 1 98.62 121 ALA B O 1
ATOM 2793 N N . ALA B 1 122 ? -9.75 -24.703 -19.781 1 98.31 122 ALA B N 1
ATOM 2794 C CA . ALA B 1 122 ? -10.836 -24.047 -20.516 1 98.31 122 ALA B CA 1
ATOM 2795 C C . ALA B 1 122 ? -11.938 -23.578 -19.562 1 98.31 122 ALA B C 1
ATOM 2797 O O . ALA B 1 122 ? -12.445 -22.453 -19.703 1 98.31 122 ALA B O 1
ATOM 2798 N N . ALA B 1 123 ? -12.281 -24.422 -18.625 1 98.5 123 ALA B N 1
ATOM 2799 C CA . ALA B 1 123 ? -13.312 -24.078 -17.656 1 98.5 123 ALA B CA 1
ATOM 2800 C C . ALA B 1 123 ? -12.883 -22.891 -16.812 1 98.5 123 ALA B C 1
ATOM 2802 O O . ALA B 1 123 ? -13.688 -22.016 -16.5 1 98.5 123 ALA B O 1
ATOM 2803 N N . TYR B 1 124 ? -11.656 -22.906 -16.406 1 98.69 124 TYR B N 1
ATOM 2804 C CA . TYR B 1 124 ? -11.133 -21.812 -15.594 1 98.69 124 TYR B CA 1
ATOM 2805 C C . TYR B 1 124 ? -11.133 -20.5 -16.375 1 98.69 124 TYR B C 1
ATOM 2807 O O . TYR B 1 124 ? -11.445 -19.438 -15.82 1 98.69 124 TYR B O 1
ATOM 2815 N N . SER B 1 125 ? -10.758 -20.562 -17.656 1 98.44 125 SER B N 1
ATOM 2816 C CA . SER B 1 125 ? -10.797 -19.391 -18.531 1 98.44 125 SER B CA 1
ATOM 2817 C C . SER B 1 125 ? -12.195 -18.797 -18.609 1 98.44 125 SER B C 1
ATOM 2819 O O . SER B 1 125 ? -12.367 -17.578 -18.578 1 98.44 125 SER B O 1
ATOM 2821 N N . GLN B 1 126 ? -13.141 -19.656 -18.688 1 97.94 126 GLN B N 1
ATOM 2822 C CA . GLN B 1 126 ? -14.523 -19.219 -18.734 1 97.94 126 GLN B CA 1
ATOM 2823 C C . GLN B 1 126 ? -14.93 -18.547 -17.422 1 97.94 126 GLN B C 1
ATOM 2825 O O . GLN B 1 126 ? -15.648 -17.547 -17.422 1 97.94 126 GLN B O 1
ATOM 2830 N N . GLU B 1 127 ? -14.508 -19.156 -16.328 1 98.06 127 GLU B N 1
ATOM 2831 C CA . GLU B 1 127 ? -14.797 -18.594 -15.023 1 98.06 127 GLU B CA 1
ATOM 2832 C C . GLU B 1 127 ? -14.211 -17.188 -14.898 1 98.06 127 GLU B C 1
ATOM 2834 O O . GLU B 1 127 ? -14.875 -16.266 -14.414 1 98.06 127 GLU B O 1
ATOM 2839 N N . LEU B 1 128 ? -12.969 -17 -15.305 1 98.62 128 LEU B N 1
ATOM 2840 C CA . LEU B 1 128 ? -12.32 -15.688 -15.281 1 98.62 128 LEU B CA 1
ATOM 2841 C C . LEU B 1 128 ? -13.078 -14.688 -16.141 1 98.62 128 LEU B C 1
ATOM 2843 O O . LEU B 1 128 ? -13.289 -13.539 -15.742 1 98.62 128 LEU B O 1
ATOM 2847 N N . ALA B 1 129 ? -13.531 -15.094 -17.312 1 97.69 129 ALA B N 1
ATOM 2848 C CA . ALA B 1 129 ? -14.234 -14.227 -18.25 1 97.69 129 ALA B CA 1
ATOM 2849 C C . ALA B 1 129 ? -15.516 -13.68 -17.641 1 97.69 129 ALA B C 1
ATOM 2851 O O . ALA B 1 129 ? -15.922 -12.555 -17.938 1 97.69 129 ALA B O 1
ATOM 2852 N N . ARG B 1 130 ? -16.109 -14.453 -16.75 1 97.31 130 ARG B N 1
ATOM 2853 C CA . ARG B 1 130 ? -17.359 -14.047 -16.125 1 97.31 130 ARG B CA 1
ATOM 2854 C C . ARG B 1 130 ? -17.172 -12.797 -15.281 1 97.31 130 ARG B C 1
ATOM 2856 O O . ARG B 1 130 ? -18.125 -12.055 -15.039 1 97.31 130 ARG B O 1
ATOM 2863 N N . PHE B 1 131 ? -15.953 -12.57 -14.859 1 97.62 131 PHE B N 1
ATOM 2864 C CA . PHE B 1 131 ? -15.688 -11.438 -13.977 1 97.62 131 PHE B CA 1
ATOM 2865 C C . PHE B 1 131 ? -14.844 -10.383 -14.672 1 97.62 131 PHE B C 1
ATOM 2867 O O . PHE B 1 131 ? -14.391 -9.422 -14.047 1 97.62 131 PHE B O 1
ATOM 2874 N N . ALA B 1 132 ? -14.633 -10.625 -15.922 1 97.56 132 ALA B N 1
ATOM 2875 C CA . ALA B 1 132 ? -13.758 -9.734 -16.672 1 97.56 132 ALA B CA 1
ATOM 2876 C C . ALA B 1 132 ? -14.492 -8.469 -17.094 1 97.56 132 ALA B C 1
ATOM 2878 O O . ALA B 1 132 ? -15.641 -8.523 -17.531 1 97.56 132 ALA B O 1
ATOM 2879 N N . PRO B 1 133 ? -13.922 -7.285 -16.844 1 96 133 PRO B N 1
ATOM 2880 C CA . PRO B 1 133 ? -14.484 -6.109 -17.516 1 96 133 PRO B CA 1
ATOM 2881 C C . PRO B 1 133 ? -14.539 -6.266 -19.031 1 96 133 PRO B C 1
ATOM 2883 O O . PRO B 1 133 ? -13.922 -7.176 -19.578 1 96 133 PRO B O 1
ATOM 2886 N N . ALA B 1 134 ? -15.359 -5.438 -19.688 1 93.25 134 ALA B N 1
ATOM 2887 C CA . ALA B 1 134 ? -15.547 -5.504 -21.125 1 93.25 134 ALA B CA 1
ATOM 2888 C C . ALA B 1 134 ? -14.211 -5.43 -21.859 1 93.25 134 ALA B C 1
ATOM 2890 O O . ALA B 1 134 ? -13.398 -4.539 -21.578 1 93.25 134 ALA B O 1
ATOM 2891 N N . GLY B 1 135 ? -13.992 -6.461 -22.672 1 93.5 135 GLY B N 1
ATOM 2892 C CA . GLY B 1 135 ? -12.812 -6.453 -23.516 1 93.5 135 GLY B CA 1
ATOM 2893 C C . GLY B 1 135 ? -11.617 -7.141 -22.891 1 93.5 135 GLY B C 1
ATOM 2894 O O . GLY B 1 135 ? -10.562 -7.258 -23.516 1 93.5 135 GLY B O 1
ATOM 2895 N N . GLU B 1 136 ? -11.766 -7.551 -21.688 1 95.12 136 GLU B N 1
ATOM 2896 C CA . GLU B 1 136 ? -10.648 -8.195 -20.984 1 95.12 136 GLU B CA 1
ATOM 2897 C C . GLU B 1 136 ? -10.883 -9.695 -20.844 1 95.12 136 GLU B C 1
ATOM 2899 O O . GLU B 1 136 ? -12 -10.18 -21.031 1 95.12 136 GLU B O 1
ATOM 2904 N N . LEU B 1 137 ? -9.836 -10.43 -20.562 1 94.75 137 LEU B N 1
ATOM 2905 C CA . LEU B 1 137 ? -9.875 -11.883 -20.5 1 94.75 137 LEU B CA 1
ATOM 2906 C C . LEU B 1 137 ? -10.102 -12.367 -19.078 1 94.75 137 LEU B C 1
ATOM 2908 O O . LEU B 1 137 ? -10.508 -13.508 -18.859 1 94.75 137 LEU B O 1
ATOM 2912 N N . SER B 1 138 ? -9.82 -11.586 -18.156 1 97.94 138 SER B N 1
ATOM 2913 C CA . SER B 1 138 ? -9.898 -11.898 -16.734 1 97.94 138 SER B CA 1
ATOM 2914 C C . SER B 1 138 ? -10.273 -10.672 -15.914 1 97.94 138 SER B C 1
ATOM 2916 O O . SER B 1 138 ? -10.242 -9.547 -16.422 1 97.94 138 SER B O 1
ATOM 2918 N N . PRO B 1 139 ? -10.711 -10.898 -14.719 1 98.31 139 PRO B N 1
ATOM 2919 C CA . PRO B 1 139 ? -10.805 -9.711 -13.859 1 98.31 139 PRO B CA 1
ATOM 2920 C C . PRO B 1 139 ? -9.453 -9.031 -13.648 1 98.31 139 PRO B C 1
ATOM 2922 O O . PRO B 1 139 ? -8.406 -9.672 -13.797 1 98.31 139 PRO B O 1
ATOM 2925 N N . LEU B 1 140 ? -9.492 -7.746 -13.453 1 98.56 140 LEU B N 1
ATOM 2926 C CA . LEU B 1 140 ? -8.289 -7.09 -12.953 1 98.56 140 LEU B CA 1
ATOM 2927 C C . LEU B 1 140 ? -7.984 -7.52 -11.523 1 98.56 140 LEU B C 1
ATOM 2929 O O . LEU B 1 140 ? -8.75 -7.215 -10.609 1 98.56 140 LEU B O 1
ATOM 2933 N N . PHE B 1 141 ? -6.918 -8.25 -11.398 1 98.88 141 PHE B N 1
ATOM 2934 C CA . PHE B 1 141 ? -6.555 -8.656 -10.047 1 98.88 141 PHE B CA 1
ATOM 2935 C C . PHE B 1 141 ? -6.043 -7.465 -9.242 1 98.88 141 PHE B C 1
ATOM 2937 O O . PHE B 1 141 ? -5.164 -6.73 -9.703 1 98.88 141 PHE B O 1
ATOM 2944 N N . THR B 1 142 ? -6.617 -7.32 -8.039 1 98.88 142 THR B N 1
ATOM 2945 C CA . THR B 1 142 ? -6.074 -6.344 -7.098 1 98.88 142 THR B CA 1
ATOM 2946 C C . THR B 1 142 ? -4.648 -6.711 -6.703 1 98.88 142 THR B C 1
ATOM 2948 O O . THR B 1 142 ? -3.787 -5.836 -6.578 1 98.88 142 THR B O 1
ATOM 2951 N N . LEU B 1 143 ? -4.473 -7.957 -6.539 1 98.94 143 LEU B N 1
ATOM 2952 C CA . LEU B 1 143 ? -3.193 -8.508 -6.113 1 98.94 143 LEU B CA 1
ATOM 2953 C C . LEU B 1 143 ? -3.016 -9.93 -6.629 1 98.94 143 LEU B C 1
ATOM 2955 O O . LEU B 1 143 ? -3.941 -10.742 -6.559 1 98.94 143 LEU B O 1
ATOM 2959 N N . THR B 1 144 ? -1.907 -10.148 -7.227 1 98.94 144 THR B N 1
ATOM 2960 C CA . THR B 1 144 ? -1.452 -11.516 -7.488 1 98.94 144 THR B CA 1
ATOM 2961 C C . THR B 1 144 ? -0.235 -11.852 -6.629 1 98.94 144 THR B C 1
ATOM 2963 O O . THR B 1 144 ? 0.778 -11.148 -6.68 1 98.94 144 THR B O 1
ATOM 2966 N N . LEU B 1 145 ? -0.392 -12.883 -5.836 1 98.94 145 LEU B N 1
ATOM 2967 C CA . LEU B 1 145 ? 0.722 -13.43 -5.066 1 98.94 145 LEU B CA 1
ATOM 2968 C C . LEU B 1 145 ? 1.433 -14.531 -5.844 1 98.94 145 LEU B C 1
ATOM 2970 O O . LEU B 1 145 ? 0.784 -15.414 -6.41 1 98.94 145 LEU B O 1
ATOM 2974 N N . LEU B 1 146 ? 2.713 -14.445 -5.867 1 98.88 146 LEU B N 1
ATOM 2975 C CA . LEU B 1 146 ? 3.508 -15.453 -6.559 1 98.88 146 LEU B CA 1
ATOM 2976 C C . LEU B 1 146 ? 4.598 -16 -5.645 1 98.88 146 LEU B C 1
ATOM 2978 O O . LEU B 1 146 ? 5.207 -15.258 -4.875 1 98.88 146 LEU B O 1
ATOM 2982 N N . GLY B 1 147 ? 4.742 -17.328 -5.633 1 98.25 147 GLY B N 1
ATOM 2983 C CA . GLY B 1 147 ? 6.031 -17.891 -5.266 1 98.25 147 GLY B CA 1
ATOM 2984 C C . GLY B 1 147 ? 7.035 -17.875 -6.402 1 98.25 147 GLY B C 1
ATOM 2985 O O . GLY B 1 147 ? 6.691 -17.547 -7.535 1 98.25 147 GLY B O 1
ATOM 2986 N N . MET B 1 148 ? 8.281 -18.203 -6.039 1 98.12 148 MET B N 1
ATOM 2987 C CA . MET B 1 148 ? 9.328 -18.391 -7.035 1 98.12 148 MET B CA 1
ATOM 2988 C C . MET B 1 148 ? 10.141 -19.641 -6.73 1 98.12 148 MET B C 1
ATOM 2990 O O . MET B 1 148 ? 10.68 -19.797 -5.629 1 98.12 148 MET B O 1
ATOM 2994 N N . GLY B 1 149 ? 10.117 -20.578 -7.672 1 97.5 149 GLY B N 1
ATOM 2995 C CA . GLY B 1 149 ? 10.945 -21.766 -7.488 1 97.5 149 GLY B CA 1
ATOM 2996 C C . GLY B 1 149 ? 12.43 -21.469 -7.508 1 97.5 149 GLY B C 1
ATOM 2997 O O . GLY B 1 149 ? 12.844 -20.391 -7.957 1 97.5 149 GLY B O 1
ATOM 2998 N N . PRO B 1 150 ? 13.227 -22.5 -7.012 1 97.44 150 PRO B N 1
ATOM 2999 C CA . PRO B 1 150 ? 14.68 -22.312 -7.098 1 97.44 150 PRO B CA 1
ATOM 3000 C C . PRO B 1 150 ? 15.172 -22.156 -8.531 1 97.44 150 PRO B C 1
ATOM 3002 O O . PRO B 1 150 ? 16.266 -21.641 -8.766 1 97.44 150 PRO B O 1
ATOM 3005 N N . ASP B 1 151 ? 14.344 -22.594 -9.484 1 97.88 151 ASP B N 1
ATOM 3006 C CA . ASP B 1 151 ? 14.703 -22.5 -10.898 1 97.88 151 ASP B CA 1
ATOM 3007 C C . ASP B 1 151 ? 14.172 -21.219 -11.523 1 97.88 151 ASP B C 1
ATOM 3009 O O . ASP B 1 151 ? 14.391 -20.953 -12.703 1 97.88 151 ASP B O 1
ATOM 3013 N N . GLY B 1 152 ? 13.438 -20.438 -10.734 1 98.06 152 GLY B N 1
ATOM 3014 C CA . GLY B 1 152 ? 12.945 -19.156 -11.211 1 98.06 152 GLY B CA 1
ATOM 3015 C C . GLY B 1 152 ? 11.547 -19.234 -11.805 1 98.06 152 GLY B C 1
ATOM 3016 O O . GLY B 1 152 ? 11.047 -18.266 -12.367 1 98.06 152 GLY B O 1
ATOM 3017 N N . HIS B 1 153 ? 10.914 -20.359 -11.766 1 98.62 153 HIS B N 1
ATOM 3018 C CA . HIS B 1 153 ? 9.57 -20.453 -12.32 1 98.62 153 HIS B CA 1
ATOM 3019 C C . HIS B 1 153 ? 8.562 -19.688 -11.461 1 98.62 153 HIS B C 1
ATOM 3021 O O . HIS B 1 153 ? 8.812 -19.438 -10.281 1 98.62 153 HIS B O 1
ATOM 3027 N N . ILE B 1 154 ? 7.484 -19.328 -11.961 1 98.5 154 ILE B N 1
ATOM 3028 C CA . ILE B 1 154 ? 6.297 -18.797 -11.297 1 98.5 154 ILE B CA 1
ATOM 3029 C C . ILE B 1 154 ? 5.059 -19.547 -11.789 1 98.5 154 ILE B C 1
ATOM 3031 O O . ILE B 1 154 ? 5.02 -20 -12.93 1 98.5 154 ILE B O 1
ATOM 3035 N N . ALA B 1 155 ? 4.109 -19.656 -10.914 1 98.38 155 ALA B N 1
ATOM 3036 C CA . ALA B 1 155 ? 2.975 -20.5 -11.281 1 98.38 155 ALA B CA 1
ATOM 3037 C C . ALA B 1 155 ? 3.441 -21.844 -11.82 1 98.38 155 ALA B C 1
ATOM 3039 O O . ALA B 1 155 ? 4.18 -22.562 -11.148 1 98.38 155 ALA B O 1
ATOM 3040 N N . SER B 1 156 ? 3.072 -22.266 -12.883 1 98.38 156 SER B N 1
ATOM 3041 C CA . SER B 1 156 ? 3.58 -23.453 -13.555 1 98.38 156 SER B CA 1
ATOM 3042 C C . SER B 1 156 ? 4.223 -23.109 -14.891 1 98.38 156 SER B C 1
ATOM 3044 O O . SER B 1 156 ? 4.102 -23.875 -15.859 1 98.38 156 SER B O 1
ATOM 3046 N N . LEU B 1 157 ? 4.797 -21.875 -14.922 1 98.44 157 LEU B N 1
ATOM 3047 C CA . LEU B 1 157 ? 5.645 -21.469 -16.031 1 98.44 157 LEU B CA 1
ATOM 3048 C C . LEU B 1 157 ? 7.117 -21.688 -15.711 1 98.44 157 LEU B C 1
ATOM 3050 O O . LEU B 1 157 ? 7.684 -20.984 -14.859 1 98.44 157 LEU B O 1
ATOM 3054 N N . PHE B 1 158 ? 7.699 -22.656 -16.422 1 98.5 158 PHE B N 1
ATOM 3055 C CA . PHE B 1 158 ? 9.016 -23.172 -16.047 1 98.5 158 PHE B CA 1
ATOM 3056 C C . PHE B 1 158 ? 10.078 -22.703 -17.047 1 98.5 158 PHE B C 1
ATOM 3058 O O . PHE B 1 158 ? 9.766 -22.406 -18.203 1 98.5 158 PHE B O 1
ATOM 3065 N N . PRO B 1 159 ? 11.289 -22.641 -16.484 1 98.19 159 PRO B N 1
ATOM 3066 C CA . PRO B 1 159 ? 12.391 -22.297 -17.391 1 98.19 159 PRO B CA 1
ATOM 3067 C C . PRO B 1 159 ? 12.562 -23.328 -18.516 1 98.19 159 PRO B C 1
ATOM 3069 O O . PRO B 1 159 ? 12.188 -24.484 -18.359 1 98.19 159 PRO B O 1
ATOM 3072 N N . ALA B 1 160 ? 13.133 -22.891 -19.594 1 97.38 160 ALA B N 1
ATOM 3073 C CA . ALA B 1 160 ? 13.492 -23.719 -20.734 1 97.38 160 ALA B CA 1
ATOM 3074 C C . ALA B 1 160 ? 12.258 -24.328 -21.391 1 97.38 160 ALA B C 1
ATOM 3076 O O . ALA B 1 160 ? 12.297 -25.453 -21.891 1 97.38 160 ALA B O 1
ATOM 3077 N N . ARG B 1 161 ? 11.148 -23.688 -21.234 1 96.62 161 ARG B N 1
ATOM 3078 C CA . ARG B 1 161 ? 9.898 -24.047 -21.891 1 96.62 161 ARG B CA 1
ATOM 3079 C C . ARG B 1 161 ? 9.234 -22.828 -22.531 1 96.62 161 ARG B C 1
ATOM 3081 O O . ARG B 1 161 ? 9.531 -21.688 -22.156 1 96.62 161 ARG B O 1
ATOM 3088 N N . ASP B 1 162 ? 8.352 -23.047 -23.422 1 95.31 162 ASP B N 1
ATOM 3089 C CA . ASP B 1 162 ? 7.852 -21.953 -24.25 1 95.31 162 ASP B CA 1
ATOM 3090 C C . ASP B 1 162 ? 6.57 -21.359 -23.672 1 95.31 162 ASP B C 1
ATOM 3092 O O . ASP B 1 162 ? 6.105 -20.312 -24.125 1 95.31 162 ASP B O 1
ATOM 3096 N N . GLU B 1 163 ? 6.043 -22 -22.656 1 96.69 163 GLU B N 1
ATOM 3097 C CA . GLU B 1 163 ? 4.738 -21.578 -22.172 1 96.69 163 GLU B CA 1
ATOM 3098 C C . GLU B 1 163 ? 4.777 -20.125 -21.688 1 96.69 163 GLU B C 1
ATOM 3100 O O . GLU B 1 163 ? 3.791 -19.391 -21.828 1 96.69 163 GLU B O 1
ATOM 3105 N N . ILE B 1 164 ? 5.961 -19.688 -21.172 1 97.56 164 ILE B N 1
ATOM 3106 C CA . ILE B 1 164 ? 6.117 -18.328 -20.641 1 97.56 164 ILE B CA 1
ATOM 3107 C C . ILE B 1 164 ? 5.949 -17.312 -21.781 1 97.56 164 ILE B C 1
ATOM 3109 O O . ILE B 1 164 ? 5.621 -16.156 -21.531 1 97.56 164 ILE B O 1
ATOM 3113 N N . LEU B 1 165 ? 6.129 -17.797 -22.984 1 96.69 165 LEU B N 1
ATOM 3114 C CA . LEU B 1 165 ? 6.07 -16.906 -24.141 1 96.69 165 LEU B CA 1
ATOM 3115 C C . LEU B 1 165 ? 4.676 -16.906 -24.75 1 96.69 165 LEU B C 1
ATOM 3117 O O . LEU B 1 165 ? 4.41 -16.141 -25.688 1 96.69 165 LEU B O 1
ATOM 3121 N N . HIS B 1 166 ? 3.871 -17.781 -24.203 1 90.44 166 HIS B N 1
ATOM 3122 C CA . HIS B 1 166 ? 2.51 -17.844 -24.719 1 90.44 166 HIS B CA 1
ATOM 3123 C C . HIS B 1 166 ? 1.735 -16.578 -24.406 1 90.44 166 HIS B C 1
ATOM 3125 O O . HIS B 1 166 ? 1.494 -16.266 -23.234 1 90.44 166 HIS B O 1
ATOM 3131 N N . ALA B 1 167 ? 1.372 -15.844 -25.391 1 84 167 ALA B N 1
ATOM 3132 C CA . ALA B 1 167 ? 0.774 -14.531 -25.172 1 84 167 ALA B CA 1
ATOM 3133 C C . ALA B 1 167 ? -0.729 -14.562 -25.438 1 84 167 ALA B C 1
ATOM 3135 O O . ALA B 1 167 ? -1.444 -13.617 -25.094 1 84 167 ALA B O 1
ATOM 3136 N N . GLU B 1 168 ? -0.981 -15.734 -26.016 1 84.75 168 GLU B N 1
ATOM 3137 C CA . GLU B 1 168 ? -2.4 -15.828 -26.344 1 84.75 168 GLU B CA 1
ATOM 3138 C C . GLU B 1 168 ? -3.125 -16.781 -25.391 1 84.75 168 GLU B C 1
ATOM 3140 O O . GLU B 1 168 ? -2.514 -17.703 -24.844 1 84.75 168 GLU B O 1
ATOM 3145 N N . GLY B 1 169 ? -4.277 -16.391 -24.938 1 87.5 169 GLY B N 1
ATOM 3146 C CA . GLY B 1 169 ? -5.094 -17.234 -24.094 1 87.5 169 GLY B CA 1
ATOM 3147 C C . GLY B 1 169 ? -5.117 -16.781 -22.641 1 87.5 169 GLY B C 1
ATOM 3148 O O . GLY B 1 169 ? -4.523 -15.758 -22.297 1 87.5 169 GLY B O 1
ATOM 3149 N N . VAL B 1 170 ? -5.805 -17.625 -21.828 1 96.62 170 VAL B N 1
ATOM 3150 C CA . VAL B 1 170 ? -6.047 -17.234 -20.438 1 96.62 170 VAL B CA 1
ATOM 3151 C C . VAL B 1 170 ? -5.387 -18.234 -19.5 1 96.62 170 VAL B C 1
ATOM 3153 O O . VAL B 1 170 ? -4.449 -17.906 -18.781 1 96.62 170 VAL B O 1
ATOM 3156 N N . ALA B 1 171 ? -5.695 -19.5 -19.625 1 98.25 171 ALA B N 1
ATOM 3157 C CA . ALA B 1 171 ? -5.148 -20.609 -18.844 1 98.25 171 ALA B CA 1
ATOM 3158 C C . ALA B 1 171 ? -4.664 -21.734 -19.766 1 98.25 171 ALA B C 1
ATOM 3160 O O . ALA B 1 171 ? -5.246 -21.984 -20.812 1 98.25 171 ALA B O 1
ATOM 3161 N N . LEU B 1 172 ? -3.584 -22.422 -19.312 1 97.31 172 LEU B N 1
ATOM 3162 C CA . LEU B 1 172 ? -2.938 -23.469 -20.094 1 97.31 172 LEU B CA 1
ATOM 3163 C C . LEU B 1 172 ? -2.828 -24.766 -19.281 1 97.31 172 LEU B C 1
ATOM 3165 O O . LEU B 1 172 ? -2.6 -24.719 -18.078 1 97.31 172 LEU B O 1
ATOM 3169 N N . ALA B 1 173 ? -2.949 -25.875 -20.016 1 98.06 173 ALA B N 1
ATOM 3170 C CA . ALA B 1 173 ? -2.514 -27.141 -19.453 1 98.06 173 ALA B CA 1
ATOM 3171 C C . ALA B 1 173 ? -1.001 -27.312 -19.562 1 98.06 173 ALA B C 1
ATOM 3173 O O . ALA B 1 173 ? -0.413 -27 -20.594 1 98.06 173 ALA B O 1
ATOM 3174 N N . ILE B 1 174 ? -0.405 -27.672 -18.5 1 98.06 174 ILE B N 1
ATOM 3175 C CA . ILE B 1 174 ? 1.021 -27.984 -18.484 1 98.06 174 ILE B CA 1
ATOM 3176 C C . ILE B 1 174 ? 1.223 -29.484 -18.328 1 98.06 174 ILE B C 1
ATOM 3178 O O . ILE B 1 174 ? 0.664 -30.109 -17.406 1 98.06 174 ILE B O 1
ATOM 3182 N N . HIS B 1 175 ? 1.929 -30.047 -19.234 1 97.75 175 HIS B N 1
ATOM 3183 C CA . HIS B 1 175 ? 2.291 -31.453 -19.141 1 97.75 175 HIS B CA 1
ATOM 3184 C C . HIS B 1 175 ? 3.797 -31.625 -18.969 1 97.75 175 HIS B C 1
ATOM 3186 O O . HIS B 1 175 ? 4.57 -30.734 -19.312 1 97.75 175 HIS B O 1
ATOM 3192 N N . ASP B 1 176 ? 4.227 -32.719 -18.281 1 97.25 176 ASP B N 1
ATOM 3193 C CA . ASP B 1 176 ? 5.629 -33.031 -18.062 1 97.25 176 ASP B CA 1
ATOM 3194 C C . ASP B 1 176 ? 6.344 -31.938 -17.297 1 97.25 176 ASP B C 1
ATOM 3196 O O . ASP B 1 176 ? 7.43 -31.5 -17.688 1 97.25 176 ASP B O 1
ATOM 3200 N N . SER B 1 177 ? 5.582 -31.375 -16.297 1 96.5 177 SER B N 1
ATOM 3201 C CA . SER B 1 177 ? 6.234 -30.422 -15.422 1 96.5 177 SER B CA 1
ATOM 3202 C C . SER B 1 177 ? 7.527 -30.984 -14.844 1 96.5 177 SER B C 1
ATOM 3204 O O . SER B 1 177 ? 7.586 -32.156 -14.469 1 96.5 177 SER B O 1
ATOM 3206 N N . PRO B 1 178 ? 8.547 -30.156 -14.734 1 96.44 178 PRO B N 1
ATOM 3207 C CA . PRO B 1 178 ? 9.797 -30.641 -14.148 1 96.44 178 PRO B CA 1
ATOM 3208 C C . PRO B 1 178 ? 9.656 -31 -12.672 1 96.44 178 PRO B C 1
ATOM 3210 O O . PRO B 1 178 ? 10.523 -31.688 -12.109 1 96.44 178 PRO B O 1
ATOM 3213 N N . LYS B 1 179 ? 8.625 -30.516 -12.016 1 93.69 179 LYS B N 1
ATOM 3214 C CA . LYS B 1 179 ? 8.297 -30.828 -10.625 1 93.69 179 LYS B CA 1
ATOM 3215 C C . LYS B 1 179 ? 6.988 -31.594 -10.531 1 93.69 179 LYS B C 1
ATOM 3217 O O . LYS B 1 179 ? 6.027 -31.297 -11.242 1 93.69 179 LYS B O 1
ATOM 3222 N N . PRO B 1 180 ? 6.969 -32.531 -9.688 1 93.69 180 PRO B N 1
ATOM 3223 C CA . PRO B 1 180 ? 5.711 -33.25 -9.531 1 93.69 180 PRO B CA 1
ATOM 3224 C C . PRO B 1 180 ? 4.602 -32.406 -8.914 1 93.69 180 PRO B C 1
ATOM 3226 O O . PRO B 1 180 ? 4.883 -31.484 -8.156 1 93.69 180 PRO B O 1
ATOM 3229 N N . PRO B 1 181 ? 3.367 -32.875 -9.125 1 96.5 181 PRO B N 1
ATOM 3230 C CA . PRO B 1 181 ? 2.842 -33.75 -10.164 1 96.5 181 PRO B CA 1
ATOM 3231 C C . PRO B 1 181 ? 3.018 -33.188 -11.57 1 96.5 181 PRO B C 1
ATOM 3233 O O . PRO B 1 181 ? 3.082 -31.969 -11.75 1 96.5 181 PRO B O 1
ATOM 3236 N N . PRO B 1 182 ? 3.117 -34 -12.586 1 97.06 182 PRO B N 1
ATOM 3237 C CA . PRO B 1 182 ? 3.572 -33.562 -13.914 1 97.06 182 PRO B CA 1
ATOM 3238 C C . PRO B 1 182 ? 2.514 -32.781 -14.688 1 97.06 182 PRO B C 1
ATOM 3240 O O . PRO B 1 182 ? 2.836 -32.094 -15.648 1 97.06 182 PRO B O 1
ATOM 3243 N N . THR B 1 183 ? 1.233 -33 -14.344 1 98.56 183 THR B N 1
ATOM 3244 C CA . THR B 1 183 ? 0.158 -32.312 -15.047 1 98.56 183 THR B CA 1
ATOM 3245 C C . THR B 1 183 ? -0.413 -31.203 -14.18 1 98.56 183 THR B C 1
ATOM 3247 O O . THR B 1 183 ? -0.763 -31.422 -13.016 1 98.56 183 THR B O 1
ATOM 3250 N N . ARG B 1 184 ? -0.454 -29.969 -14.758 1 98.56 184 ARG B N 1
ATOM 3251 C CA . ARG B 1 184 ? -0.889 -28.766 -14.047 1 98.56 184 ARG B CA 1
ATOM 3252 C C . ARG B 1 184 ? -1.71 -27.859 -14.945 1 98.56 184 ARG B C 1
ATOM 3254 O O . ARG B 1 184 ? -1.849 -28.125 -16.141 1 98.56 184 ARG B O 1
ATOM 3261 N N . VAL B 1 185 ? -2.344 -26.938 -14.383 1 98.62 185 VAL B N 1
ATOM 3262 C CA . VAL B 1 185 ? -2.988 -25.812 -15.07 1 98.62 185 VAL B CA 1
ATOM 3263 C C . VAL B 1 185 ? -2.369 -24.5 -14.609 1 98.62 185 VAL B C 1
ATOM 3265 O O . VAL B 1 185 ? -2.105 -24.312 -13.414 1 98.62 185 VAL B O 1
ATOM 3268 N N . THR B 1 186 ? -2.092 -23.609 -15.531 1 98.69 186 THR B N 1
ATOM 3269 C CA . THR B 1 186 ? -1.469 -22.344 -15.18 1 98.69 186 THR B CA 1
ATOM 3270 C C . THR B 1 186 ? -2.102 -21.188 -15.953 1 98.69 186 THR B C 1
ATOM 3272 O O . THR B 1 186 ? -2.561 -21.375 -17.078 1 98.69 186 THR B O 1
ATOM 3275 N N . LEU B 1 187 ? -2.158 -20.016 -15.312 1 98.81 187 LEU B N 1
ATOM 3276 C CA . LEU B 1 187 ? -2.453 -18.797 -16.047 1 98.81 187 LEU B CA 1
ATOM 3277 C C . LEU B 1 187 ? -1.29 -18.422 -16.969 1 98.81 187 LEU B C 1
ATOM 3279 O O . LEU B 1 187 ? -0.136 -18.734 -16.672 1 98.81 187 LEU B O 1
ATOM 3283 N N . THR B 1 188 ? -1.577 -17.766 -18.062 1 98.5 188 THR B N 1
ATOM 3284 C CA . THR B 1 188 ? -0.547 -17.203 -18.938 1 98.5 188 THR B CA 1
ATOM 3285 C C . THR B 1 188 ? 0.024 -15.922 -18.328 1 98.5 188 THR B C 1
ATOM 3287 O O . THR B 1 188 ? -0.588 -15.32 -17.453 1 98.5 188 THR B O 1
ATOM 3290 N N . LEU B 1 189 ? 1.166 -15.531 -18.812 1 97.94 189 LEU B N 1
ATOM 3291 C CA . LEU B 1 189 ? 1.862 -14.367 -18.281 1 97.94 189 LEU B CA 1
ATOM 3292 C C . LEU B 1 189 ? 1.021 -13.102 -18.469 1 97.94 189 LEU B C 1
ATOM 3294 O O . LEU B 1 189 ? 0.899 -12.297 -17.531 1 97.94 189 LEU B O 1
ATOM 3298 N N . PRO B 1 190 ? 0.332 -12.883 -19.641 1 97.38 190 PRO B N 1
ATOM 3299 C CA . PRO B 1 190 ? -0.479 -11.672 -19.781 1 97.38 190 PRO B CA 1
ATOM 3300 C C . PRO B 1 190 ? -1.6 -11.578 -18.75 1 97.38 190 PRO B C 1
ATOM 3302 O O . PRO B 1 190 ? -1.903 -10.492 -18.266 1 97.38 190 PRO B O 1
ATOM 3305 N N . VAL B 1 191 ? -2.199 -12.711 -18.406 1 98.5 191 VAL B N 1
ATOM 3306 C CA . VAL B 1 191 ? -3.271 -12.711 -17.422 1 98.5 191 VAL B CA 1
ATOM 3307 C C . VAL B 1 191 ? -2.699 -12.438 -16.031 1 98.5 191 VAL B C 1
ATOM 3309 O O . VAL B 1 191 ? -3.275 -11.672 -15.25 1 98.5 191 VAL B O 1
ATOM 3312 N N . ILE B 1 192 ? -1.531 -13.031 -15.703 1 98.62 192 ILE B N 1
ATOM 3313 C CA . ILE B 1 192 ? -0.854 -12.75 -14.445 1 98.62 192 ILE B CA 1
ATOM 3314 C C . ILE B 1 192 ? -0.543 -11.266 -14.344 1 98.62 192 ILE B C 1
ATOM 3316 O O . ILE B 1 192 ? -0.784 -10.641 -13.305 1 98.62 192 ILE B O 1
ATOM 3320 N N . ASN B 1 193 ? -0.092 -10.68 -15.461 1 97.94 193 ASN B N 1
ATOM 3321 C CA . ASN B 1 193 ? 0.356 -9.289 -15.461 1 97.94 193 ASN B CA 1
ATOM 3322 C C . ASN B 1 193 ? -0.822 -8.32 -15.461 1 97.94 193 ASN B C 1
ATOM 3324 O O . ASN B 1 193 ? -0.648 -7.125 -15.203 1 97.94 193 ASN B O 1
ATOM 3328 N N . PHE B 1 194 ? -2.035 -8.812 -15.781 1 98.19 194 PHE B N 1
ATOM 3329 C CA . PHE B 1 194 ? -3.217 -7.973 -15.633 1 98.19 194 PHE B CA 1
ATOM 3330 C C . PHE B 1 194 ? -3.648 -7.898 -14.172 1 98.19 194 PHE B C 1
ATOM 3332 O O . PHE B 1 194 ? -4.75 -8.328 -13.828 1 98.19 194 PHE B O 1
ATOM 3339 N N . SER B 1 195 ? -2.74 -7.438 -13.336 1 98.69 195 SER B N 1
ATOM 3340 C CA . SER B 1 195 ? -2.816 -7.238 -11.891 1 98.69 195 SER B CA 1
ATOM 3341 C C . SER B 1 195 ? -2.344 -5.844 -11.5 1 98.69 195 SER B C 1
ATOM 3343 O O . SER B 1 195 ? -1.347 -5.348 -12.031 1 98.69 195 SER B O 1
ATOM 3345 N N . GLU B 1 196 ? -3.119 -5.215 -10.586 1 98.56 196 GLU B N 1
ATOM 3346 C CA . GLU B 1 196 ? -2.617 -3.947 -10.062 1 98.56 196 GLU B CA 1
ATOM 3347 C C . GLU B 1 196 ? -1.271 -4.129 -9.367 1 98.56 196 GLU B C 1
ATOM 3349 O O . GLU B 1 196 ? -0.337 -3.361 -9.602 1 98.56 196 GLU B O 1
ATOM 3354 N N . ARG B 1 197 ? -1.188 -5.203 -8.586 1 98.81 197 ARG B N 1
ATOM 3355 C CA . ARG B 1 197 ? -0.005 -5.512 -7.793 1 98.81 197 ARG B CA 1
ATOM 3356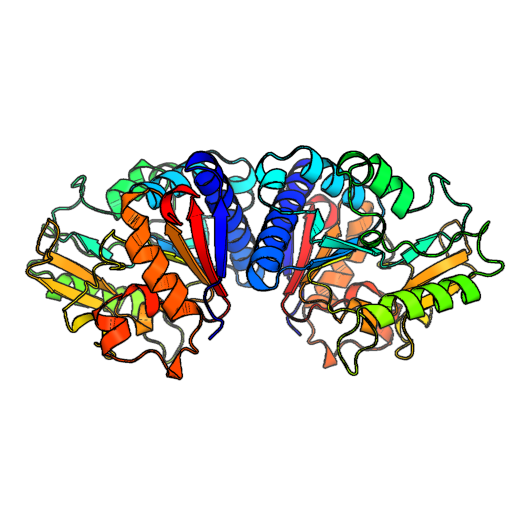 C C . ARG B 1 197 ? 0.406 -6.973 -7.965 1 98.81 197 ARG B C 1
ATOM 3358 O O . ARG B 1 197 ? -0.446 -7.863 -7.996 1 98.81 197 ARG B O 1
ATOM 3365 N N . ILE B 1 198 ? 1.656 -7.16 -8.086 1 98.94 198 ILE B N 1
ATOM 3366 C CA . ILE B 1 198 ? 2.232 -8.5 -8.016 1 98.94 198 ILE B CA 1
ATOM 3367 C C . ILE B 1 198 ? 3.283 -8.555 -6.91 1 98.94 198 ILE B C 1
ATOM 3369 O O . ILE B 1 198 ? 4.219 -7.75 -6.898 1 98.94 198 ILE B O 1
ATOM 3373 N N . TRP B 1 199 ? 3.086 -9.445 -5.961 1 98.94 199 TRP B N 1
ATOM 3374 C CA . TRP B 1 199 ? 4.055 -9.617 -4.883 1 98.94 199 TRP B CA 1
ATOM 3375 C C . TRP B 1 199 ? 4.613 -11.031 -4.875 1 98.94 199 TRP B C 1
ATOM 3377 O O . TRP B 1 199 ? 3.855 -12.008 -4.859 1 98.94 199 TRP B O 1
ATOM 3387 N N . PHE B 1 200 ? 5.93 -11.148 -4.898 1 98.88 200 PHE B N 1
ATOM 3388 C CA . PHE B 1 200 ? 6.637 -12.414 -4.699 1 98.88 200 PHE B CA 1
ATOM 3389 C C . PHE B 1 200 ? 6.887 -12.664 -3.219 1 98.88 200 PHE B C 1
ATOM 3391 O O . PHE B 1 200 ? 7.254 -11.75 -2.479 1 98.88 200 PHE B O 1
ATOM 3398 N N . LEU B 1 201 ? 6.641 -13.82 -2.818 1 98.88 201 LEU B N 1
ATOM 3399 C CA . LEU B 1 201 ? 7.035 -14.297 -1.498 1 98.88 201 LEU B CA 1
ATOM 3400 C C . LEU B 1 201 ? 8.203 -15.273 -1.604 1 98.88 201 LEU B C 1
ATOM 3402 O O . LEU B 1 201 ? 8.008 -16.438 -1.955 1 98.88 201 LEU B O 1
ATOM 3406 N N . VAL B 1 202 ? 9.398 -14.797 -1.302 1 98.75 202 VAL B N 1
ATOM 3407 C CA . VAL B 1 202 ? 10.617 -15.547 -1.603 1 98.75 202 VAL B CA 1
ATOM 3408 C C . VAL B 1 202 ? 11.438 -15.734 -0.33 1 98.75 202 VAL B C 1
ATOM 3410 O O . VAL B 1 202 ? 11.969 -14.766 0.22 1 98.75 202 VAL B O 1
ATOM 3413 N N . ALA B 1 203 ? 11.562 -17 0.114 1 98.56 203 ALA B N 1
ATOM 3414 C CA . ALA B 1 203 ? 12.312 -17.281 1.335 1 98.56 203 ALA B CA 1
ATOM 3415 C C . ALA B 1 203 ? 13.156 -18.547 1.183 1 98.56 203 ALA B C 1
ATOM 3417 O O . ALA B 1 203 ? 12.703 -19.531 0.593 1 98.56 203 ALA B O 1
ATOM 3418 N N . GLY B 1 204 ? 14.383 -18.5 1.679 1 98 204 GLY B N 1
ATOM 3419 C CA . GLY B 1 204 ? 15.234 -19.688 1.705 1 98 204 GLY B CA 1
ATOM 3420 C C . GLY B 1 204 ? 16.469 -19.547 0.833 1 98 204 GLY B C 1
ATOM 3421 O O . GLY B 1 204 ? 16.406 -18.953 -0.246 1 98 204 GLY B O 1
ATOM 3422 N N . SER B 1 205 ? 17.547 -20.203 1.259 1 98.12 205 SER B N 1
ATOM 3423 C CA . SER B 1 205 ? 18.828 -20.094 0.561 1 98.12 205 SER B CA 1
ATOM 3424 C C . SER B 1 205 ? 18.766 -20.766 -0.814 1 98.12 205 SER B C 1
ATOM 3426 O O . SER B 1 205 ? 19.5 -20.375 -1.724 1 98.12 205 SER B O 1
ATOM 3428 N N . ASP B 1 206 ? 17.875 -21.688 -0.958 1 97.88 206 ASP B N 1
ATOM 3429 C CA . ASP B 1 206 ? 17.734 -22.406 -2.225 1 97.88 206 ASP B CA 1
ATOM 3430 C C . ASP B 1 206 ? 17.156 -21.484 -3.309 1 97.88 206 ASP B C 1
ATOM 3432 O O . ASP B 1 206 ? 17.172 -21.844 -4.488 1 97.88 206 ASP B O 1
ATOM 3436 N N . LYS B 1 207 ? 16.703 -20.281 -2.928 1 98.12 207 LYS B N 1
ATOM 3437 C CA . LYS B 1 207 ? 16.141 -19.328 -3.881 1 98.12 207 LYS B CA 1
ATOM 3438 C C . LYS B 1 207 ? 17.172 -18.297 -4.316 1 98.12 207 LYS B C 1
ATOM 3440 O O . LYS B 1 207 ? 16.906 -17.469 -5.184 1 98.12 207 LYS B O 1
ATOM 3445 N N . ALA B 1 208 ? 18.328 -18.344 -3.799 1 98.31 208 ALA B N 1
ATOM 3446 C CA . ALA B 1 208 ? 19.297 -17.266 -3.938 1 98.31 208 ALA B CA 1
ATOM 3447 C C . ALA B 1 208 ? 19.672 -17.047 -5.402 1 98.31 208 ALA B C 1
ATOM 3449 O O . ALA B 1 208 ? 19.703 -15.906 -5.871 1 98.31 208 ALA B O 1
ATOM 3450 N N . GLU B 1 209 ? 19.922 -18.094 -6.145 1 97.94 209 GLU B N 1
ATOM 3451 C CA . GLU B 1 209 ? 20.312 -17.953 -7.543 1 97.94 209 GLU B CA 1
ATOM 3452 C C . GLU B 1 209 ? 19.188 -17.375 -8.383 1 97.94 209 GLU B C 1
ATOM 3454 O O . GLU B 1 209 ? 19.406 -16.453 -9.18 1 97.94 209 GLU B O 1
ATOM 3459 N N . ALA B 1 210 ? 18 -17.922 -8.211 1 98.19 210 ALA B N 1
ATOM 3460 C CA . ALA B 1 210 ? 16.844 -17.406 -8.938 1 98.19 210 ALA B CA 1
ATOM 3461 C C . ALA B 1 210 ? 16.578 -15.945 -8.586 1 98.19 210 ALA B C 1
ATOM 3463 O O . ALA B 1 210 ? 16.2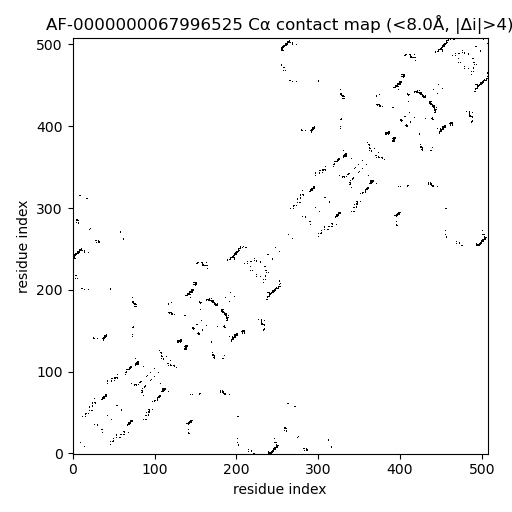34 -15.141 -9.461 1 98.19 210 ALA B O 1
ATOM 3464 N N . THR B 1 211 ? 16.75 -15.602 -7.297 1 98.44 211 THR B N 1
ATOM 3465 C CA . THR B 1 211 ? 16.547 -14.227 -6.844 1 98.44 211 THR B CA 1
ATOM 3466 C C . THR B 1 211 ? 17.547 -13.281 -7.488 1 98.44 211 THR B C 1
ATOM 3468 O O . THR B 1 211 ? 17.203 -12.18 -7.898 1 98.44 211 THR B O 1
ATOM 3471 N N . SER B 1 212 ? 18.75 -13.734 -7.605 1 98.12 212 SER B N 1
ATOM 3472 C CA . SER B 1 212 ? 19.797 -12.938 -8.258 1 98.12 212 SER B CA 1
ATOM 3473 C C . SER B 1 212 ? 19.438 -12.672 -9.719 1 98.12 212 SER B C 1
ATOM 3475 O O . SER B 1 212 ? 19.594 -11.547 -10.203 1 98.12 212 SER B O 1
ATOM 3477 N N . ARG B 1 213 ? 18.953 -13.68 -10.406 1 97.69 213 ARG B N 1
ATOM 3478 C CA . ARG B 1 213 ? 18.547 -13.516 -11.797 1 97.69 213 ARG B CA 1
ATOM 3479 C C . ARG B 1 213 ? 17.359 -12.562 -11.914 1 97.69 213 ARG B C 1
ATOM 3481 O O . ARG B 1 213 ? 17.328 -11.711 -12.805 1 97.69 213 ARG B O 1
ATOM 3488 N N . LEU B 1 214 ? 16.406 -12.758 -11.016 1 98.06 214 LEU B N 1
ATOM 3489 C CA . LEU B 1 214 ? 15.258 -11.852 -10.992 1 98.06 214 LEU B CA 1
ATOM 3490 C C . LEU B 1 214 ? 15.703 -10.414 -10.75 1 98.06 214 LEU B C 1
ATOM 3492 O O . LEU B 1 214 ? 15.219 -9.492 -11.406 1 98.06 214 LEU B O 1
ATOM 3496 N N . GLN B 1 215 ? 16.625 -10.227 -9.844 1 97.19 215 GLN B N 1
ATOM 3497 C CA . GLN B 1 215 ? 17.141 -8.898 -9.523 1 97.19 215 GLN B CA 1
ATOM 3498 C C . GLN B 1 215 ? 17.812 -8.266 -10.742 1 97.19 215 GLN B C 1
ATOM 3500 O O . GLN B 1 215 ? 17.625 -7.082 -11.016 1 97.19 215 GLN B O 1
ATOM 3505 N N . ALA B 1 216 ? 18.594 -9.031 -11.438 1 97 216 ALA B N 1
ATOM 3506 C CA . ALA B 1 216 ? 19.234 -8.547 -12.648 1 97 216 ALA B CA 1
ATOM 3507 C C . ALA B 1 216 ? 18.203 -8.133 -13.695 1 97 216 ALA B C 1
ATOM 3509 O O . ALA B 1 216 ? 18.344 -7.078 -14.328 1 97 216 ALA B O 1
ATOM 3510 N N . ALA B 1 217 ? 17.172 -8.945 -13.844 1 96.38 217 ALA B N 1
ATOM 3511 C CA . ALA B 1 217 ? 16.125 -8.656 -14.805 1 96.38 217 ALA B CA 1
ATOM 3512 C C . ALA B 1 217 ? 15.305 -7.441 -14.375 1 96.38 217 ALA B C 1
ATOM 3514 O O . ALA B 1 217 ? 14.805 -6.688 -15.211 1 96.38 217 ALA B O 1
ATOM 3515 N N . ALA B 1 218 ? 15.203 -7.234 -13.086 1 94.06 218 ALA B N 1
ATOM 3516 C CA . ALA B 1 218 ? 14.414 -6.145 -12.516 1 94.06 218 ALA B CA 1
ATOM 3517 C C . ALA B 1 218 ? 15.016 -4.789 -12.875 1 94.06 218 ALA B C 1
ATOM 3519 O O . ALA B 1 218 ? 14.32 -3.77 -12.844 1 94.06 218 ALA B O 1
ATOM 3520 N N . ALA B 1 219 ? 16.266 -4.801 -13.188 1 94.5 219 ALA B N 1
ATOM 3521 C CA . ALA B 1 219 ? 16.953 -3.564 -13.57 1 94.5 219 ALA B CA 1
ATOM 3522 C C . ALA B 1 219 ? 16.547 -3.133 -14.977 1 94.5 219 ALA B C 1
ATOM 3524 O O . ALA B 1 219 ? 16.766 -1.98 -15.367 1 94.5 219 ALA B O 1
ATOM 3525 N N . LEU B 1 220 ? 15.914 -4.008 -15.734 1 95.44 220 LEU B N 1
ATOM 3526 C CA . LEU B 1 220 ? 15.578 -3.756 -17.125 1 95.44 220 LEU B CA 1
ATOM 3527 C C . LEU B 1 220 ? 14.133 -3.275 -17.266 1 95.44 220 LEU B C 1
ATOM 3529 O O . LEU B 1 220 ? 13.25 -3.734 -16.531 1 95.44 220 LEU B O 1
ATOM 3533 N N . PRO B 1 221 ? 13.922 -2.316 -18.234 1 94.38 221 PRO B N 1
ATOM 3534 C CA . PRO B 1 221 ? 12.523 -2.055 -18.578 1 94.38 221 PRO B CA 1
ATOM 3535 C C . PRO B 1 221 ? 11.828 -3.264 -19.203 1 94.38 221 PRO B C 1
ATOM 3537 O O . PRO B 1 221 ? 12.492 -4.145 -19.75 1 94.38 221 PRO B O 1
ATOM 3540 N N . GLU B 1 222 ? 10.562 -3.293 -19.016 1 92.25 222 GLU B N 1
ATOM 3541 C CA . GLU B 1 222 ? 9.781 -4.422 -19.5 1 92.25 222 GLU B CA 1
ATOM 3542 C C . GLU B 1 222 ? 10.07 -4.688 -20.984 1 92.25 222 GLU B C 1
ATOM 3544 O O . GLU B 1 222 ? 10.148 -5.844 -21.406 1 92.25 222 GLU B O 1
ATOM 3549 N N . SER B 1 223 ? 10.289 -3.654 -21.797 1 93.94 223 SER B N 1
ATOM 3550 C CA . SER B 1 223 ? 10.492 -3.756 -23.25 1 93.94 223 SER B CA 1
ATOM 3551 C C . SER B 1 223 ? 11.805 -4.465 -23.562 1 93.94 223 SER B C 1
ATOM 3553 O O . SER B 1 223 ? 12.023 -4.883 -24.703 1 93.94 223 SER B O 1
ATOM 3555 N N . GLU B 1 224 ? 12.609 -4.648 -22.562 1 96.69 224 GLU B N 1
ATOM 3556 C CA . GLU B 1 224 ? 13.93 -5.234 -22.797 1 96.69 224 GLU B CA 1
ATOM 3557 C C . GLU B 1 224 ? 14.008 -6.652 -22.234 1 96.69 224 GLU B C 1
ATOM 3559 O O . GLU B 1 224 ? 15.07 -7.266 -22.234 1 96.69 224 GLU B O 1
ATOM 3564 N N . LEU B 1 225 ? 12.891 -7.102 -21.734 1 97.12 225 LEU B N 1
ATOM 3565 C CA . LEU B 1 225 ? 12.836 -8.508 -21.344 1 97.12 225 LEU B CA 1
ATOM 3566 C C . LEU B 1 225 ? 12.711 -9.406 -22.562 1 97.12 225 LEU B C 1
ATOM 3568 O O . LEU B 1 225 ? 11.609 -9.633 -23.062 1 97.12 225 LEU B O 1
ATOM 3572 N N . THR B 1 226 ? 13.828 -9.977 -23.016 1 97.25 226 THR B N 1
ATOM 3573 C CA . THR B 1 226 ? 13.875 -10.812 -24.219 1 97.25 226 THR B CA 1
ATOM 3574 C C . THR B 1 226 ? 13.273 -12.195 -23.938 1 97.25 226 THR B C 1
ATOM 3576 O O . THR B 1 226 ? 13.117 -12.586 -22.781 1 97.25 226 THR B O 1
ATOM 3579 N N . ALA B 1 227 ? 13 -12.922 -25 1 97.38 227 ALA B N 1
ATOM 3580 C CA . ALA B 1 227 ? 12.547 -14.297 -24.875 1 97.38 227 ALA B CA 1
ATOM 3581 C C . ALA B 1 227 ? 13.547 -15.141 -24.094 1 97.38 227 ALA B C 1
ATOM 3583 O O . ALA B 1 227 ? 13.156 -16.031 -23.328 1 97.38 227 ALA B O 1
ATOM 3584 N N . GLN B 1 228 ? 14.742 -14.82 -24.266 1 97.25 228 GLN B N 1
ATOM 3585 C CA . GLN B 1 228 ? 15.79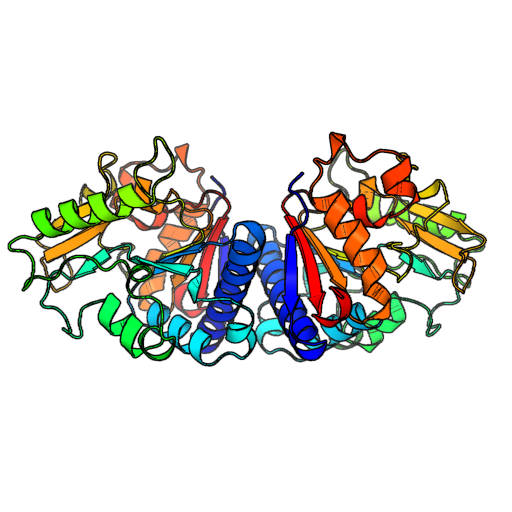7 -15.555 -23.562 1 97.25 228 GLN B CA 1
ATOM 3586 C C . GLN B 1 228 ? 15.727 -15.328 -22.062 1 97.25 228 GLN B C 1
ATOM 3588 O O . GLN B 1 228 ? 15.773 -16.281 -21.281 1 97.25 228 GLN B O 1
ATOM 3593 N N . ILE B 1 229 ? 15.602 -14.086 -21.625 1 97.75 229 ILE B N 1
ATOM 3594 C CA . ILE B 1 229 ? 15.508 -13.758 -20.203 1 97.75 229 ILE B CA 1
ATOM 3595 C C . ILE B 1 229 ? 14.281 -14.445 -19.609 1 97.75 229 ILE B C 1
ATOM 3597 O O . ILE B 1 229 ? 14.375 -15.07 -18.547 1 97.75 229 ILE B O 1
ATOM 3601 N N . LEU B 1 230 ? 13.172 -14.375 -20.344 1 97.94 230 LEU B N 1
ATOM 3602 C CA . LEU B 1 230 ? 11.914 -14.922 -19.844 1 97.94 230 LEU B CA 1
ATOM 3603 C C . LEU B 1 230 ? 11.984 -16.438 -19.75 1 97.94 230 LEU B C 1
ATOM 3605 O O . LEU B 1 230 ? 11.477 -17.031 -18.781 1 97.94 230 LEU B O 1
ATOM 3609 N N . THR B 1 231 ? 12.641 -17.109 -20.688 1 98 231 THR B N 1
ATOM 3610 C CA . THR B 1 231 ? 12.703 -18.578 -20.688 1 98 231 THR B CA 1
ATOM 3611 C C . THR B 1 231 ? 13.727 -19.062 -19.656 1 98 231 THR B C 1
ATOM 3613 O O . THR B 1 231 ? 13.609 -20.172 -19.141 1 98 231 THR B O 1
ATOM 3616 N N . GLU B 1 232 ? 14.656 -18.203 -19.312 1 97.44 232 GLU B N 1
ATOM 3617 C CA . GLU B 1 232 ? 15.648 -18.547 -18.297 1 97.44 232 GLU B CA 1
ATOM 3618 C C . GLU B 1 232 ? 15.102 -18.312 -16.891 1 97.44 232 GLU B C 1
ATOM 3620 O O . GLU B 1 232 ? 15.352 -19.109 -15.977 1 97.44 232 GLU B O 1
ATOM 3625 N N . THR B 1 233 ? 14.406 -17.234 -16.75 1 98.12 233 THR B N 1
ATOM 3626 C CA . THR B 1 233 ? 13.836 -16.844 -15.477 1 98.12 233 THR B CA 1
ATOM 3627 C C . THR B 1 233 ? 12.406 -16.328 -15.656 1 98.12 233 THR B C 1
ATOM 3629 O O . THR B 1 233 ? 12.172 -15.109 -15.648 1 98.12 233 THR B O 1
ATOM 3632 N N . PRO B 1 234 ? 11.438 -17.203 -15.742 1 98.62 234 PRO B N 1
ATOM 3633 C CA . PRO B 1 234 ? 10.047 -16.812 -15.945 1 98.62 234 PRO B CA 1
ATOM 3634 C C . PRO B 1 234 ? 9.594 -15.727 -14.969 1 98.62 234 PRO B C 1
ATOM 3636 O O . PRO B 1 234 ? 8.828 -14.836 -15.336 1 98.62 234 PRO B O 1
ATOM 3639 N N . ALA B 1 235 ? 10.117 -15.719 -13.781 1 98.69 235 ALA B N 1
ATOM 3640 C CA . ALA B 1 235 ? 9.766 -14.742 -12.758 1 98.69 235 ALA B CA 1
ATOM 3641 C C . ALA B 1 235 ? 10.039 -13.32 -13.234 1 98.69 235 ALA B C 1
ATOM 3643 O O . ALA B 1 235 ? 9.352 -12.375 -12.828 1 98.69 235 ALA B O 1
ATOM 3644 N N . ALA B 1 236 ? 10.953 -13.148 -14.125 1 98.19 236 ALA B N 1
ATOM 3645 C CA . ALA B 1 236 ? 11.352 -11.844 -14.633 1 98.19 236 ALA B CA 1
ATOM 3646 C C . ALA B 1 236 ? 10.211 -11.188 -15.398 1 98.19 236 ALA B C 1
ATOM 3648 O O . ALA B 1 236 ? 10.188 -9.961 -15.57 1 98.19 236 ALA B O 1
ATOM 3649 N N . GLY B 1 237 ? 9.297 -12.023 -15.844 1 97.94 237 GLY B N 1
ATOM 3650 C CA . GLY B 1 237 ? 8.234 -11.531 -16.703 1 97.94 237 GLY B CA 1
ATOM 3651 C C . GLY B 1 237 ? 7.066 -10.953 -15.93 1 97.94 237 GLY B C 1
ATOM 3652 O O . GLY B 1 237 ? 6.215 -10.266 -16.5 1 97.94 237 GLY B O 1
ATOM 3653 N N . ALA B 1 238 ? 6.941 -11.203 -14.617 1 98.44 238 ALA B N 1
ATOM 3654 C CA . ALA B 1 238 ? 5.805 -10.758 -13.812 1 98.44 238 ALA B CA 1
ATOM 3655 C C . ALA B 1 238 ? 5.938 -9.289 -13.438 1 98.44 238 ALA B C 1
ATOM 3657 O O . ALA B 1 238 ? 6.852 -8.914 -12.695 1 98.44 238 ALA B O 1
ATOM 3658 N N . ARG B 1 239 ? 5.094 -8.492 -14 1 98.19 239 ARG B N 1
ATOM 3659 C CA . ARG B 1 239 ? 5.059 -7.051 -13.773 1 98.19 239 ARG B CA 1
ATOM 3660 C C . ARG B 1 239 ? 3.631 -6.566 -13.547 1 98.19 239 ARG B C 1
ATOM 3662 O O . ARG B 1 239 ? 2.785 -6.664 -14.438 1 98.19 239 ARG B O 1
ATOM 3669 N N . GLY B 1 240 ? 3.363 -6.07 -12.32 1 98.25 240 GLY B N 1
ATOM 3670 C CA . GLY B 1 240 ? 2.057 -5.496 -12.039 1 98.25 240 GLY B CA 1
ATOM 3671 C C . GLY B 1 240 ? 1.868 -4.117 -12.648 1 98.25 240 GLY B C 1
ATOM 3672 O O . GLY B 1 240 ? 2.844 -3.43 -12.953 1 98.25 240 GLY B O 1
ATOM 3673 N N . LEU B 1 241 ? 0.66 -3.699 -12.766 1 97.94 241 LEU B N 1
ATOM 3674 C CA . LEU B 1 241 ? 0.332 -2.42 -13.391 1 97.94 241 LEU B CA 1
ATOM 3675 C C . LEU B 1 241 ? 0.752 -1.258 -12.492 1 97.94 241 LEU B C 1
ATOM 3677 O O . LEU B 1 241 ? 1.17 -0.209 -12.992 1 97.94 241 LEU B O 1
ATOM 3681 N N . LEU B 1 242 ? 0.674 -1.488 -11.141 1 97.44 242 LEU B N 1
ATOM 3682 C CA . LEU B 1 242 ? 0.984 -0.417 -10.195 1 97.44 242 LEU B CA 1
ATOM 3683 C C . LEU B 1 242 ? 2.305 -0.686 -9.484 1 97.44 242 LEU B C 1
ATOM 3685 O O . LEU B 1 242 ? 3.062 0.244 -9.203 1 97.44 242 LEU B O 1
ATOM 3689 N N . GLU B 1 243 ? 2.52 -1.962 -9.188 1 98 243 GLU B N 1
ATOM 3690 C CA . GLU B 1 243 ? 3.775 -2.271 -8.516 1 98 243 GLU B CA 1
ATOM 3691 C C . GLU B 1 243 ? 4.082 -3.764 -8.578 1 98 243 GLU B C 1
ATOM 3693 O O . GLU B 1 243 ? 3.176 -4.586 -8.727 1 98 243 GLU B O 1
ATOM 3698 N N . THR B 1 244 ? 5.293 -4.105 -8.539 1 98.69 244 THR B N 1
ATOM 3699 C CA . THR B 1 244 ? 5.836 -5.441 -8.328 1 98.69 244 THR B CA 1
ATOM 3700 C C . THR B 1 244 ? 6.824 -5.449 -7.164 1 98.69 244 THR B C 1
ATOM 3702 O O . THR B 1 244 ? 7.84 -4.75 -7.203 1 98.69 244 THR B O 1
ATOM 3705 N N . LEU B 1 245 ? 6.457 -6.188 -6.133 1 98.88 245 LEU B N 1
ATOM 3706 C CA . LEU B 1 245 ? 7.34 -6.32 -4.98 1 98.88 245 LEU B CA 1
ATOM 3707 C C . LEU B 1 245 ? 7.867 -7.746 -4.859 1 98.88 245 LEU B C 1
ATOM 3709 O O . LEU B 1 245 ? 7.129 -8.703 -5.078 1 98.88 245 LEU B O 1
ATOM 3713 N N . VAL B 1 246 ? 9.133 -7.836 -4.566 1 98.88 246 VAL B N 1
ATOM 3714 C CA . VAL B 1 246 ? 9.734 -9.094 -4.145 1 98.88 246 VAL B CA 1
ATOM 3715 C C . VAL B 1 246 ? 10.023 -9.055 -2.648 1 98.88 246 VAL B C 1
ATOM 3717 O O . VAL B 1 246 ? 11.047 -8.5 -2.225 1 98.88 246 VAL B O 1
ATOM 3720 N N . LEU B 1 247 ? 9.078 -9.555 -1.87 1 98.88 247 LEU B N 1
ATOM 3721 C CA . LEU B 1 247 ? 9.32 -9.727 -0.442 1 98.88 247 LEU B CA 1
ATOM 3722 C C . LEU B 1 247 ? 10.234 -10.914 -0.182 1 98.88 247 LEU B C 1
ATOM 3724 O O . LEU B 1 247 ? 9.859 -12.062 -0.43 1 98.88 247 LEU B O 1
ATOM 3728 N N . VAL B 1 248 ? 11.391 -10.656 0.325 1 98.81 248 VAL B N 1
ATOM 3729 C CA . VAL B 1 248 ? 12.445 -11.656 0.251 1 98.81 248 VAL B CA 1
ATOM 3730 C C . VAL B 1 248 ? 13.188 -11.734 1.585 1 98.81 248 VAL B C 1
ATOM 3732 O O . VAL B 1 248 ? 13.438 -10.703 2.219 1 98.81 248 VAL B O 1
ATOM 3735 N N . THR B 1 249 ? 13.5 -12.953 2.039 1 98.75 249 THR B N 1
ATOM 3736 C CA . THR B 1 249 ? 14.32 -13.102 3.24 1 98.75 249 THR B CA 1
ATOM 3737 C C . THR B 1 249 ? 15.797 -12.922 2.912 1 98.75 249 THR B C 1
ATOM 3739 O O . THR B 1 249 ? 16.219 -13.156 1.778 1 98.75 249 THR B O 1
ATOM 3742 N N . ASP B 1 250 ? 16.547 -12.609 3.92 1 98.25 250 ASP B N 1
ATOM 3743 C CA . ASP B 1 250 ? 17.969 -12.336 3.758 1 98.25 250 ASP B CA 1
ATOM 3744 C C . ASP B 1 250 ? 18.703 -13.539 3.172 1 98.25 250 ASP B C 1
ATOM 3746 O O . ASP B 1 250 ? 19.594 -13.391 2.334 1 98.25 250 ASP B O 1
ATOM 3750 N N . ASP B 1 251 ? 18.344 -14.711 3.545 1 98 251 ASP B N 1
ATOM 3751 C CA . ASP B 1 251 ? 19.031 -15.914 3.098 1 98 251 ASP B CA 1
ATOM 3752 C C . ASP B 1 251 ? 18.75 -16.188 1.623 1 98 251 ASP B C 1
ATOM 3754 O O . ASP B 1 251 ? 19.469 -16.969 0.988 1 98 251 ASP B O 1
ATOM 3758 N N . ALA B 1 252 ? 17.719 -15.57 1.069 1 98.06 252 ALA B N 1
ATOM 3759 C CA . ALA B 1 252 ? 17.422 -15.727 -0.35 1 98.06 252 ALA B CA 1
ATOM 3760 C C . ALA B 1 252 ? 18.188 -14.719 -1.195 1 98.06 252 ALA B C 1
ATOM 3762 O O . ALA B 1 252 ? 18.172 -14.789 -2.426 1 98.06 252 ALA B O 1
ATOM 3763 N N . LEU B 1 253 ? 18.797 -13.703 -0.617 1 95.62 253 LEU B N 1
ATOM 3764 C CA . LEU B 1 253 ? 19.578 -12.68 -1.309 1 95.62 253 LEU B CA 1
ATOM 3765 C C . LEU B 1 253 ? 21.031 -13.109 -1.441 1 95.62 253 LEU B C 1
ATOM 3767 O O . LEU B 1 253 ? 21.781 -12.531 -2.23 1 95.62 253 LEU B O 1
ATOM 3771 N N . GLY B 1 254 ? 21.531 -14.344 -0.831 1 84.25 254 GLY B N 1
ATOM 3772 C CA . GLY B 1 254 ? 22.891 -14.844 -0.911 1 84.25 254 GLY B CA 1
ATOM 3773 C C . GLY B 1 254 ? 23.781 -14.336 0.206 1 84.25 254 GLY B C 1
ATOM 3774 O O . GLY B 1 254 ? 23.438 -13.367 0.884 1 84.25 254 GLY B O 1
#

Foldseek 3Di:
DAFADEDEDAALVRLLLVLLVVVLVLQLVVCVVPVAAEEAFEADDSRLSNLLNNQPDPSVVSHPCLRYAYHYQKFAQAAPCDPRTRVNSSCVRHVVVVPHDPLRYQGFDHVVGDVASAVSQVVSQVSQCVQPDPPDSGHQHQEYEWEAALQQDTHQQGAPDCQQVDPDGFKDWAACRVDPPRTMMGGHLVNLQSYQEYEYDEEDLSNQVLVVLLVVLSVDPLVPCDSNSCNRHVNSSHHHPNHYYYYYYPSSND/DAFADEDEDAALVRLLLVLLVVVLVLQLVVCVVPVAAEEAFEADDSRLSNLLNNQPDPSVVSHPCLRYAYHYQKFAAAAPCDPRTRVNSSCVRHVVVVPHDPLRYLGFDHVVGDVASAVSQVVSQVSQCVQPPPPDSGHQHQEYEWEAALQQDTHQQGAPDCQQVDPDDFKDWAACRVDPPRTMMGGHLVNLQSYQEYEYDEEDLSNQVLVVLLVVLSVDPLVPCDSNSCNRHVNSSHHHPNHYYYYYYPSSND